Protein AF-A0A960ER79-F1 (afdb_monomer_lite)

Radius of gyration: 27.95 Å; chains: 1; bounding box: 62×100×63 Å

pLDDT: mean 81.64, std 19.64, range [23.44, 98.81]

Structure (mmCIF, N/CA/C/O backbone):
data_AF-A0A960ER79-F1
#
_entry.id   AF-A0A960ER79-F1
#
loop_
_atom_site.group_PDB
_atom_site.id
_atom_site.type_symbol
_atom_site.label_atom_id
_atom_site.label_alt_id
_atom_site.label_comp_id
_atom_site.label_asym_id
_atom_site.label_entity_id
_atom_site.label_seq_id
_atom_site.pdbx_PDB_ins_code
_atom_site.Cartn_x
_atom_site.Cartn_y
_atom_site.Cartn_z
_atom_site.occupancy
_atom_site.B_iso_or_equiv
_atom_site.auth_seq_id
_atom_site.auth_comp_id
_atom_site.auth_asym_id
_atom_site.auth_atom_id
_atom_site.pdbx_PDB_model_num
ATOM 1 N N . MET A 1 1 ? -17.355 7.647 -9.438 1.00 70.06 1 MET A N 1
ATOM 2 C CA . MET A 1 1 ? -16.658 7.771 -8.126 1.00 70.06 1 MET A CA 1
ATOM 3 C C . MET A 1 1 ? -17.638 7.734 -6.945 1.00 70.06 1 MET A C 1
ATOM 5 O O . MET A 1 1 ? -18.718 8.310 -7.044 1.00 70.06 1 MET A O 1
ATOM 9 N N . LEU A 1 2 ? -17.275 7.050 -5.854 1.00 89.69 2 LEU A N 1
ATOM 10 C CA . LEU A 1 2 ? -18.027 6.963 -4.587 1.00 89.69 2 LEU A CA 1
ATOM 11 C C . LEU A 1 2 ? -17.225 7.582 -3.429 1.00 89.69 2 LEU A C 1
ATOM 13 O O . LEU A 1 2 ? -16.059 7.901 -3.611 1.00 89.69 2 LEU A O 1
ATOM 17 N N . ASN A 1 3 ? -17.851 7.728 -2.254 1.00 91.44 3 ASN A N 1
ATOM 18 C CA . ASN A 1 3 ? -17.205 8.210 -1.024 1.00 91.44 3 ASN A CA 1
ATOM 19 C C . ASN A 1 3 ? -17.752 7.460 0.215 1.00 91.44 3 ASN A C 1
ATOM 21 O O . ASN A 1 3 ? -18.410 8.062 1.063 1.00 91.44 3 ASN A O 1
ATOM 25 N N . ARG A 1 4 ? -17.599 6.128 0.288 1.00 92.44 4 ARG A N 1
ATOM 26 C CA . ARG A 1 4 ? -18.015 5.345 1.478 1.00 92.44 4 ARG A CA 1
ATOM 27 C C . ARG A 1 4 ? -16.891 5.303 2.511 1.00 92.44 4 ARG A C 1
ATOM 29 O O . ARG A 1 4 ? -17.117 5.543 3.698 1.00 92.44 4 ARG A O 1
ATOM 36 N N . VAL A 1 5 ? -15.679 5.017 2.052 1.00 94.94 5 VAL A N 1
ATOM 37 C CA . VAL A 1 5 ? -14.475 4.937 2.883 1.00 94.94 5 VAL A CA 1
ATOM 38 C C . VAL A 1 5 ? -13.682 6.231 2.769 1.00 94.94 5 VAL A C 1
ATOM 40 O O . VAL A 1 5 ? -13.325 6.814 3.793 1.00 94.94 5 VAL A O 1
ATOM 43 N N . LEU A 1 6 ? -13.456 6.704 1.541 1.00 95.88 6 LEU A N 1
ATOM 44 C CA . LEU A 1 6 ? -12.692 7.913 1.271 1.00 95.88 6 LEU A CA 1
ATOM 45 C C . LEU A 1 6 ? -13.623 9.127 1.249 1.00 95.88 6 LEU A C 1
ATOM 47 O O . LEU A 1 6 ? -14.356 9.333 0.287 1.00 95.88 6 LEU A O 1
ATOM 51 N N . ASP A 1 7 ? -13.580 9.943 2.299 1.00 91.12 7 ASP A N 1
ATOM 52 C CA . ASP A 1 7 ? -14.439 11.126 2.382 1.00 91.12 7 ASP A CA 1
ATOM 53 C C . ASP A 1 7 ? -14.105 12.148 1.277 1.00 91.12 7 ASP A C 1
ATOM 55 O O . ASP A 1 7 ? -12.936 12.276 0.888 1.00 91.12 7 ASP A O 1
ATOM 59 N N . PRO A 1 8 ? -15.102 12.881 0.745 1.00 84.88 8 PRO A N 1
ATOM 60 C CA . PRO A 1 8 ? -14.886 13.822 -0.356 1.00 84.88 8 PRO A CA 1
ATOM 61 C C . PRO A 1 8 ? -14.099 15.062 0.085 1.00 84.88 8 PRO A C 1
ATOM 63 O O . PRO A 1 8 ? -13.381 15.655 -0.717 1.00 84.88 8 PRO A O 1
ATOM 66 N N . SER A 1 9 ? -14.205 15.425 1.362 1.00 84.00 9 SER A N 1
ATOM 67 C CA . SER A 1 9 ? -13.478 16.510 2.014 1.00 84.00 9 SER A CA 1
ATOM 68 C C . SER A 1 9 ? -12.820 15.998 3.299 1.00 84.00 9 SER A C 1
ATOM 70 O O . SER A 1 9 ? -13.259 14.983 3.849 1.00 84.00 9 SER A O 1
ATOM 72 N N . PRO A 1 10 ? -11.766 16.666 3.796 1.00 87.06 10 PRO A N 1
ATOM 73 C CA . PRO A 1 10 ? -11.213 16.357 5.108 1.00 87.06 10 PRO A CA 1
ATOM 74 C C . PRO A 1 10 ? -12.273 16.457 6.217 1.00 87.06 10 PRO A C 1
ATOM 76 O O . PRO A 1 10 ? -13.131 17.332 6.195 1.00 87.06 10 PRO A O 1
ATOM 79 N N . CYS A 1 11 ? -12.213 15.541 7.181 1.00 89.75 11 CYS A N 1
ATOM 80 C CA . CYS A 1 11 ? -12.984 15.596 8.417 1.00 89.75 11 CYS A CA 1
ATOM 81 C C . CYS A 1 11 ? -12.219 16.457 9.424 1.00 89.75 11 CYS A C 1
ATOM 83 O O . CYS A 1 11 ? -11.121 16.085 9.841 1.00 89.75 11 CYS A O 1
ATOM 85 N N . ASP A 1 12 ? -12.759 17.612 9.794 1.00 83.94 12 ASP A N 1
ATOM 86 C CA . ASP A 1 12 ? -11.973 18.634 10.492 1.00 83.94 12 ASP A CA 1
ATOM 87 C C . ASP A 1 12 ? -11.764 18.371 11.986 1.00 83.94 12 ASP A C 1
ATOM 89 O O . ASP A 1 12 ? -10.760 18.825 12.527 1.00 83.94 12 ASP A O 1
ATOM 93 N N . SER A 1 13 ? -12.660 17.632 12.645 1.00 92.56 13 SER A N 1
ATOM 94 C CA . SER A 1 13 ? -12.592 17.353 14.087 1.00 92.56 13 SER A CA 1
ATOM 95 C C . SER A 1 13 ? -13.315 16.062 14.483 1.00 92.56 13 SER A C 1
ATOM 97 O O . SER A 1 13 ? -14.107 15.507 13.713 1.00 92.56 13 SER A O 1
ATOM 99 N N . LEU A 1 14 ? -13.086 15.611 15.718 1.00 96.44 14 LEU A N 1
ATOM 100 C CA . LEU A 1 14 ? -13.795 14.505 16.356 1.00 96.44 14 LEU A CA 1
ATOM 101 C C . LEU A 1 14 ? -15.300 14.784 16.460 1.00 96.44 14 LEU A C 1
ATOM 103 O O . LEU A 1 14 ? -16.102 13.887 16.207 1.00 96.44 14 LEU A O 1
ATOM 107 N N . ASP A 1 15 ? -15.697 16.022 16.761 1.00 97.00 15 ASP A N 1
ATOM 108 C CA . ASP A 1 15 ? -17.109 16.425 16.816 1.00 97.00 15 ASP A CA 1
ATOM 109 C C . ASP A 1 15 ? -17.797 16.287 15.456 1.00 97.00 15 ASP A C 1
ATOM 111 O O . ASP A 1 15 ? -18.918 15.772 15.371 1.00 97.00 15 ASP A O 1
ATOM 115 N N . ALA A 1 16 ? -17.121 16.698 14.376 1.00 95.81 16 ALA A N 1
ATOM 116 C CA . ALA A 1 16 ? -17.620 16.503 13.018 1.00 95.81 16 ALA A CA 1
ATOM 117 C C . ALA A 1 16 ? -17.759 15.006 12.705 1.00 95.81 16 ALA A C 1
ATOM 119 O O . ALA A 1 16 ? -18.791 14.572 12.185 1.00 95.81 16 ALA A O 1
ATOM 120 N N . TYR A 1 17 ? -16.768 14.202 13.102 1.00 97.75 17 TYR A N 1
ATOM 121 C CA . TYR A 1 17 ? -16.811 12.758 12.911 1.00 97.75 17 TYR A CA 1
ATOM 122 C C . TYR A 1 17 ? -17.988 12.111 13.657 1.00 97.75 17 TYR A C 1
ATOM 124 O O . TYR A 1 17 ? -18.793 11.398 13.054 1.00 97.75 17 TYR A O 1
ATOM 132 N N . ARG A 1 18 ? -18.170 12.423 14.943 1.00 97.12 18 ARG A N 1
ATOM 133 C CA . ARG A 1 18 ? -19.282 11.930 15.774 1.00 97.12 18 ARG A CA 1
ATOM 134 C C . ARG A 1 18 ? -20.646 12.368 15.261 1.00 97.12 18 ARG A C 1
ATOM 136 O O . ARG A 1 18 ? -21.575 11.564 15.234 1.00 97.12 18 ARG A O 1
ATOM 143 N N . SER A 1 19 ? -20.756 13.606 14.781 1.00 95.88 19 SER A N 1
ATOM 144 C CA . SER A 1 19 ? -21.985 14.124 14.164 1.00 95.88 19 SER A CA 1
ATOM 145 C C . SER A 1 19 ? -22.390 13.338 12.912 1.00 95.88 19 SER A C 1
ATOM 147 O O . SER A 1 19 ? -23.574 13.269 12.590 1.00 95.88 19 SER A O 1
ATOM 149 N N . SER A 1 20 ? -21.426 12.704 12.236 1.00 92.50 20 SER A N 1
ATOM 150 C CA . SER A 1 20 ? -21.660 11.800 11.101 1.00 92.50 20 SER A CA 1
ATOM 151 C C . SER A 1 20 ? -21.804 10.318 11.486 1.00 92.50 20 SER A C 1
ATOM 153 O O . SER A 1 20 ? -21.915 9.469 10.607 1.00 92.50 20 SER A O 1
ATOM 155 N N . GLY A 1 21 ? -21.837 10.000 12.784 1.00 95.44 21 GLY A N 1
ATOM 156 C CA . GLY A 1 21 ? -21.997 8.639 13.305 1.00 95.44 21 GLY A CA 1
ATOM 157 C C . GLY A 1 21 ? -20.717 7.985 13.832 1.00 95.44 21 GLY A C 1
ATOM 158 O O . GLY A 1 21 ? -20.752 6.821 14.224 1.00 95.44 21 GLY A O 1
ATOM 159 N N . GLY A 1 22 ? -19.599 8.712 13.888 1.00 96.88 22 GLY A N 1
ATOM 160 C CA . GLY A 1 22 ? -18.349 8.220 14.465 1.00 96.88 22 GLY A CA 1
ATOM 161 C C . GLY A 1 22 ? -18.489 7.743 15.915 1.00 96.88 22 GLY A C 1
ATOM 162 O O . GLY A 1 22 ? -19.168 8.374 16.726 1.00 96.88 22 GLY A O 1
ATOM 163 N N . GLY A 1 23 ? -17.845 6.624 16.244 1.00 97.19 23 GLY A N 1
ATOM 164 C CA . GLY A 1 23 ? -17.908 5.955 17.551 1.00 97.19 23 GLY A CA 1
ATOM 165 C C . GLY A 1 23 ? -19.046 4.933 17.688 1.00 97.19 23 GLY A C 1
ATOM 166 O O . GLY A 1 23 ? -19.040 4.118 18.616 1.00 97.19 23 GLY A O 1
ATOM 167 N N . GLN A 1 24 ? -20.018 4.921 16.769 1.00 98.31 24 GLN A N 1
ATOM 168 C CA . GLN A 1 24 ? -21.127 3.962 16.809 1.00 98.31 24 GLN A CA 1
ATOM 169 C C . GLN A 1 24 ? -20.672 2.521 16.570 1.00 98.31 24 GLN A C 1
ATOM 171 O O . GLN A 1 24 ? -21.284 1.601 17.115 1.00 98.31 24 GLN A O 1
ATOM 176 N N . ALA A 1 25 ? -19.599 2.295 15.806 1.00 98.44 25 ALA A N 1
ATOM 177 C CA . ALA A 1 25 ? -19.109 0.945 15.562 1.00 98.44 25 ALA A CA 1
ATOM 178 C C . ALA A 1 25 ? -18.492 0.330 16.820 1.00 98.44 25 ALA A C 1
ATOM 180 O O . ALA A 1 25 ? -18.655 -0.866 17.049 1.00 98.44 25 ALA A O 1
ATOM 181 N N . VAL A 1 26 ? -17.854 1.143 17.667 1.00 98.44 26 VAL A N 1
ATOM 182 C CA . VAL A 1 26 ? -17.336 0.709 18.976 1.00 98.44 26 VAL A CA 1
ATOM 183 C C . VAL A 1 26 ? -18.475 0.361 19.936 1.00 98.44 26 VAL A C 1
ATOM 185 O O . VAL A 1 26 ? -18.431 -0.666 20.621 1.00 98.44 26 VAL A O 1
ATOM 188 N N . ALA A 1 27 ? -19.535 1.174 19.958 1.00 98.06 27 ALA A N 1
ATOM 189 C CA . ALA A 1 27 ? -20.731 0.866 20.739 1.00 98.06 27 ALA A CA 1
ATOM 190 C C . ALA A 1 27 ? -21.391 -0.440 20.261 1.00 98.06 27 ALA A C 1
ATOM 192 O O . ALA A 1 27 ? -21.767 -1.288 21.074 1.00 98.06 27 ALA A O 1
ATOM 193 N N . GLU A 1 28 ? -21.488 -0.633 18.945 1.00 98.44 28 GLU A N 1
ATOM 194 C CA . GLU A 1 28 ? -22.069 -1.832 18.347 1.00 98.44 28 GLU A CA 1
ATOM 195 C C . GLU A 1 28 ? -21.213 -3.080 18.589 1.00 98.44 28 GLU A C 1
ATOM 197 O O . GLU A 1 28 ? -21.763 -4.101 19.006 1.00 98.44 28 GLU A O 1
ATOM 202 N N . SER A 1 29 ? -19.887 -3.013 18.404 1.00 98.31 29 SER A N 1
ATOM 203 C CA . SER A 1 29 ? -18.979 -4.144 18.652 1.00 98.31 29 SER A CA 1
ATOM 204 C C . SER A 1 29 ? -19.040 -4.597 20.108 1.00 98.31 29 SER A C 1
ATOM 206 O O . SER A 1 29 ? -19.097 -5.792 20.392 1.00 98.31 29 SER A O 1
ATOM 208 N N . THR A 1 30 ? -19.113 -3.644 21.039 1.00 97.38 30 THR A N 1
ATOM 209 C CA . THR A 1 30 ? -19.274 -3.923 22.472 1.00 97.38 30 THR A CA 1
ATOM 210 C C . THR A 1 30 ? -20.620 -4.592 22.760 1.00 97.38 30 THR A C 1
ATOM 212 O O . THR A 1 30 ? -20.691 -5.544 23.535 1.00 97.38 30 THR A O 1
ATOM 215 N N . ARG A 1 31 ? -21.698 -4.132 22.111 1.00 98.06 31 ARG A N 1
ATOM 216 C CA . ARG A 1 31 ? -23.054 -4.661 22.302 1.00 98.06 31 ARG A CA 1
ATOM 217 C C . ARG A 1 31 ? -23.215 -6.092 21.783 1.00 98.06 31 ARG A C 1
ATOM 219 O O . ARG A 1 31 ? -23.906 -6.884 22.422 1.00 98.06 31 ARG A O 1
ATOM 226 N N . ILE A 1 32 ? -22.650 -6.409 20.616 1.00 98.00 32 ILE A N 1
ATOM 227 C CA . ILE A 1 32 ? -22.762 -7.748 20.005 1.00 98.00 32 ILE A CA 1
ATOM 228 C C . ILE A 1 32 ? -21.679 -8.714 20.498 1.00 98.00 32 ILE A C 1
ATOM 230 O O . ILE A 1 32 ? -21.873 -9.926 20.438 1.00 98.00 32 ILE A O 1
ATOM 234 N N . GLY A 1 33 ? -20.576 -8.183 21.023 1.00 98.00 33 GLY A N 1
ATOM 235 C CA . GLY A 1 33 ? -19.449 -8.940 21.546 1.00 98.00 33 GLY A CA 1
ATOM 236 C C . GLY A 1 33 ? -18.449 -9.395 20.470 1.00 98.00 33 GLY A C 1
ATOM 237 O O . GLY A 1 33 ? -18.714 -9.278 19.267 1.00 98.00 33 GLY A O 1
ATOM 238 N N . PRO A 1 34 ? -17.289 -9.933 20.895 1.00 96.75 34 PRO A N 1
ATOM 239 C CA . PRO A 1 34 ? -16.187 -10.313 20.007 1.00 96.75 34 PRO A CA 1
ATOM 240 C C . PRO A 1 34 ? -16.563 -11.284 18.885 1.00 96.75 34 PRO A C 1
ATOM 242 O O . PRO A 1 34 ? -16.328 -11.002 17.710 1.00 96.75 34 PRO A O 1
ATOM 245 N N . ASP A 1 35 ? -17.199 -12.408 19.228 1.00 97.81 35 ASP A N 1
ATOM 246 C CA . ASP A 1 35 ? -17.505 -13.459 18.253 1.00 97.81 35 ASP A CA 1
ATOM 247 C C . ASP A 1 35 ? -18.460 -12.971 17.167 1.00 97.81 35 ASP A C 1
ATOM 249 O O . ASP A 1 35 ? -18.195 -13.168 15.983 1.00 97.81 35 ASP A O 1
ATOM 253 N N . ALA A 1 36 ? -19.524 -12.266 17.557 1.00 98.50 36 ALA A N 1
ATOM 254 C CA . ALA A 1 36 ? -20.480 -11.708 16.610 1.00 98.50 36 ALA A CA 1
ATOM 255 C C . ALA A 1 36 ? -19.872 -10.575 15.765 1.00 98.50 36 ALA A C 1
ATOM 257 O O . ALA A 1 36 ? -20.278 -10.384 14.618 1.00 98.50 36 ALA A O 1
ATOM 258 N N . THR A 1 37 ? -18.892 -9.841 16.304 1.00 98.69 37 THR A N 1
ATOM 259 C CA . THR A 1 37 ? -18.133 -8.837 15.544 1.00 98.69 37 THR A CA 1
ATOM 260 C C . THR A 1 37 ? -17.310 -9.499 14.440 1.00 98.69 37 THR A C 1
ATOM 262 O O . THR A 1 37 ? -17.423 -9.109 13.275 1.00 98.69 37 THR A O 1
ATOM 265 N N . ILE A 1 38 ? -16.551 -10.552 14.769 1.00 98.62 38 ILE A N 1
ATOM 266 C CA . ILE A 1 38 ? -15.792 -11.337 13.782 1.00 98.62 38 ILE A CA 1
ATOM 267 C C . ILE A 1 38 ? -16.737 -11.950 12.748 1.00 98.62 38 ILE A C 1
ATOM 269 O O . ILE A 1 38 ? -16.469 -11.856 11.550 1.00 98.62 38 ILE A O 1
ATOM 273 N N . ASP A 1 39 ? -17.858 -12.526 13.182 1.00 98.62 39 ASP A N 1
ATOM 274 C CA . ASP A 1 39 ? -18.830 -13.149 12.283 1.00 98.62 39 ASP A CA 1
ATOM 275 C C . ASP A 1 39 ? -19.467 -12.127 11.334 1.00 98.62 39 ASP A C 1
ATOM 277 O O . ASP A 1 39 ? -19.668 -12.432 10.159 1.00 98.62 39 ASP A O 1
ATOM 281 N N . ARG A 1 40 ? -19.720 -10.890 11.785 1.00 98.69 40 ARG A N 1
ATOM 282 C CA . ARG A 1 40 ? -20.219 -9.812 10.917 1.00 98.69 40 ARG A CA 1
ATOM 283 C C . ARG A 1 40 ? -19.184 -9.387 9.872 1.00 98.69 40 ARG A C 1
ATOM 285 O O . ARG A 1 40 ? -19.547 -9.189 8.712 1.00 98.69 40 ARG A O 1
ATOM 292 N N . ILE A 1 41 ? -17.905 -9.291 10.242 1.00 98.62 41 ILE A N 1
ATOM 293 C CA . ILE A 1 41 ? -16.809 -8.992 9.300 1.00 98.62 41 ILE A CA 1
ATOM 294 C C . ILE A 1 41 ? -16.594 -10.157 8.324 1.00 98.62 41 ILE A C 1
ATOM 296 O O . ILE A 1 41 ? -16.348 -9.948 7.138 1.00 98.62 41 ILE A O 1
ATOM 300 N N . LEU A 1 42 ? -16.715 -11.398 8.792 1.00 98.44 42 LEU A N 1
ATOM 301 C CA . LEU A 1 42 ? -16.631 -12.584 7.945 1.00 98.44 42 LEU A CA 1
ATOM 302 C C . LEU A 1 42 ? -17.802 -12.638 6.956 1.00 98.44 42 LEU A C 1
ATOM 304 O O . LEU A 1 42 ? -17.586 -12.863 5.766 1.00 98.44 42 LEU A O 1
ATOM 308 N N . ALA A 1 43 ? -19.021 -12.357 7.421 1.00 98.56 43 ALA A N 1
ATOM 309 C CA . ALA A 1 43 ? -20.220 -12.308 6.594 1.00 98.56 43 ALA A CA 1
ATOM 310 C C . ALA A 1 43 ? -20.189 -11.169 5.568 1.00 98.56 43 ALA A C 1
ATOM 312 O O . ALA A 1 43 ? -20.733 -11.332 4.480 1.00 98.56 43 ALA A O 1
ATOM 313 N N . SER A 1 44 ? -19.540 -10.034 5.862 1.00 98.56 44 SER A N 1
ATOM 314 C CA . SER A 1 44 ? -19.370 -8.955 4.877 1.00 98.56 44 SER A CA 1
ATOM 315 C C . SER A 1 44 ? -18.493 -9.396 3.700 1.00 98.56 44 SER A C 1
ATOM 317 O O . SER A 1 44 ? -18.680 -8.937 2.576 1.00 98.56 44 SER A O 1
ATOM 319 N N . GLY A 1 45 ? -17.573 -10.339 3.922 1.00 98.31 45 GLY A N 1
ATOM 320 C CA . GLY A 1 45 ? -16.598 -10.763 2.923 1.00 98.31 45 GLY A CA 1
ATOM 321 C C . GLY A 1 45 ? -15.510 -9.719 2.667 1.00 98.31 45 GLY A C 1
ATOM 322 O O . GLY A 1 45 ? -14.900 -9.738 1.599 1.00 98.31 45 GLY A O 1
ATOM 323 N N . LEU A 1 46 ? -15.262 -8.804 3.615 1.00 98.56 46 LEU A N 1
ATOM 324 C CA . LEU A 1 46 ? -14.135 -7.874 3.544 1.00 98.56 46 LEU A CA 1
ATOM 325 C C . LEU A 1 46 ? -12.821 -8.647 3.354 1.00 98.56 46 LEU A C 1
ATOM 327 O O . LEU A 1 46 ? -12.539 -9.641 4.030 1.00 98.56 46 LEU A O 1
ATOM 331 N N . ARG A 1 47 ? -12.001 -8.155 2.428 1.00 98.12 47 ARG A N 1
ATOM 332 C CA . ARG A 1 47 ? -10.666 -8.677 2.133 1.00 98.12 47 ARG A CA 1
ATOM 333 C C . ARG A 1 47 ? -9.642 -7.575 2.341 1.00 98.12 47 ARG A C 1
ATOM 335 O O . ARG A 1 47 ? -9.912 -6.419 2.022 1.00 98.12 47 ARG A O 1
ATOM 342 N N . GLY A 1 48 ? -8.463 -7.945 2.827 1.00 97.19 48 GLY A N 1
ATOM 343 C CA . GLY A 1 48 ? -7.395 -7.009 3.147 1.00 97.19 48 GLY A CA 1
ATOM 344 C C . GLY A 1 48 ? -7.003 -6.131 1.956 1.00 97.19 48 GLY A C 1
ATOM 345 O O . GLY A 1 48 ? -6.603 -6.631 0.903 1.00 97.19 48 GLY A O 1
ATOM 346 N N . ARG A 1 49 ? -7.065 -4.812 2.149 1.00 96.69 49 ARG A N 1
ATOM 347 C CA . ARG A 1 49 ? -6.801 -3.781 1.132 1.00 96.69 49 ARG A CA 1
ATOM 348 C C . ARG A 1 49 ? -5.323 -3.397 0.987 1.00 96.69 49 ARG A C 1
ATOM 350 O O . ARG A 1 49 ? -4.983 -2.487 0.244 1.00 96.69 49 ARG A O 1
ATOM 357 N N . GLY A 1 50 ? -4.430 -4.121 1.664 1.00 89.62 50 GLY A N 1
ATOM 358 C CA . GLY A 1 50 ? -2.980 -3.902 1.606 1.00 89.62 50 GLY A CA 1
ATOM 359 C C . GLY A 1 50 ? -2.245 -4.642 0.483 1.00 89.62 50 GLY A C 1
ATOM 360 O O . GLY A 1 50 ? -1.026 -4.559 0.426 1.00 89.62 50 GLY A O 1
ATOM 361 N N . GLY A 1 51 ? -2.930 -5.414 -0.371 1.00 85.50 51 GLY A N 1
ATOM 362 C CA . GLY A 1 51 ? -2.267 -6.151 -1.455 1.00 85.50 51 GLY A CA 1
ATOM 363 C C . GLY A 1 51 ? -2.843 -7.536 -1.722 1.00 85.50 51 GLY A C 1
ATOM 364 O O . GLY A 1 51 ? -3.510 -7.774 -2.723 1.00 85.50 51 GLY A O 1
ATOM 365 N N . ALA A 1 52 ? -2.571 -8.470 -0.809 1.00 84.88 52 ALA A N 1
ATOM 366 C CA . ALA A 1 52 ? -2.842 -9.896 -1.009 1.00 84.88 52 ALA A CA 1
ATOM 367 C C . ALA A 1 52 ? -4.335 -10.274 -1.011 1.00 84.88 52 ALA A C 1
ATOM 369 O O . ALA A 1 52 ? -4.684 -11.385 -1.407 1.00 84.88 52 ALA A O 1
ATOM 370 N N . GLY A 1 53 ? -5.222 -9.391 -0.535 1.00 93.25 53 GLY A N 1
ATOM 371 C CA . GLY A 1 53 ? -6.654 -9.675 -0.482 1.00 93.25 53 GLY A CA 1
ATOM 372 C C . GLY A 1 53 ? -7.002 -10.848 0.434 1.00 93.25 53 GLY A C 1
ATOM 373 O O . GLY A 1 53 ? -7.896 -11.624 0.108 1.00 93.25 53 GLY A O 1
ATOM 374 N N . PHE A 1 54 ? -6.301 -11.040 1.553 1.00 95.44 54 PHE A N 1
ATOM 375 C CA . PHE A 1 54 ? -6.650 -12.105 2.498 1.00 95.44 54 PHE A CA 1
ATOM 376 C C . PHE A 1 54 ? -7.998 -11.795 3.186 1.00 95.44 54 PHE A C 1
ATOM 378 O O . PHE A 1 54 ? -8.205 -10.639 3.557 1.00 95.44 54 PHE A O 1
ATOM 385 N N . PRO A 1 55 ? -8.925 -12.757 3.368 1.00 97.69 55 PRO A N 1
ATOM 386 C CA . PRO A 1 55 ? -10.214 -12.492 4.019 1.00 97.69 55 PRO A CA 1
ATOM 387 C C . PRO A 1 55 ? -10.050 -11.992 5.464 1.00 97.69 55 PRO A C 1
ATOM 389 O O . PRO A 1 55 ? -9.530 -12.707 6.323 1.00 97.69 55 PRO A O 1
ATOM 392 N N . THR A 1 56 ? -10.511 -10.772 5.748 1.00 98.19 56 THR A N 1
ATOM 393 C CA . THR A 1 56 ? -10.248 -10.079 7.020 1.00 98.19 56 THR A CA 1
ATOM 394 C C . THR A 1 56 ? -10.888 -10.800 8.205 1.00 98.19 56 THR A C 1
ATOM 396 O O . THR A 1 56 ? -10.215 -11.048 9.200 1.00 98.19 56 THR A O 1
ATOM 399 N N . GLY A 1 57 ? -12.143 -11.247 8.081 1.00 97.50 57 GLY A N 1
ATOM 400 C CA . GLY A 1 57 ? -12.819 -11.988 9.156 1.00 97.50 57 GLY A CA 1
ATOM 401 C C . GLY A 1 57 ? -12.129 -13.314 9.503 1.00 97.50 57 GLY A C 1
ATOM 402 O O . GLY A 1 57 ? -12.021 -13.670 10.673 1.00 97.50 57 GLY A O 1
ATOM 403 N N . VAL A 1 58 ? -11.575 -14.013 8.503 1.00 97.38 58 VAL A N 1
ATOM 404 C CA . VAL A 1 58 ? -10.781 -15.237 8.728 1.00 97.38 58 VAL A CA 1
ATOM 405 C C . VAL A 1 58 ? -9.480 -14.908 9.459 1.00 97.38 58 VAL A C 1
ATOM 407 O O . VAL A 1 58 ? -9.084 -15.645 10.363 1.00 97.38 58 VAL A O 1
ATOM 410 N N . LYS A 1 59 ? -8.823 -13.795 9.104 1.00 94.88 59 LYS A N 1
ATOM 411 C CA . LYS A 1 59 ? -7.606 -13.332 9.785 1.00 94.88 59 LYS A CA 1
ATOM 412 C C . LYS A 1 59 ? -7.885 -13.041 11.255 1.00 94.88 59 LYS A C 1
ATOM 414 O O . LYS A 1 59 ? -7.172 -13.546 12.115 1.00 94.88 59 LYS A O 1
ATOM 419 N N . TRP A 1 60 ? -8.951 -12.293 11.532 1.00 96.69 60 TRP A N 1
ATOM 420 C CA . TRP A 1 60 ? -9.355 -11.938 12.891 1.00 96.69 60 TRP A CA 1
ATOM 421 C C . TRP A 1 60 ? -9.703 -13.176 13.715 1.00 96.69 60 TRP A C 1
ATOM 423 O O . TRP A 1 60 ? -9.201 -13.311 14.824 1.00 96.69 60 TRP A O 1
ATOM 433 N N . ARG A 1 61 ? -10.468 -14.123 13.150 1.00 95.56 61 ARG A N 1
ATOM 434 C CA . ARG A 1 61 ? -10.760 -15.410 13.801 1.00 95.56 61 ARG A CA 1
ATOM 435 C C . ARG A 1 61 ? -9.483 -16.183 14.127 1.00 95.56 61 ARG A C 1
ATOM 437 O O . ARG A 1 61 ? -9.315 -16.627 15.250 1.00 95.56 61 ARG A O 1
ATOM 444 N N . THR A 1 62 ? -8.559 -16.280 13.169 1.00 91.06 62 THR A N 1
ATOM 445 C CA . THR A 1 62 ? -7.282 -16.992 13.353 1.00 91.06 62 THR A CA 1
ATOM 446 C C . THR A 1 62 ? -6.455 -16.387 14.487 1.00 91.06 62 THR A C 1
ATOM 448 O O . THR A 1 62 ? -5.877 -17.123 15.280 1.00 91.06 62 THR A O 1
ATOM 451 N N . VAL A 1 63 ? -6.389 -15.056 14.570 1.00 90.56 63 VAL A N 1
ATOM 452 C CA . VAL A 1 63 ? -5.665 -14.363 15.643 1.00 90.56 63 VAL A CA 1
ATOM 453 C C . VAL A 1 63 ? -6.379 -14.530 16.987 1.00 90.56 63 VAL A C 1
ATOM 455 O O . VAL A 1 63 ? -5.715 -14.810 17.978 1.00 90.56 63 VAL A O 1
ATOM 458 N N . ALA A 1 64 ? -7.711 -14.421 17.021 1.00 90.44 64 ALA A N 1
ATOM 459 C CA . ALA A 1 64 ? -8.503 -14.634 18.233 1.00 90.44 64 ALA A CA 1
ATOM 460 C C . ALA A 1 64 ? -8.316 -16.054 18.794 1.00 90.44 64 ALA A C 1
ATOM 462 O O . ALA A 1 64 ? -8.043 -16.216 19.981 1.00 90.44 64 ALA A O 1
ATOM 463 N N . ASP A 1 65 ? -8.381 -17.070 17.929 1.00 88.44 65 ASP A N 1
ATOM 464 C CA . ASP A 1 65 ? -8.212 -18.480 18.297 1.00 88.44 65 ASP A CA 1
ATOM 465 C C . ASP A 1 65 ? -6.773 -18.800 18.748 1.00 88.44 65 ASP A C 1
ATOM 467 O O . ASP A 1 65 ? -6.555 -19.722 19.534 1.00 88.44 65 ASP A O 1
ATOM 471 N N . ALA A 1 66 ? -5.786 -18.047 18.249 1.00 83.75 66 ALA A N 1
ATOM 472 C CA . ALA A 1 66 ? -4.381 -18.157 18.641 1.00 83.75 66 ALA A CA 1
ATOM 473 C C . ALA A 1 66 ? -4.027 -17.343 19.901 1.00 83.75 66 ALA A C 1
ATOM 475 O O . ALA A 1 66 ? -2.922 -17.491 20.429 1.00 83.75 66 ALA A O 1
ATOM 476 N N . GLY A 1 67 ? -4.926 -16.472 20.367 1.00 75.38 67 GLY A N 1
ATOM 477 C CA . GLY A 1 67 ? -4.721 -15.638 21.547 1.00 75.38 67 GLY A CA 1
ATOM 478 C C . GLY A 1 67 ? -4.562 -16.463 22.827 1.00 75.38 67 GLY A C 1
ATOM 479 O O . GLY A 1 67 ? -5.011 -17.606 22.929 1.00 75.38 67 GLY A O 1
ATOM 480 N N . THR A 1 68 ? -3.925 -15.878 23.843 1.00 69.19 68 THR A N 1
ATOM 481 C CA . THR A 1 68 ? -3.769 -16.519 25.157 1.00 69.19 68 THR A CA 1
ATOM 482 C C . THR A 1 68 ? -4.183 -15.566 26.272 1.00 69.19 68 THR A C 1
ATOM 484 O O . THR A 1 68 ? -4.105 -14.353 26.125 1.00 69.19 68 THR A O 1
ATOM 487 N N . ALA A 1 69 ? -4.582 -16.102 27.428 1.00 68.31 69 ALA A N 1
ATOM 488 C CA . ALA A 1 69 ? -4.884 -15.283 28.606 1.00 68.31 69 ALA A CA 1
ATOM 489 C C . ALA A 1 69 ? -3.628 -14.668 29.264 1.00 68.31 69 ALA A C 1
ATOM 491 O O . ALA A 1 69 ? -3.756 -13.907 30.219 1.00 68.31 69 ALA A O 1
ATOM 492 N N . ALA A 1 70 ? -2.425 -15.041 28.809 1.00 64.81 70 ALA A N 1
ATOM 493 C CA . ALA A 1 70 ? -1.163 -14.644 29.426 1.00 64.81 70 ALA A CA 1
ATOM 494 C C . ALA A 1 70 ? -0.661 -13.269 28.952 1.00 64.81 70 ALA A C 1
ATOM 496 O O . ALA A 1 70 ? 0.028 -12.595 29.713 1.00 64.81 70 ALA A O 1
ATOM 497 N N . ALA A 1 71 ? -1.008 -12.849 27.730 1.00 68.81 71 ALA A N 1
ATOM 498 C CA . ALA A 1 71 ? -0.620 -11.556 27.173 1.00 68.81 71 ALA A CA 1
ATOM 499 C C . ALA A 1 71 ? -1.681 -11.041 26.182 1.00 68.81 71 ALA A C 1
ATOM 501 O O . ALA A 1 71 ? -2.219 -11.841 25.412 1.00 68.81 71 ALA A O 1
ATOM 502 N N . PRO A 1 72 ? -1.984 -9.728 26.177 1.00 76.25 72 PRO A N 1
ATOM 503 C CA . PRO A 1 72 ? -2.933 -9.147 25.235 1.00 76.25 72 PRO A CA 1
ATOM 504 C C . PRO A 1 72 ? -2.408 -9.238 23.797 1.00 76.25 72 PRO A C 1
ATOM 506 O O . PRO A 1 72 ? -1.223 -9.039 23.539 1.00 76.25 72 PRO A O 1
ATOM 509 N N . THR A 1 73 ? -3.310 -9.512 22.856 1.00 84.31 73 THR A N 1
ATOM 510 C CA . THR A 1 73 ? -3.020 -9.585 21.417 1.00 84.31 73 THR A CA 1
ATOM 511 C C . THR A 1 73 ? -2.762 -8.181 20.866 1.00 84.31 73 THR A C 1
ATOM 513 O O . THR A 1 73 ? -3.703 -7.390 20.828 1.00 84.31 73 THR A O 1
ATOM 516 N N . PRO A 1 74 ? -1.559 -7.809 20.408 1.00 85.56 74 PRO A N 1
ATOM 517 C CA . PRO A 1 74 ? -1.344 -6.500 19.799 1.00 85.56 74 PRO A CA 1
ATOM 518 C C . PRO A 1 74 ? -2.151 -6.316 18.506 1.00 85.56 74 PRO A C 1
ATOM 520 O O . PRO A 1 74 ? -2.170 -7.189 17.630 1.00 85.56 74 PRO A O 1
ATOM 523 N N . VAL A 1 75 ? -2.773 -5.142 18.370 1.00 95.12 75 VAL A N 1
ATOM 524 C CA . VAL A 1 75 ? -3.393 -4.684 17.121 1.00 95.12 75 VAL A CA 1
ATOM 525 C C . VAL A 1 75 ? -2.511 -3.625 16.485 1.00 95.12 75 VAL A C 1
ATOM 527 O O . VAL A 1 75 ? -2.146 -2.632 17.108 1.00 95.12 75 VAL A O 1
ATOM 530 N N . VAL A 1 76 ? -2.172 -3.834 15.220 1.00 97.44 76 VAL A N 1
ATOM 531 C CA . VAL A 1 76 ? -1.219 -3.016 14.486 1.00 97.44 76 VAL A CA 1
ATOM 532 C C . VAL A 1 76 ? -1.856 -2.504 13.200 1.00 97.44 76 VAL A C 1
ATOM 534 O O . VAL A 1 76 ? -2.293 -3.272 12.342 1.00 97.44 76 VAL A O 1
ATOM 537 N N . VAL A 1 77 ? -1.872 -1.185 13.045 1.00 98.50 77 VAL A N 1
ATOM 538 C CA . VAL A 1 77 ? -2.268 -0.510 11.810 1.00 98.50 77 VAL A CA 1
ATOM 539 C C . VAL A 1 77 ? -1.029 -0.335 10.941 1.00 98.50 77 VAL A C 1
ATOM 541 O O . VAL A 1 77 ? -0.114 0.415 11.290 1.00 98.50 77 VAL A O 1
ATOM 544 N N . ASN A 1 78 ? -1.004 -1.010 9.792 1.00 98.12 78 ASN A N 1
ATOM 545 C CA . ASN A 1 78 ? 0.025 -0.813 8.779 1.00 98.12 78 ASN A CA 1
ATOM 546 C C . ASN A 1 78 ? -0.300 0.438 7.951 1.00 98.12 78 ASN A C 1
ATOM 548 O O . ASN A 1 78 ? -1.095 0.381 7.009 1.00 98.12 78 ASN A O 1
ATOM 552 N N . ALA A 1 79 ? 0.329 1.554 8.325 1.00 97.69 79 ALA A N 1
ATOM 553 C CA . ALA A 1 79 ? 0.267 2.853 7.659 1.00 97.69 79 ALA A CA 1
ATOM 554 C C . ALA A 1 79 ? 1.617 3.230 7.009 1.00 97.69 79 ALA A C 1
ATOM 556 O O . ALA A 1 79 ? 1.933 4.414 6.849 1.00 97.69 79 ALA A O 1
ATOM 557 N N . ALA A 1 80 ? 2.439 2.234 6.666 1.00 95.06 80 ALA A N 1
ATOM 558 C CA . ALA A 1 80 ? 3.788 2.398 6.120 1.00 95.06 80 ALA A CA 1
ATOM 559 C C . ALA A 1 80 ? 3.840 2.373 4.577 1.00 95.06 80 ALA A C 1
ATOM 561 O O . ALA A 1 80 ? 4.904 2.099 4.021 1.00 95.06 80 ALA A O 1
ATOM 562 N N . GLU A 1 81 ? 2.706 2.648 3.909 1.00 93.56 81 GLU A N 1
ATOM 563 C CA . GLU A 1 81 ? 2.483 2.638 2.448 1.00 93.56 81 GLU A CA 1
ATOM 564 C C . GLU A 1 81 ? 3.770 2.914 1.646 1.00 93.56 81 GLU A C 1
ATOM 566 O O . GLU A 1 81 ? 4.281 4.031 1.599 1.00 93.56 81 GLU A O 1
ATOM 571 N N . GLY A 1 82 ? 4.356 1.855 1.082 1.00 87.75 82 GLY A N 1
ATOM 572 C CA . GLY A 1 82 ? 5.649 1.917 0.393 1.00 87.75 82 GLY A CA 1
ATOM 573 C C . GLY A 1 82 ? 5.597 1.517 -1.075 1.00 87.75 82 GLY A C 1
ATOM 574 O O . GLY A 1 82 ? 6.588 1.698 -1.774 1.00 87.75 82 GLY A O 1
ATOM 575 N N . GLU A 1 83 ? 4.470 0.974 -1.532 1.00 94.50 83 GLU A N 1
ATOM 576 C CA . GLU A 1 83 ? 4.302 0.440 -2.879 1.00 94.50 83 GLU A CA 1
ATOM 577 C C . GLU A 1 83 ? 4.302 1.577 -3.920 1.00 94.50 83 GLU A C 1
ATOM 579 O O . GLU A 1 83 ? 3.453 2.473 -3.847 1.00 94.50 83 GLU A O 1
ATOM 584 N N . PRO A 1 84 ? 5.233 1.582 -4.894 1.00 95.19 84 PRO A N 1
ATOM 585 C CA . PRO A 1 84 ? 5.208 2.530 -6.002 1.00 95.19 84 PRO A CA 1
ATOM 586 C C . PRO A 1 84 ? 3.831 2.599 -6.671 1.00 95.19 84 PRO A C 1
ATOM 588 O O . PRO A 1 84 ? 3.186 1.582 -6.911 1.00 95.19 84 PRO A O 1
ATOM 591 N N . GLY A 1 85 ? 3.374 3.816 -6.963 1.00 94.19 85 GLY A N 1
ATOM 592 C CA . GLY A 1 85 ? 2.050 4.061 -7.546 1.00 94.19 85 GLY A CA 1
ATOM 593 C C . GLY A 1 85 ? 0.876 4.050 -6.560 1.00 94.19 85 GLY A C 1
ATOM 594 O O . GLY A 1 85 ? -0.249 4.286 -6.991 1.00 94.19 85 GLY A O 1
ATOM 595 N N . THR A 1 86 ? 1.100 3.820 -5.261 1.00 95.62 86 THR A N 1
ATOM 596 C CA . THR A 1 86 ? 0.053 3.925 -4.225 1.00 95.62 86 THR A CA 1
ATOM 597 C C . THR A 1 86 ? 0.150 5.232 -3.437 1.00 95.62 86 THR A C 1
ATOM 599 O O . THR A 1 86 ? 1.244 5.722 -3.156 1.00 95.62 86 THR A O 1
ATOM 602 N N . PHE A 1 87 ? -1.009 5.815 -3.116 1.00 95.62 87 PHE A N 1
ATOM 603 C CA . PHE A 1 87 ? -1.134 7.003 -2.262 1.00 95.62 87 PHE A CA 1
ATOM 604 C C . PHE A 1 87 ? -2.454 7.018 -1.463 1.00 95.62 87 PHE A C 1
ATOM 606 O O . PHE A 1 87 ? -2.944 8.062 -1.013 1.00 95.62 87 PHE A O 1
ATOM 613 N N . LYS A 1 88 ? -3.102 5.859 -1.339 1.00 95.75 88 LYS A N 1
ATOM 614 C CA . LYS A 1 88 ? -4.470 5.743 -0.829 1.00 95.75 88 LYS A CA 1
ATOM 615 C C . LYS A 1 88 ? -4.518 5.858 0.687 1.00 95.75 88 LYS A C 1
ATOM 617 O O . LYS A 1 88 ? -5.373 6.569 1.211 1.00 95.75 88 LYS A O 1
ATOM 622 N N . ASP A 1 89 ? -3.582 5.218 1.386 1.00 97.69 89 ASP A N 1
ATOM 623 C CA . ASP A 1 89 ? -3.597 5.153 2.847 1.00 97.69 89 ASP A CA 1
ATOM 624 C C . ASP A 1 89 ? -3.263 6.524 3.423 1.00 97.69 89 ASP A C 1
ATOM 626 O O . ASP A 1 89 ? -3.902 7.001 4.363 1.00 97.69 89 ASP A O 1
ATOM 630 N N . ARG A 1 90 ? -2.300 7.209 2.798 1.00 94.69 90 ARG A N 1
ATOM 631 C CA . ARG A 1 90 ? -1.954 8.586 3.146 1.00 94.69 90 ARG A CA 1
ATOM 632 C C . ARG A 1 90 ? -3.113 9.535 2.886 1.00 94.69 90 ARG A C 1
ATOM 634 O O . ARG A 1 90 ? -3.408 10.350 3.756 1.00 94.69 90 ARG A O 1
ATOM 641 N N . THR A 1 91 ? -3.795 9.413 1.747 1.00 95.38 91 THR A N 1
ATOM 642 C CA . THR A 1 91 ? -4.978 10.238 1.456 1.00 95.38 91 THR A CA 1
ATOM 643 C C . THR A 1 91 ? -6.081 9.984 2.481 1.00 95.38 91 THR A C 1
ATOM 645 O O . THR A 1 91 ? -6.649 10.940 3.007 1.00 95.38 91 THR A O 1
ATOM 648 N N . LEU A 1 92 ? -6.339 8.722 2.833 1.00 97.44 92 LEU A N 1
ATOM 649 C CA . LEU A 1 92 ? -7.354 8.357 3.817 1.00 97.44 92 LEU A CA 1
ATOM 650 C C . LEU A 1 92 ? -7.041 8.939 5.200 1.00 97.44 92 LEU A C 1
ATOM 652 O O . LEU A 1 92 ? -7.899 9.585 5.791 1.00 97.44 92 LEU A O 1
ATOM 656 N N . LEU A 1 93 ? -5.800 8.805 5.677 1.00 97.44 93 LEU A N 1
ATOM 657 C CA . LEU A 1 93 ? -5.360 9.374 6.957 1.00 97.44 93 LEU A CA 1
ATOM 658 C C . LEU A 1 93 ? -5.364 10.905 6.966 1.00 97.44 93 LEU A C 1
ATOM 660 O O . LEU A 1 93 ? -5.652 11.516 7.994 1.00 97.44 93 LEU A O 1
ATOM 664 N N . ARG A 1 94 ? -5.039 11.541 5.835 1.00 92.81 94 ARG A N 1
ATOM 665 C CA . ARG A 1 94 ? -5.089 13.002 5.711 1.00 92.81 94 ARG A CA 1
ATOM 666 C C . ARG A 1 94 ? -6.526 13.509 5.753 1.00 92.81 94 ARG A C 1
ATOM 668 O O . ARG A 1 94 ? -6.789 14.506 6.423 1.00 92.81 94 ARG A O 1
ATOM 675 N N . ARG A 1 95 ? -7.453 12.817 5.086 1.00 93.19 95 ARG A N 1
ATOM 676 C CA . ARG A 1 95 ? -8.867 13.203 5.056 1.00 93.19 95 ARG A CA 1
ATOM 677 C C . ARG A 1 95 ? -9.571 12.857 6.361 1.00 93.19 95 ARG A C 1
ATOM 679 O O . ARG A 1 95 ? -10.054 13.766 7.026 1.00 93.19 95 ARG A O 1
ATOM 686 N N . ASN A 1 96 ? -9.579 11.593 6.766 1.00 97.50 96 ASN A N 1
ATOM 687 C CA . ASN A 1 96 ? -10.286 11.142 7.959 1.00 97.50 96 ASN A CA 1
ATOM 688 C C . ASN A 1 96 ? -9.499 10.063 8.730 1.00 97.50 96 ASN A C 1
ATOM 690 O O . ASN A 1 96 ? -9.705 8.863 8.519 1.00 97.50 96 ASN A O 1
ATOM 694 N N . PRO A 1 97 ? -8.619 10.470 9.663 1.00 97.75 97 PRO A N 1
ATOM 695 C CA . PRO A 1 97 ? -7.903 9.524 10.515 1.00 97.75 97 PRO A CA 1
ATOM 696 C C . PRO A 1 97 ? -8.828 8.813 11.520 1.00 97.75 97 PRO A C 1
ATOM 698 O O . PRO A 1 97 ? -8.524 7.689 11.921 1.00 97.75 97 PRO A O 1
ATOM 701 N N . TYR A 1 98 ? -9.963 9.412 11.903 1.00 98.69 98 TYR A N 1
ATOM 702 C CA . TYR A 1 98 ? -10.865 8.853 12.914 1.00 98.69 98 TYR A CA 1
ATOM 703 C C . TYR A 1 98 ? -11.506 7.534 12.472 1.00 98.69 98 TYR A C 1
ATOM 705 O O . TYR A 1 98 ? -11.609 6.633 13.296 1.00 98.69 98 TYR A O 1
ATOM 713 N N . LYS A 1 99 ? -11.850 7.362 11.184 1.00 98.00 99 LYS A N 1
ATOM 714 C CA . LYS A 1 99 ? -12.367 6.075 10.659 1.00 98.00 99 LYS A CA 1
ATOM 715 C C . LYS A 1 99 ? -11.389 4.923 10.864 1.00 98.00 99 LYS A C 1
ATOM 717 O O . LYS A 1 99 ? -11.781 3.821 11.241 1.00 98.00 99 LYS A O 1
ATOM 722 N N . VAL A 1 100 ? -10.109 5.183 10.609 1.00 98.69 100 VAL A N 1
ATOM 723 C CA . VAL A 1 100 ? -9.037 4.193 10.771 1.00 98.69 100 VAL A CA 1
ATOM 724 C C . VAL A 1 100 ? -8.857 3.866 12.251 1.00 98.69 100 VAL A C 1
ATOM 726 O O . VAL A 1 100 ? -8.774 2.695 12.615 1.00 98.69 100 VAL A O 1
ATOM 729 N N . ILE A 1 101 ? -8.840 4.900 13.098 1.00 98.81 101 ILE A N 1
ATOM 730 C CA . ILE A 1 101 ? -8.712 4.760 14.550 1.00 98.81 101 ILE A CA 1
ATOM 731 C C . ILE A 1 101 ? -9.896 3.977 15.133 1.00 98.81 101 ILE A C 1
ATOM 733 O O . ILE A 1 101 ? -9.678 3.024 15.873 1.00 98.81 101 ILE A O 1
ATOM 737 N N . GLU A 1 102 ? -11.134 4.312 14.770 1.00 98.81 102 GLU A N 1
ATOM 738 C CA . GLU A 1 102 ? -12.329 3.606 15.240 1.00 98.81 102 GLU A CA 1
ATOM 739 C C . GLU A 1 102 ? -12.301 2.129 14.832 1.00 98.81 102 GLU A C 1
ATOM 741 O O . GLU A 1 102 ? -12.517 1.255 15.671 1.00 98.81 102 GLU A O 1
ATOM 746 N N . GLY A 1 103 ? -11.962 1.829 13.573 1.00 98.75 103 GLY A N 1
ATOM 747 C CA . GLY A 1 103 ? -11.807 0.450 13.107 1.00 98.75 103 GLY A CA 1
ATOM 748 C C . GLY A 1 103 ? -10.725 -0.322 13.870 1.00 98.75 103 GLY A C 1
ATOM 749 O O . GLY A 1 103 ? -10.912 -1.497 14.190 1.00 98.75 103 GLY A O 1
ATOM 750 N N . ALA A 1 104 ? -9.616 0.338 14.215 1.00 98.75 104 ALA A N 1
ATOM 751 C CA . ALA A 1 104 ? -8.550 -0.254 15.018 1.00 98.75 104 ALA A CA 1
ATOM 752 C C . ALA A 1 104 ? -8.974 -0.495 16.478 1.00 98.75 104 ALA A C 1
ATOM 754 O O . ALA A 1 104 ? -8.653 -1.542 17.037 1.00 98.75 104 ALA A O 1
ATOM 755 N N . VAL A 1 105 ? -9.739 0.419 17.084 1.00 98.69 105 VAL A N 1
ATOM 756 C CA . VAL A 1 105 ? -10.308 0.240 18.432 1.00 98.69 105 VAL A CA 1
ATOM 757 C C . VAL A 1 105 ? -11.316 -0.910 18.446 1.00 98.69 105 VAL A C 1
ATOM 759 O O . VAL A 1 105 ? -11.277 -1.742 19.350 1.00 98.69 105 VAL A O 1
ATOM 762 N N . VAL A 1 106 ? -12.166 -1.034 17.421 1.00 98.69 106 VAL A N 1
ATOM 763 C CA . VAL A 1 106 ? -13.057 -2.197 17.256 1.00 98.69 106 VAL A CA 1
ATOM 764 C C . VAL A 1 106 ? -12.253 -3.497 17.196 1.00 98.69 106 VAL A C 1
ATOM 766 O O . VAL A 1 106 ? -12.602 -4.462 17.880 1.00 98.69 106 VAL A O 1
ATOM 769 N N . ALA A 1 107 ? -11.169 -3.532 16.416 1.00 98.38 107 ALA A N 1
ATOM 770 C CA . ALA A 1 107 ? -10.289 -4.696 16.335 1.00 98.38 107 ALA A CA 1
ATOM 771 C C . ALA A 1 107 ? -9.661 -5.033 17.696 1.00 98.38 107 ALA A C 1
ATOM 773 O O . ALA A 1 107 ? -9.660 -6.195 18.100 1.00 98.38 107 ALA A O 1
ATOM 774 N N . ALA A 1 108 ? -9.193 -4.020 18.431 1.00 97.00 108 ALA A N 1
ATOM 775 C CA . ALA A 1 108 ? -8.617 -4.181 19.762 1.00 97.00 108 ALA A CA 1
ATOM 776 C C . ALA A 1 108 ? -9.622 -4.781 20.749 1.00 97.00 108 ALA A C 1
ATOM 778 O O . ALA A 1 108 ? -9.347 -5.828 21.332 1.00 97.00 108 ALA A O 1
ATOM 779 N N . LEU A 1 109 ? -10.821 -4.203 20.857 1.00 96.25 109 LEU A N 1
ATOM 780 C CA . LEU A 1 109 ? -11.882 -4.714 21.731 1.00 96.25 109 LEU A CA 1
ATOM 781 C C . LEU A 1 109 ? -12.298 -6.142 21.361 1.00 96.25 109 LEU A C 1
ATOM 783 O O . LEU A 1 109 ? -12.524 -6.977 22.235 1.00 96.25 109 LEU A O 1
ATOM 787 N N . THR A 1 110 ? -12.358 -6.441 20.063 1.00 96.00 110 THR A N 1
ATOM 788 C CA . THR A 1 110 ? -12.698 -7.775 19.552 1.00 96.00 110 THR A CA 1
ATOM 789 C C . THR A 1 110 ? -11.642 -8.819 19.918 1.00 96.00 110 THR A C 1
ATOM 791 O O . THR A 1 110 ? -11.978 -9.970 20.175 1.00 96.00 110 THR A O 1
ATOM 794 N N . LEU A 1 111 ? -10.366 -8.440 19.969 1.00 92.94 111 LEU A N 1
ATOM 795 C CA . LEU A 1 111 ? -9.256 -9.348 20.275 1.00 92.94 111 LEU A CA 1
ATOM 796 C C . LEU A 1 111 ? -8.819 -9.316 21.747 1.00 92.94 111 LEU A C 1
ATOM 798 O O . LEU A 1 111 ? -7.837 -9.969 22.102 1.00 92.94 111 LEU A O 1
ATOM 802 N N . GLY A 1 112 ? -9.522 -8.561 22.599 1.00 90.94 112 GLY A N 1
ATOM 803 C CA . GLY A 1 112 ? -9.143 -8.361 24.000 1.00 90.94 112 GLY A CA 1
ATOM 804 C C . GLY A 1 112 ? -7.817 -7.611 24.168 1.00 90.94 112 GLY A C 1
ATOM 805 O O . GLY A 1 112 ? -7.105 -7.822 25.147 1.00 90.94 112 GLY A O 1
ATOM 806 N N . SER A 1 113 ? -7.458 -6.777 23.194 1.00 91.06 113 SER A N 1
ATOM 807 C CA . SER A 1 113 ? -6.264 -5.942 23.229 1.00 91.06 113 SER A CA 1
ATOM 808 C C . SER A 1 113 ? -6.506 -4.649 23.994 1.00 91.06 113 SER A C 1
ATOM 810 O O . SER A 1 113 ? -7.560 -4.030 23.859 1.00 91.06 113 SER A O 1
ATOM 812 N N . THR A 1 114 ? -5.492 -4.204 24.729 1.00 89.12 114 THR A N 1
ATOM 813 C CA . THR A 1 114 ? -5.462 -2.895 25.397 1.00 89.12 114 THR A CA 1
ATOM 814 C C . THR A 1 114 ? -4.591 -1.883 24.653 1.00 89.12 114 THR A C 1
ATOM 816 O O . THR A 1 114 ? -4.460 -0.747 25.102 1.00 89.12 114 THR A O 1
ATOM 819 N N . GLU A 1 115 ? -3.953 -2.277 23.543 1.00 88.75 115 GLU A N 1
ATOM 820 C CA . GLU A 1 115 ? -3.064 -1.407 22.771 1.00 88.75 115 GLU A CA 1
ATOM 821 C C . GLU A 1 115 ? -3.300 -1.529 21.260 1.00 88.75 115 GLU A C 1
ATOM 823 O O . GLU A 1 115 ? -3.293 -2.618 20.682 1.00 88.75 115 GLU A O 1
ATOM 828 N N . VAL A 1 116 ? -3.415 -0.370 20.612 1.00 95.94 116 VAL A N 1
ATOM 829 C CA . VAL A 1 116 ? -3.309 -0.206 19.163 1.00 95.94 116 VAL A CA 1
ATOM 830 C C . VAL A 1 116 ? -2.005 0.513 18.831 1.00 95.94 116 VAL A C 1
ATOM 832 O O . VAL A 1 116 ? -1.717 1.599 19.338 1.00 95.94 116 VAL A O 1
ATOM 835 N N . VAL A 1 117 ? -1.240 -0.058 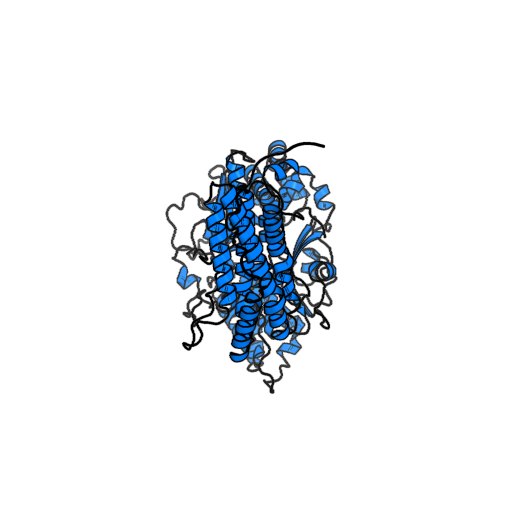17.906 1.00 96.00 117 VAL A N 1
ATOM 836 C CA . VAL A 1 117 ? -0.017 0.542 17.372 1.00 96.00 117 VAL A CA 1
ATOM 837 C C . VAL A 1 117 ? -0.264 0.997 15.944 1.00 96.00 117 VAL A C 1
ATOM 839 O O . VAL A 1 117 ? -0.509 0.177 15.064 1.00 96.00 117 VAL A O 1
ATOM 842 N N . ILE A 1 118 ? -0.155 2.294 15.678 1.00 97.88 118 ILE A N 1
ATOM 843 C CA . ILE A 1 118 ? -0.184 2.819 14.309 1.00 97.88 118 ILE A CA 1
ATOM 844 C C . ILE A 1 118 ? 1.256 3.023 13.846 1.00 97.88 118 ILE A C 1
ATOM 846 O O . ILE A 1 118 ? 1.933 3.954 14.284 1.00 97.88 118 ILE A O 1
ATOM 850 N N . ALA A 1 119 ? 1.729 2.141 12.965 1.00 96.00 119 ALA A N 1
ATOM 851 C CA . ALA A 1 119 ? 3.083 2.178 12.425 1.00 96.00 119 ALA A CA 1
ATOM 852 C C . ALA A 1 119 ? 3.094 2.880 11.060 1.00 96.00 119 ALA A C 1
ATOM 854 O O . ALA A 1 119 ? 2.474 2.413 10.104 1.00 96.00 119 ALA A O 1
ATOM 855 N N . THR A 1 120 ? 3.796 4.010 10.962 1.00 94.75 120 THR A N 1
ATOM 856 C CA . THR A 1 120 ? 3.881 4.828 9.741 1.00 94.75 120 THR A CA 1
ATOM 857 C C . THR A 1 120 ? 5.295 5.346 9.501 1.00 94.75 120 THR A C 1
ATOM 859 O O . THR A 1 120 ? 6.129 5.354 10.406 1.00 94.75 120 THR A O 1
ATOM 862 N N . LYS A 1 121 ? 5.611 5.757 8.271 1.00 90.81 121 LYS A N 1
ATOM 863 C CA . LYS A 1 121 ? 6.931 6.307 7.933 1.00 90.81 121 LYS A CA 1
ATOM 864 C C . LYS A 1 121 ? 7.114 7.677 8.578 1.00 90.81 121 LYS A C 1
ATOM 866 O O . LYS A 1 121 ? 6.213 8.511 8.528 1.00 90.81 121 LYS A O 1
ATOM 871 N N . ALA A 1 122 ? 8.292 7.936 9.145 1.00 83.69 122 ALA A N 1
ATOM 872 C CA . ALA A 1 122 ? 8.602 9.220 9.780 1.00 83.69 122 ALA A CA 1
ATOM 873 C C . ALA A 1 122 ? 8.491 10.415 8.810 1.00 83.69 122 ALA A C 1
ATOM 875 O O . ALA A 1 122 ? 8.212 11.533 9.239 1.00 83.69 122 ALA A O 1
ATOM 876 N N . SER A 1 123 ? 8.678 10.175 7.509 1.00 79.25 123 SER A N 1
ATOM 877 C CA . SER A 1 123 ? 8.546 11.167 6.436 1.00 79.25 123 SER A CA 1
ATOM 878 C C . SER A 1 123 ? 7.099 11.573 6.127 1.00 79.25 123 SER A C 1
ATOM 880 O O . SER A 1 123 ? 6.876 12.581 5.457 1.00 79.25 123 SER A O 1
ATOM 882 N N . PHE A 1 124 ? 6.086 10.840 6.609 1.00 84.19 124 PHE A N 1
ATOM 883 C CA . PHE A 1 124 ? 4.671 11.108 6.313 1.00 84.19 124 PHE A CA 1
ATOM 884 C C . PHE A 1 124 ? 4.099 12.210 7.215 1.00 84.19 124 PHE A C 1
ATOM 886 O O . PHE A 1 124 ? 3.056 12.053 7.850 1.00 84.19 124 PHE A O 1
ATOM 893 N N . THR A 1 125 ? 4.786 13.350 7.263 1.00 81.06 125 THR A N 1
ATOM 894 C CA . THR A 1 125 ? 4.558 14.453 8.208 1.00 81.06 125 THR A CA 1
ATOM 895 C C . THR A 1 125 ? 3.115 14.957 8.219 1.00 81.06 125 THR A C 1
ATOM 897 O O . THR A 1 125 ? 2.550 15.133 9.296 1.00 81.06 125 THR A O 1
ATOM 900 N N . GLN A 1 126 ? 2.473 15.112 7.056 1.00 79.75 126 GLN A N 1
ATOM 901 C CA . GLN A 1 126 ? 1.065 15.526 6.979 1.00 79.75 126 GLN A CA 1
ATOM 902 C C . GLN A 1 126 ? 0.107 14.492 7.593 1.00 79.75 126 GLN A C 1
ATOM 904 O O . GLN A 1 126 ? -0.782 14.858 8.361 1.00 79.75 126 GLN A O 1
ATOM 909 N N . SER A 1 127 ? 0.296 13.201 7.304 1.00 86.31 127 SER A N 1
ATOM 910 C CA . SER A 1 127 ? -0.526 12.133 7.889 1.00 86.31 127 SER A CA 1
ATOM 911 C C . SER A 1 127 ? -0.296 12.033 9.398 1.00 86.31 127 SER A C 1
ATOM 913 O O . SER A 1 127 ? -1.250 11.897 10.158 1.00 86.31 127 SER A O 1
ATOM 915 N N . ILE A 1 128 ? 0.955 12.187 9.847 1.00 85.31 128 ILE A N 1
ATOM 916 C CA . ILE A 1 128 ? 1.322 12.233 11.269 1.00 85.31 128 ILE A CA 1
ATOM 917 C C . ILE A 1 128 ? 0.667 13.432 11.966 1.00 85.31 128 ILE A C 1
ATOM 919 O O . ILE A 1 128 ? 0.153 13.273 13.069 1.00 85.31 128 ILE A O 1
ATOM 923 N N . ARG A 1 129 ? 0.648 14.618 11.341 1.00 82.31 129 ARG A N 1
ATOM 924 C CA . ARG A 1 129 ? -0.022 15.819 11.874 1.00 82.31 129 ARG A CA 1
ATOM 925 C C . ARG A 1 129 ? -1.508 15.555 12.112 1.00 82.31 129 ARG A C 1
ATOM 927 O O . ARG A 1 129 ? -2.016 15.847 13.191 1.00 82.31 129 ARG A O 1
ATOM 934 N N . ARG A 1 130 ? -2.185 14.958 11.128 1.00 90.44 130 ARG A N 1
ATOM 935 C CA . ARG A 1 130 ? -3.617 14.626 11.202 1.00 90.44 130 ARG A CA 1
ATOM 936 C C . ARG A 1 130 ? -3.901 13.551 12.254 1.00 90.44 130 ARG A C 1
ATOM 938 O O . ARG A 1 130 ? -4.811 13.727 13.054 1.00 90.44 130 ARG A O 1
ATOM 945 N N . LEU A 1 131 ? -3.075 12.505 12.320 1.00 92.44 131 LEU A N 1
ATOM 946 C CA . LEU A 1 131 ? -3.153 11.478 13.364 1.00 92.44 131 LEU A CA 1
ATOM 947 C C . LEU A 1 131 ? -2.943 12.058 14.766 1.00 92.44 131 LEU A C 1
ATOM 949 O O . LEU A 1 131 ? -3.746 11.793 15.648 1.00 92.44 131 LEU A O 1
ATOM 953 N N . ARG A 1 132 ? -1.900 12.869 14.983 1.00 91.62 132 ARG A N 1
ATOM 954 C CA . ARG A 1 132 ? -1.621 13.482 16.293 1.00 91.62 132 ARG A CA 1
ATOM 955 C C . ARG A 1 132 ? -2.762 14.374 16.765 1.00 91.62 132 ARG A C 1
ATOM 957 O O . ARG A 1 132 ? -3.132 14.284 17.926 1.00 91.62 132 ARG A O 1
ATOM 964 N N . ARG A 1 133 ? -3.329 15.191 15.872 1.00 91.31 133 ARG A N 1
ATOM 965 C CA . ARG A 1 133 ? -4.508 16.006 16.192 1.00 91.31 133 ARG A CA 1
ATOM 966 C C . ARG A 1 133 ? -5.688 15.130 16.615 1.00 91.31 133 ARG A C 1
ATOM 968 O O . ARG A 1 133 ? -6.260 15.365 17.669 1.00 91.31 133 ARG A O 1
ATOM 975 N N . ALA A 1 134 ? -6.013 14.109 15.822 1.00 96.00 134 ALA A N 1
ATOM 976 C CA . ALA A 1 134 ? -7.120 13.209 16.126 1.00 96.00 134 ALA A CA 1
ATOM 977 C C . ALA A 1 134 ? -6.922 12.461 17.453 1.00 96.00 134 ALA A C 1
ATOM 979 O O . ALA A 1 134 ? -7.869 12.319 18.218 1.00 96.00 134 ALA A O 1
ATOM 980 N N . LEU A 1 135 ? -5.696 12.012 17.738 1.00 94.00 135 LEU A N 1
ATOM 981 C CA . LEU A 1 135 ? -5.364 11.357 19.002 1.00 94.00 135 LEU A CA 1
ATOM 982 C C . LEU A 1 135 ? -5.462 12.313 20.193 1.00 94.00 135 LEU A C 1
ATOM 984 O O . LEU A 1 135 ? -6.005 11.906 21.207 1.00 94.00 135 LEU A O 1
ATOM 988 N N . ALA A 1 136 ? -5.027 13.570 20.059 1.00 93.81 136 ALA A N 1
ATOM 989 C CA . ALA A 1 136 ? -5.173 14.568 21.120 1.00 93.81 136 ALA A CA 1
ATOM 990 C C . ALA A 1 136 ? -6.650 14.839 21.457 1.00 93.81 136 ALA A C 1
ATOM 992 O O . ALA A 1 136 ? -7.015 14.895 22.623 1.00 93.81 136 ALA A O 1
ATOM 993 N N . GLU A 1 137 ? -7.523 14.941 20.452 1.00 95.00 137 GLU A N 1
ATOM 994 C CA . GLU A 1 137 ? -8.968 15.090 20.686 1.00 95.00 137 GLU A CA 1
ATOM 995 C C . GLU A 1 137 ? -9.584 13.836 21.344 1.00 95.00 137 GLU A C 1
ATOM 997 O O . GLU A 1 137 ? -10.522 13.937 22.132 1.00 95.00 137 GLU A O 1
ATOM 1002 N N . LEU A 1 138 ? -9.042 12.649 21.053 1.00 95.62 138 LEU A N 1
ATOM 1003 C CA . LEU A 1 138 ? -9.464 11.381 21.656 1.00 95.62 138 LEU A CA 1
ATOM 1004 C C . LEU A 1 138 ? -8.881 11.133 23.057 1.00 95.62 138 LEU A C 1
ATOM 1006 O O . LEU A 1 138 ? -9.365 10.230 23.733 1.00 95.62 138 LEU A O 1
ATOM 1010 N N . GLU A 1 139 ? -7.872 11.884 23.510 1.00 91.38 139 GLU A N 1
ATOM 1011 C CA . GLU A 1 139 ? -7.380 11.792 24.896 1.00 91.38 139 GLU A CA 1
ATOM 1012 C C . GLU A 1 139 ? -8.448 12.275 25.888 1.00 91.38 139 GLU A C 1
ATOM 1014 O O . GLU A 1 139 ? -8.671 11.630 26.914 1.00 91.38 139 GLU A O 1
ATOM 1019 N N . ASP A 1 140 ? -9.144 13.366 25.555 1.00 90.81 140 ASP A N 1
ATOM 1020 C CA . ASP A 1 140 ? -10.220 13.927 26.379 1.00 90.81 140 ASP A CA 1
ATOM 1021 C C . ASP A 1 140 ? -11.547 13.173 26.207 1.00 90.81 140 ASP A C 1
ATOM 1023 O O . ASP A 1 140 ? -12.348 13.090 27.143 1.00 90.81 140 ASP A O 1
ATOM 1027 N N . ASP A 1 141 ? -11.790 12.620 25.015 1.00 92.75 141 ASP A N 1
ATOM 1028 C CA . ASP A 1 141 ? -13.055 11.975 24.666 1.00 92.75 141 ASP A CA 1
ATOM 1029 C C . ASP A 1 141 ? -12.851 10.664 23.874 1.00 92.75 141 ASP A C 1
ATOM 1031 O O . ASP A 1 141 ? -13.152 10.576 22.672 1.00 92.75 141 ASP A O 1
ATOM 1035 N N . PRO A 1 142 ? -12.309 9.621 24.531 1.00 95.31 142 PRO A N 1
ATOM 1036 C CA . PRO A 1 142 ? -11.874 8.402 23.864 1.00 95.31 142 PRO A CA 1
ATOM 1037 C C . PRO A 1 142 ? -13.047 7.577 23.339 1.00 95.31 142 PRO A C 1
ATOM 1039 O O . PRO A 1 142 ? -14.100 7.472 23.967 1.00 95.31 142 PRO A O 1
ATOM 1042 N N . PHE A 1 143 ? -12.834 6.879 22.218 1.00 97.25 143 PHE A N 1
ATOM 1043 C CA . PHE A 1 143 ? -13.790 5.867 21.753 1.00 97.25 143 PHE A CA 1
ATOM 1044 C C . PHE A 1 143 ? -13.927 4.700 22.740 1.00 97.25 143 PHE A C 1
ATOM 1046 O O . PHE A 1 143 ? -15.009 4.136 22.885 1.00 97.25 143 PHE A O 1
ATOM 1053 N N . SER A 1 144 ? -12.835 4.332 23.411 1.00 95.62 144 SER A N 1
ATOM 1054 C CA . SER A 1 144 ? -12.824 3.359 24.499 1.00 95.62 144 SER A CA 1
ATOM 1055 C C . SER A 1 144 ? -11.748 3.746 25.517 1.00 95.62 144 SER A C 1
ATOM 1057 O O . SER A 1 144 ? -10.610 3.976 25.111 1.00 95.62 144 SER A O 1
ATOM 1059 N N . PRO A 1 145 ? -12.065 3.792 26.823 1.00 92.88 145 PRO A N 1
ATOM 1060 C CA . PRO A 1 145 ? -11.080 4.090 27.862 1.00 92.88 145 PRO A CA 1
ATOM 1061 C C . PRO A 1 145 ? -10.083 2.941 28.102 1.00 92.88 145 PRO A C 1
ATOM 1063 O O . PRO A 1 145 ? -9.062 3.154 28.749 1.00 92.88 145 PRO A O 1
ATOM 1066 N N . ASP A 1 146 ? -10.369 1.736 27.596 1.00 90.31 146 ASP A N 1
ATOM 1067 C CA . ASP A 1 146 ? -9.567 0.527 27.833 1.00 90.31 146 ASP A CA 1
ATOM 1068 C C . ASP A 1 146 ? -8.483 0.300 26.764 1.00 90.31 146 ASP A C 1
ATOM 1070 O O . ASP A 1 146 ? -7.632 -0.580 26.913 1.00 90.31 146 ASP A O 1
ATOM 1074 N N . VAL A 1 147 ? -8.515 1.073 25.672 1.00 94.31 147 VAL A N 1
ATOM 1075 C CA . VAL A 1 147 ? -7.614 0.914 24.525 1.00 94.31 147 VAL A CA 1
ATOM 1076 C C . VAL A 1 147 ? -6.711 2.133 24.402 1.00 94.31 147 VAL A C 1
ATOM 1078 O O . VAL A 1 147 ? -7.150 3.220 24.034 1.00 94.31 147 VAL A O 1
ATOM 1081 N N . HIS A 1 148 ? -5.421 1.933 24.651 1.00 92.62 148 HIS A N 1
ATOM 1082 C CA . HIS A 1 148 ? -4.393 2.936 24.406 1.00 92.62 148 HIS A CA 1
ATOM 1083 C C . HIS A 1 148 ? -3.933 2.896 22.945 1.00 92.62 148 HIS A C 1
ATOM 1085 O O . HIS A 1 148 ? -3.776 1.823 22.363 1.00 92.62 148 HIS A O 1
ATOM 1091 N N . ILE A 1 149 ? -3.666 4.060 22.353 1.00 94.62 149 ILE A N 1
ATOM 1092 C CA . ILE A 1 149 ? -3.184 4.162 20.974 1.00 94.62 149 ILE A CA 1
ATOM 1093 C C . ILE A 1 149 ? -1.821 4.839 20.971 1.00 94.62 149 ILE A C 1
ATOM 1095 O O . ILE A 1 149 ? -1.678 5.956 21.459 1.00 94.62 149 ILE A O 1
ATOM 1099 N N . ARG A 1 150 ? -0.823 4.198 20.356 1.00 92.69 150 ARG A N 1
ATOM 1100 C CA . ARG A 1 150 ? 0.503 4.796 20.161 1.00 92.69 150 ARG A CA 1
ATOM 1101 C C . ARG A 1 150 ? 0.914 4.848 18.701 1.00 92.69 150 ARG A C 1
ATOM 1103 O O . ARG A 1 150 ? 0.600 3.962 17.907 1.00 92.69 150 ARG A O 1
ATOM 1110 N N . LEU A 1 151 ? 1.684 5.879 18.367 1.00 89.38 151 LEU A N 1
ATOM 1111 C CA . LEU A 1 151 ? 2.307 6.034 17.057 1.00 89.38 151 LEU A CA 1
ATOM 1112 C C . LEU A 1 151 ? 3.733 5.474 17.079 1.00 89.38 151 LEU A C 1
ATOM 1114 O O . LEU A 1 151 ? 4.515 5.794 17.974 1.00 89.38 151 LEU A O 1
ATOM 1118 N N . VAL A 1 152 ? 4.083 4.690 16.063 1.00 86.75 152 VAL A N 1
ATOM 1119 C CA . VAL A 1 152 ? 5.459 4.262 15.782 1.00 86.75 152 VAL A CA 1
ATOM 1120 C C . VAL A 1 152 ? 5.889 4.850 14.451 1.00 86.75 152 VAL A C 1
ATOM 1122 O O . VAL A 1 152 ? 5.204 4.696 13.440 1.00 86.75 152 VAL A O 1
ATOM 1125 N N . PHE A 1 153 ? 7.046 5.505 14.452 1.00 85.88 153 PHE A N 1
ATOM 1126 C CA . PHE A 1 153 ? 7.635 6.078 13.250 1.00 85.88 153 PHE A CA 1
ATOM 1127 C C . PHE A 1 153 ? 8.760 5.177 12.754 1.00 85.88 153 PHE A C 1
ATOM 1129 O O . PHE A 1 153 ? 9.678 4.883 13.508 1.00 85.88 153 PHE A O 1
ATOM 1136 N N . GLY A 1 154 ? 8.688 4.731 11.504 1.00 85.19 154 GLY A N 1
ATOM 1137 C CA . GLY A 1 154 ? 9.700 3.878 10.882 1.00 85.19 154 GLY A CA 1
ATOM 1138 C C . GLY A 1 154 ? 10.473 4.560 9.747 1.00 85.19 154 GLY A C 1
ATOM 1139 O O . GLY A 1 154 ? 10.218 5.728 9.432 1.00 85.19 154 GLY A O 1
ATOM 1140 N N . PRO A 1 155 ? 11.430 3.842 9.133 1.00 87.25 155 PRO A N 1
ATOM 1141 C CA . PRO A 1 155 ? 12.263 4.343 8.042 1.00 87.25 155 PRO A CA 1
ATOM 1142 C C . PRO A 1 155 ? 11.510 4.350 6.703 1.00 87.25 155 PRO A C 1
ATOM 1144 O O . PRO A 1 155 ? 10.526 3.637 6.526 1.00 87.25 155 PRO A O 1
ATOM 1147 N N . ASP A 1 156 ? 12.043 5.057 5.705 1.00 86.06 156 ASP A N 1
ATOM 1148 C CA . ASP A 1 156 ? 11.468 5.118 4.349 1.00 86.06 156 ASP A CA 1
ATOM 1149 C C . ASP A 1 156 ? 11.708 3.877 3.473 1.00 86.06 156 ASP A C 1
ATOM 1151 O O . ASP A 1 156 ? 11.383 3.870 2.286 1.00 86.06 156 ASP A O 1
ATOM 1155 N N . ALA A 1 157 ? 12.222 2.791 4.052 1.00 89.94 157 ALA A N 1
ATOM 1156 C CA . ALA A 1 157 ? 12.446 1.533 3.347 1.00 89.94 157 ALA A CA 1
ATOM 1157 C C . ALA A 1 157 ? 11.136 0.937 2.800 1.00 89.94 157 ALA A C 1
ATOM 1159 O O . ALA A 1 157 ? 10.114 0.937 3.489 1.00 89.94 157 ALA A O 1
ATOM 1160 N N . TYR A 1 158 ? 11.175 0.365 1.590 1.00 93.81 158 TYR A N 1
ATOM 1161 C CA . TYR A 1 158 ? 10.021 -0.324 0.998 1.00 93.81 158 TYR A CA 1
ATOM 1162 C C . TYR A 1 158 ? 9.521 -1.467 1.893 1.00 93.81 158 TYR A C 1
ATOM 1164 O O . TYR A 1 158 ? 8.327 -1.579 2.164 1.00 93.81 158 TYR A O 1
ATOM 1172 N N . LEU A 1 159 ? 10.453 -2.256 2.439 1.00 93.44 159 LEU A N 1
ATOM 1173 C CA . LEU A 1 159 ? 10.139 -3.408 3.285 1.00 93.44 159 LEU A CA 1
ATOM 1174 C C . LEU A 1 159 ? 9.468 -3.055 4.613 1.00 93.44 159 LEU A C 1
ATOM 1176 O O . LEU A 1 159 ? 8.895 -3.945 5.223 1.00 93.44 159 LEU A O 1
ATOM 1180 N N . PHE A 1 160 ? 9.478 -1.797 5.062 1.00 93.38 160 PHE A N 1
ATOM 1181 C CA . PHE A 1 160 ? 8.731 -1.432 6.269 1.00 93.38 160 PHE A CA 1
ATOM 1182 C C . PHE A 1 160 ? 7.210 -1.618 6.093 1.00 93.38 160 PHE A C 1
ATOM 1184 O O . PHE A 1 160 ? 6.507 -1.850 7.068 1.00 93.38 160 PHE A O 1
ATOM 1191 N N . GLY A 1 161 ? 6.702 -1.592 4.855 1.00 92.25 161 GLY A N 1
ATOM 1192 C CA . GLY A 1 161 ? 5.308 -1.929 4.561 1.00 92.25 161 GLY A CA 1
ATOM 1193 C C . GLY A 1 161 ? 4.992 -3.431 4.586 1.00 92.25 161 GLY A C 1
ATOM 1194 O O . GLY A 1 161 ? 3.817 -3.792 4.540 1.00 92.25 161 GLY A O 1
ATOM 1195 N N . GLU A 1 162 ? 5.997 -4.311 4.651 1.00 92.69 162 GLU A N 1
ATOM 1196 C CA . GLU A 1 162 ? 5.801 -5.762 4.739 1.00 92.69 162 GLU A CA 1
ATOM 1197 C C . GLU A 1 162 ? 5.389 -6.157 6.164 1.00 92.69 162 GLU A C 1
ATOM 1199 O O . GLU A 1 162 ? 5.942 -5.662 7.142 1.00 92.69 162 GLU A O 1
ATOM 1204 N N . GLU A 1 163 ? 4.405 -7.050 6.284 1.00 89.69 163 GLU A N 1
ATOM 1205 C CA . GLU A 1 163 ? 3.702 -7.330 7.541 1.00 89.69 163 GLU A CA 1
ATOM 1206 C C . GLU A 1 163 ? 4.637 -7.736 8.688 1.00 89.69 163 GLU A C 1
ATOM 1208 O O . GLU A 1 163 ? 4.495 -7.243 9.804 1.00 89.69 163 GLU A O 1
ATOM 1213 N N . THR A 1 164 ? 5.610 -8.611 8.426 1.00 89.19 164 THR A N 1
ATOM 1214 C CA . THR A 1 164 ? 6.527 -9.100 9.465 1.00 89.19 164 THR A CA 1
ATOM 1215 C C . THR A 1 164 ? 7.704 -8.162 9.726 1.00 89.19 164 THR A C 1
ATOM 1217 O O . THR A 1 164 ? 8.142 -8.034 10.867 1.00 89.19 164 THR A O 1
ATOM 1220 N N . ALA A 1 165 ? 8.208 -7.476 8.700 1.00 91.06 165 ALA A N 1
ATOM 1221 C CA . ALA A 1 165 ? 9.228 -6.440 8.839 1.00 91.06 165 ALA A CA 1
ATOM 1222 C C . ALA A 1 165 ? 8.703 -5.212 9.593 1.00 91.06 165 ALA A C 1
ATOM 1224 O O . ALA A 1 165 ? 9.461 -4.548 10.296 1.00 91.06 165 ALA A O 1
ATOM 1225 N N . LEU A 1 166 ? 7.407 -4.923 9.482 1.00 93.06 166 LEU A N 1
ATOM 1226 C CA . LEU A 1 166 ? 6.751 -3.880 10.256 1.00 93.06 166 LEU A CA 1
ATOM 1227 C C . LEU A 1 166 ? 6.809 -4.174 11.762 1.00 93.06 166 LEU A C 1
ATOM 1229 O O . LEU A 1 166 ? 7.104 -3.268 12.541 1.00 93.06 166 LEU A O 1
ATOM 1233 N N . LEU A 1 167 ? 6.604 -5.432 12.170 1.00 89.62 167 LEU A N 1
ATOM 1234 C CA . LEU A 1 167 ? 6.740 -5.851 13.572 1.00 89.62 167 LEU A CA 1
ATOM 1235 C C . LEU A 1 167 ? 8.178 -5.681 14.082 1.00 89.62 167 LEU A C 1
ATOM 1237 O O . LEU A 1 167 ? 8.380 -5.160 15.174 1.00 89.62 167 LEU A O 1
ATOM 1241 N N . GLU A 1 168 ? 9.180 -6.032 13.268 1.00 87.38 168 GLU A N 1
ATOM 1242 C CA . GLU A 1 168 ? 10.594 -5.796 13.602 1.00 87.38 168 GLU A CA 1
ATOM 1243 C C . GLU A 1 168 ? 10.882 -4.315 13.883 1.00 87.38 168 GLU A C 1
ATOM 1245 O O . GLU A 1 168 ? 11.572 -3.993 14.848 1.00 87.38 168 GLU A O 1
ATOM 1250 N N . VAL A 1 169 ? 10.326 -3.403 13.078 1.00 88.94 169 VAL A N 1
ATOM 1251 C CA . VAL A 1 169 ? 10.505 -1.955 13.278 1.00 88.94 169 VAL A CA 1
ATOM 1252 C C . VAL A 1 169 ? 9.796 -1.460 14.535 1.00 88.94 169 VAL A C 1
ATOM 1254 O O . VAL A 1 169 ? 10.350 -0.613 15.236 1.00 88.94 169 VAL A O 1
ATOM 1257 N N . ILE A 1 170 ? 8.612 -1.992 14.860 1.00 87.06 170 ILE A N 1
ATOM 1258 C CA . ILE A 1 170 ? 7.922 -1.680 16.124 1.00 87.06 170 ILE A CA 1
ATOM 1259 C C . ILE A 1 170 ? 8.782 -2.072 17.332 1.00 87.06 170 ILE A C 1
ATOM 1261 O O . ILE A 1 170 ? 8.791 -1.346 18.325 1.00 87.06 170 ILE A O 1
ATOM 1265 N N . GLU A 1 171 ? 9.547 -3.156 17.220 1.00 83.19 171 GLU A N 1
ATOM 1266 C CA . GLU A 1 171 ? 10.500 -3.634 18.233 1.00 83.19 171 GLU A CA 1
ATOM 1267 C C . GLU A 1 171 ? 11.887 -2.954 18.130 1.00 83.19 171 GLU A C 1
ATOM 1269 O O . GLU A 1 171 ? 12.845 -3.330 18.804 1.00 83.19 171 GLU A O 1
ATOM 1274 N N . GLY A 1 172 ? 12.023 -1.920 17.291 1.00 80.94 172 GLY A N 1
ATOM 1275 C CA . GLY A 1 172 ? 13.244 -1.117 17.165 1.00 80.94 172 GLY A CA 1
ATOM 1276 C C . GLY A 1 172 ? 14.351 -1.748 16.313 1.00 80.94 172 GLY A C 1
ATOM 1277 O O . GLY A 1 172 ? 15.488 -1.258 16.311 1.00 80.94 172 GLY A O 1
ATOM 1278 N N . ARG A 1 173 ? 14.051 -2.814 15.565 1.00 84.69 173 ARG A N 1
ATOM 1279 C CA . ARG A 1 173 ? 14.982 -3.515 14.668 1.00 84.69 173 ARG A CA 1
ATOM 1280 C C . ARG A 1 173 ? 14.769 -3.116 13.208 1.00 84.69 173 ARG A C 1
ATOM 1282 O O . ARG A 1 173 ? 13.792 -2.474 12.841 1.00 84.69 173 ARG A O 1
ATOM 1289 N N . GLN A 1 174 ? 15.742 -3.448 12.362 1.00 88.06 174 GLN A N 1
ATOM 1290 C CA . GLN A 1 174 ? 15.676 -3.165 10.924 1.00 88.06 174 GLN A CA 1
ATOM 1291 C C . GLN A 1 174 ? 14.474 -3.871 10.269 1.00 88.06 174 GLN A C 1
ATOM 1293 O O . GLN A 1 174 ? 14.118 -4.960 10.714 1.00 88.06 174 GLN A O 1
ATOM 1298 N N . PRO A 1 175 ? 13.893 -3.319 9.182 1.00 91.12 175 PRO A N 1
ATOM 1299 C CA . PRO A 1 175 ? 12.754 -3.905 8.469 1.00 91.12 175 PRO A CA 1
ATOM 1300 C C . PRO A 1 175 ? 13.177 -5.138 7.650 1.00 91.12 175 PRO A C 1
ATOM 1302 O O . PRO A 1 175 ? 13.183 -5.139 6.418 1.00 91.12 175 PRO A O 1
ATOM 1305 N N . PHE A 1 176 ? 13.593 -6.191 8.347 1.00 90.88 176 PHE A N 1
ATOM 1306 C CA . PHE A 1 176 ? 14.072 -7.448 7.794 1.00 90.88 176 PHE A CA 1
ATOM 1307 C C . PHE A 1 176 ? 13.048 -8.551 8.091 1.00 90.88 176 PHE A C 1
ATOM 1309 O O . PHE A 1 176 ? 12.992 -9.018 9.226 1.00 90.88 176 PHE A O 1
ATOM 1316 N N . PRO A 1 177 ? 12.252 -8.979 7.093 1.00 88.56 177 PRO A N 1
ATOM 1317 C CA . PRO A 1 177 ? 11.123 -9.882 7.301 1.00 88.56 177 PRO A CA 1
ATOM 1318 C C . PRO A 1 177 ? 11.425 -11.150 8.118 1.00 88.56 177 PRO A C 1
ATOM 1320 O O . PRO A 1 177 ? 12.482 -11.788 8.002 1.00 88.56 177 PRO A O 1
ATOM 1323 N N . ARG A 1 178 ? 10.437 -11.568 8.910 1.00 81.81 178 ARG A N 1
ATOM 1324 C CA . ARG A 1 178 ? 10.445 -12.837 9.648 1.00 81.81 178 ARG A CA 1
ATOM 1325 C C . ARG A 1 178 ? 9.979 -13.962 8.723 1.00 81.81 178 ARG A C 1
ATOM 1327 O O . ARG A 1 178 ? 9.252 -13.747 7.766 1.00 81.81 178 ARG A O 1
ATOM 1334 N N . ILE A 1 179 ? 10.396 -15.196 9.015 1.00 75.88 179 ILE A N 1
ATOM 1335 C CA . ILE A 1 179 ? 9.883 -16.381 8.293 1.00 75.88 179 ILE A CA 1
ATOM 1336 C C . ILE A 1 179 ? 8.510 -16.787 8.841 1.00 75.88 179 ILE A C 1
ATOM 1338 O O . ILE A 1 179 ? 7.651 -17.260 8.100 1.00 75.88 179 ILE A O 1
ATOM 1342 N N . ALA A 1 180 ? 8.321 -16.656 10.156 1.00 69.44 180 ALA A N 1
ATOM 1343 C CA . ALA A 1 180 ? 7.069 -17.004 10.807 1.00 69.44 180 ALA A CA 1
ATOM 1344 C C . ALA A 1 180 ? 6.030 -15.890 10.593 1.00 69.44 180 ALA A C 1
ATOM 1346 O O . ALA A 1 180 ? 6.379 -14.716 10.720 1.00 69.44 180 ALA A O 1
ATOM 1347 N N . PRO A 1 181 ? 4.765 -16.239 10.301 1.00 67.56 181 PRO A N 1
ATOM 1348 C CA . PRO A 1 181 ? 3.712 -15.251 10.129 1.00 67.56 181 PRO A CA 1
ATOM 1349 C C . PRO A 1 181 ? 3.307 -14.605 11.474 1.00 67.56 181 PRO A C 1
ATOM 1351 O O . PRO A 1 181 ? 3.454 -15.249 12.518 1.00 67.56 181 PRO A O 1
ATOM 1354 N N . PRO A 1 182 ? 2.710 -13.397 11.465 1.00 65.38 182 PRO A N 1
ATOM 1355 C CA . PRO A 1 182 ? 2.373 -12.628 12.676 1.00 65.38 182 PRO A CA 1
ATOM 1356 C C . PRO A 1 182 ? 1.440 -13.319 13.673 1.00 65.38 182 PRO A C 1
ATOM 1358 O O . PRO A 1 182 ? 1.578 -13.148 14.879 1.00 65.38 182 PRO A O 1
ATOM 1361 N N . PHE A 1 183 ? 0.517 -14.155 13.190 1.00 64.00 183 PHE A N 1
ATOM 1362 C CA . PHE A 1 183 ? -0.376 -14.939 14.052 1.00 64.00 183 PHE A CA 1
ATOM 1363 C C . PHE A 1 183 ? 0.333 -16.114 14.753 1.00 64.00 183 PHE A C 1
ATOM 1365 O O . PHE A 1 183 ? -0.264 -16.771 15.598 1.00 64.00 183 PHE A O 1
ATOM 1372 N N . ARG A 1 184 ? 1.585 -16.423 14.379 1.00 63.09 184 ARG A N 1
ATOM 1373 C CA . ARG A 1 184 ? 2.448 -17.385 15.087 1.00 63.09 184 ARG A CA 1
ATOM 1374 C C . ARG A 1 184 ? 3.524 -16.707 15.932 1.00 63.09 184 ARG A C 1
ATOM 1376 O O . ARG A 1 184 ? 3.972 -17.323 16.887 1.00 63.09 184 ARG A O 1
ATOM 1383 N N . ARG A 1 185 ? 3.975 -15.513 15.533 1.00 67.81 185 ARG A N 1
ATOM 1384 C CA . ARG A 1 185 ? 4.981 -14.687 16.220 1.00 67.81 185 ARG A CA 1
ATOM 1385 C C . ARG A 1 185 ? 4.640 -13.208 16.044 1.00 67.81 185 ARG A C 1
ATOM 1387 O O . ARG A 1 185 ? 4.945 -12.640 14.990 1.00 67.81 185 ARG A O 1
ATOM 1394 N N . GLY A 1 186 ? 3.947 -12.635 17.029 1.00 69.75 186 GLY A N 1
ATOM 1395 C CA . GLY A 1 186 ? 3.533 -11.230 17.037 1.00 69.75 186 GLY A CA 1
ATOM 1396 C C . GLY A 1 186 ? 4.577 -10.328 17.685 1.00 69.75 186 GLY A C 1
ATOM 1397 O O . GLY A 1 186 ? 5.726 -10.368 17.271 1.00 69.75 186 GLY A O 1
ATOM 1398 N N . LEU A 1 187 ? 4.196 -9.475 18.637 1.00 71.00 187 LEU A N 1
ATOM 1399 C CA . LEU A 1 187 ? 5.156 -8.585 19.309 1.00 71.00 187 LEU A CA 1
ATOM 1400 C C . LEU A 1 187 ? 5.658 -9.209 20.611 1.00 71.00 187 LEU A C 1
ATOM 1402 O O . LEU A 1 187 ? 4.845 -9.750 21.355 1.00 71.00 187 LEU A O 1
ATOM 1406 N N . ASP A 1 188 ? 6.953 -9.097 20.917 1.00 67.69 188 ASP A N 1
ATOM 1407 C CA . ASP A 1 188 ? 7.489 -9.499 22.227 1.00 67.69 188 ASP A CA 1
ATOM 1408 C C . ASP A 1 188 ? 7.228 -8.404 23.288 1.00 67.69 188 ASP A C 1
ATOM 1410 O O . ASP A 1 188 ? 7.780 -7.304 23.185 1.00 67.69 188 ASP A O 1
ATOM 1414 N N . PRO A 1 189 ? 6.404 -8.660 24.326 1.00 53.25 189 PRO A N 1
ATOM 1415 C CA . PRO A 1 189 ? 6.114 -7.681 25.372 1.00 53.25 189 PRO A CA 1
ATOM 1416 C C . PRO A 1 189 ? 7.262 -7.496 26.381 1.00 53.25 189 PRO A C 1
ATOM 1418 O O . PRO A 1 189 ? 7.227 -6.542 27.155 1.00 53.25 189 PRO A O 1
ATOM 1421 N N . ASN A 1 190 ? 8.256 -8.394 26.411 1.00 50.34 190 ASN A N 1
ATOM 1422 C CA . ASN A 1 190 ? 9.332 -8.421 27.411 1.00 50.34 190 ASN A CA 1
ATOM 1423 C C . ASN A 1 190 ? 10.701 -8.007 26.851 1.00 50.34 190 ASN A C 1
ATOM 1425 O O . ASN A 1 190 ? 11.717 -8.120 27.546 1.00 50.34 190 ASN A O 1
ATOM 1429 N N . GLU A 1 191 ? 10.762 -7.518 25.614 1.00 54.09 191 GLU A N 1
ATOM 1430 C CA . GLU A 1 191 ? 12.017 -7.134 24.973 1.00 54.09 191 GLU A CA 1
ATOM 1431 C C . GLU A 1 191 ? 12.516 -5.747 25.445 1.00 54.09 191 GLU A C 1
ATOM 1433 O O . GLU A 1 191 ? 12.718 -4.817 24.672 1.00 54.09 191 GLU A O 1
ATOM 1438 N N . GLU A 1 192 ? 12.784 -5.593 26.749 1.00 43.75 192 GLU A N 1
ATOM 1439 C CA . GLU A 1 192 ? 13.545 -4.442 27.281 1.00 43.75 192 GLU A CA 1
ATOM 1440 C C . GLU A 1 192 ? 14.998 -4.423 26.762 1.00 43.75 192 GLU A C 1
ATOM 1442 O O . GLU A 1 192 ? 15.688 -3.402 26.808 1.00 43.75 192 GLU A O 1
ATOM 1447 N N . GLN A 1 193 ? 15.487 -5.556 26.249 1.00 42.06 193 GLN A N 1
ATOM 1448 C CA . GLN A 1 193 ? 16.780 -5.662 25.589 1.00 42.06 193 GLN A CA 1
ATOM 1449 C C . GLN A 1 193 ? 16.577 -5.810 24.091 1.00 42.06 193 GLN A C 1
ATOM 1451 O O . GLN A 1 193 ? 16.336 -6.921 23.645 1.00 42.06 193 GLN A O 1
ATOM 1456 N N . VAL A 1 194 ? 16.780 -4.725 23.332 1.00 44.00 194 VAL A N 1
ATOM 1457 C CA . VAL A 1 194 ? 16.933 -4.734 21.865 1.00 44.00 194 VAL A CA 1
ATOM 1458 C C . VAL A 1 194 ? 17.844 -5.903 21.471 1.00 44.00 194 VAL A C 1
ATOM 1460 O O . VAL A 1 194 ? 19.077 -5.774 21.528 1.00 44.00 194 VAL A O 1
ATOM 1463 N N . GLN A 1 195 ? 17.287 -7.072 21.126 1.00 44.38 195 GLN A N 1
ATOM 1464 C CA . GLN A 1 195 ? 18.124 -8.178 20.702 1.00 44.38 195 GLN A CA 1
ATOM 1465 C C . GLN A 1 195 ? 18.663 -7.796 19.336 1.00 44.38 195 GLN A C 1
ATOM 1467 O O . GLN A 1 195 ? 17.948 -7.593 18.358 1.00 44.38 195 GLN A O 1
ATOM 1472 N N . ARG A 1 196 ? 19.984 -7.642 19.292 1.00 46.22 196 ARG A N 1
ATOM 1473 C CA . ARG A 1 196 ? 20.737 -7.079 18.171 1.00 46.22 196 ARG A CA 1
ATOM 1474 C C . ARG A 1 196 ? 20.826 -8.045 16.993 1.00 46.22 196 ARG A C 1
ATOM 1476 O O . ARG A 1 196 ? 21.923 -8.196 16.474 1.00 46.22 196 ARG A O 1
ATOM 1483 N N . ASN A 1 197 ? 19.769 -8.783 16.638 1.00 42.62 197 ASN A N 1
ATOM 1484 C CA . ASN A 1 197 ? 19.815 -9.670 15.482 1.00 42.62 197 ASN A CA 1
ATOM 1485 C C . ASN A 1 197 ? 18.446 -10.198 14.975 1.00 42.62 197 ASN A C 1
ATOM 1487 O O . ASN A 1 197 ? 17.986 -11.241 15.434 1.00 42.62 197 ASN A O 1
ATOM 1491 N N . ALA A 1 198 ? 17.888 -9.602 13.911 1.00 44.84 198 ALA A N 1
ATOM 1492 C CA . ALA A 1 198 ? 16.753 -10.161 13.143 1.00 44.84 198 ALA A CA 1
ATOM 1493 C C . ALA A 1 198 ? 17.131 -11.393 12.270 1.00 44.84 198 ALA A C 1
ATOM 1495 O O . ALA A 1 198 ? 16.295 -12.065 11.664 1.00 44.84 198 ALA A O 1
ATOM 1496 N N . SER A 1 199 ? 18.430 -11.689 12.144 1.00 42.38 199 SER A N 1
ATOM 1497 C CA . SER A 1 199 ? 19.001 -12.741 11.286 1.00 42.38 199 SER A CA 1
ATOM 1498 C C . SER A 1 199 ? 19.222 -14.092 11.973 1.00 42.38 199 SER A C 1
ATOM 1500 O O . SER A 1 199 ? 19.568 -15.058 11.287 1.00 42.38 199 SER A O 1
ATOM 1502 N N . ARG A 1 200 ? 18.971 -14.237 13.284 1.00 40.53 200 ARG A N 1
ATOM 1503 C CA . ARG A 1 200 ? 18.940 -15.584 13.870 1.00 40.53 200 ARG A CA 1
ATOM 1504 C C . ARG A 1 200 ? 17.670 -16.292 13.429 1.00 40.53 200 ARG A C 1
ATOM 1506 O O . ARG A 1 200 ? 16.570 -15.906 13.804 1.00 40.53 200 ARG A O 1
ATOM 1513 N N . LEU A 1 201 ? 17.879 -17.351 12.651 1.00 37.94 201 LEU A N 1
ATOM 1514 C CA . LEU A 1 201 ? 16.942 -18.413 12.317 1.00 37.94 201 LEU A CA 1
ATOM 1515 C C . LEU A 1 201 ? 16.333 -18.988 13.611 1.00 37.94 201 LEU A C 1
ATOM 1517 O O . LEU A 1 201 ? 16.726 -20.057 14.069 1.00 37.94 201 LEU A O 1
ATOM 1521 N N . HIS A 1 202 ? 15.388 -18.284 14.229 1.00 39.31 202 HIS A N 1
ATOM 1522 C CA . HIS A 1 202 ? 14.458 -18.908 15.154 1.00 39.31 202 HIS A CA 1
ATOM 1523 C C . HIS A 1 202 ? 13.533 -19.725 14.261 1.00 39.31 202 HIS A C 1
ATOM 1525 O O . HIS A 1 202 ? 12.462 -19.276 13.855 1.00 39.31 202 HIS A O 1
ATOM 1531 N N . LEU A 1 203 ? 14.018 -20.907 13.854 1.00 35.75 203 LEU A N 1
ATOM 1532 C CA . LEU A 1 203 ? 13.155 -21.978 13.381 1.00 35.75 203 LEU A CA 1
ATOM 1533 C C . LEU A 1 203 ? 12.015 -22.027 14.387 1.00 35.75 203 LEU A C 1
ATOM 1535 O O . LEU A 1 203 ? 12.282 -22.112 15.586 1.00 35.75 203 LEU A O 1
ATOM 1539 N N . ALA A 1 204 ? 10.784 -21.858 13.906 1.00 34.97 204 ALA A N 1
ATOM 1540 C CA . ALA A 1 204 ? 9.602 -22.073 14.717 1.00 34.97 204 ALA A CA 1
ATOM 1541 C C . ALA A 1 204 ? 9.791 -23.434 15.388 1.00 34.97 204 ALA A C 1
ATOM 1543 O O . ALA A 1 204 ? 9.786 -24.466 14.719 1.00 34.97 204 ALA A O 1
ATOM 1544 N N . VAL A 1 205 ? 10.119 -23.409 16.675 1.00 32.94 205 VAL A N 1
ATOM 1545 C CA . VAL A 1 205 ? 10.207 -24.621 17.466 1.00 32.94 205 VAL A CA 1
ATOM 1546 C C . VAL A 1 205 ? 8.760 -25.075 17.585 1.00 32.94 205 VAL A C 1
ATOM 1548 O O . VAL A 1 205 ? 7.876 -24.249 17.822 1.00 32.94 205 VAL A O 1
ATOM 1551 N N . ASP A 1 206 ? 8.490 -26.355 17.350 1.00 34.47 206 ASP A N 1
ATOM 1552 C CA . ASP A 1 206 ? 7.202 -26.923 17.728 1.00 34.47 206 ASP A CA 1
ATOM 1553 C C . ASP A 1 206 ? 7.073 -26.759 19.253 1.00 34.47 206 ASP A C 1
ATOM 1555 O O . ASP A 1 206 ? 7.745 -27.443 20.025 1.00 34.47 206 ASP A O 1
ATOM 1559 N N . GLY A 1 207 ? 6.285 -25.767 19.672 1.00 37.88 207 GLY A N 1
ATOM 1560 C CA . GLY A 1 207 ? 6.230 -25.254 21.043 1.00 37.88 207 GLY A CA 1
ATOM 1561 C C . GLY A 1 207 ? 6.316 -23.729 21.026 1.00 37.88 207 GLY A C 1
ATOM 1562 O O . GLY A 1 207 ? 7.361 -23.183 20.690 1.00 37.88 207 GLY A O 1
ATOM 1563 N N . GLY A 1 208 ? 5.188 -23.072 21.314 1.00 45.66 208 GLY A N 1
ATOM 1564 C CA . GLY A 1 208 ? 4.931 -21.651 21.058 1.00 45.66 208 GLY A CA 1
ATOM 1565 C C . GLY A 1 208 ? 6.012 -20.676 21.532 1.00 45.66 208 GLY A C 1
ATOM 1566 O O . GLY A 1 208 ? 6.755 -20.944 22.472 1.00 45.66 208 GLY A O 1
ATOM 1567 N N . SER A 1 209 ? 6.092 -19.531 20.852 1.00 52.81 209 SER A N 1
ATOM 1568 C CA . SER A 1 209 ? 6.784 -18.353 21.372 1.00 52.81 209 SER A CA 1
ATOM 1569 C C . SER A 1 209 ? 6.024 -17.792 22.575 1.00 52.81 209 SER A C 1
ATOM 1571 O O . SER A 1 209 ? 4.798 -17.862 22.606 1.00 52.81 209 SER A O 1
ATOM 1573 N N . ASP A 1 210 ? 6.742 -17.173 23.513 1.00 57.69 210 ASP A N 1
ATOM 1574 C CA . ASP A 1 210 ? 6.135 -16.338 24.563 1.00 57.69 210 ASP A CA 1
ATOM 1575 C C . ASP A 1 210 ? 5.532 -15.030 23.984 1.00 57.69 210 ASP A C 1
ATOM 1577 O O . ASP A 1 210 ? 4.822 -14.305 24.676 1.00 57.69 210 ASP A O 1
ATOM 1581 N N . GLU A 1 211 ? 5.788 -14.743 22.699 1.00 67.31 211 GLU A N 1
ATOM 1582 C CA . GLU A 1 211 ? 5.213 -13.636 21.925 1.00 67.31 211 GLU A CA 1
ATOM 1583 C C . GLU A 1 211 ? 3.718 -13.897 21.618 1.00 67.31 211 GLU A C 1
ATOM 1585 O O . GLU A 1 211 ? 3.418 -14.880 20.923 1.00 67.31 211 GLU A O 1
ATOM 1590 N N . PRO A 1 212 ? 2.769 -13.042 22.060 1.00 72.88 212 PRO A N 1
ATOM 1591 C CA . PRO A 1 212 ? 1.374 -13.111 21.626 1.00 72.88 212 PRO A CA 1
ATOM 1592 C C . PRO A 1 212 ? 1.252 -12.920 20.104 1.00 72.88 212 PRO A C 1
ATOM 1594 O O . PRO A 1 212 ? 2.073 -12.218 19.509 1.00 72.88 212 PRO A O 1
ATOM 1597 N N . PRO A 1 213 ? 0.229 -13.500 19.445 1.00 83.88 213 PRO A N 1
ATOM 1598 C CA . PRO A 1 213 ? -0.025 -13.245 18.028 1.00 83.88 213 PRO A CA 1
ATOM 1599 C C . PRO A 1 213 ? -0.331 -11.762 17.791 1.00 83.88 213 PRO A C 1
ATOM 1601 O O . PRO A 1 213 ? -0.927 -11.112 18.641 1.00 83.88 213 PRO A O 1
ATOM 1604 N N . ALA A 1 214 ? 0.024 -11.228 16.622 1.00 87.25 214 ALA A N 1
ATOM 1605 C CA . ALA A 1 214 ? -0.325 -9.858 16.241 1.00 87.25 214 ALA A CA 1
ATOM 1606 C C . ALA A 1 214 ? -1.354 -9.835 15.109 1.00 87.25 214 ALA A C 1
ATOM 1608 O O . ALA A 1 214 ? -1.205 -10.544 14.107 1.00 87.25 214 ALA A O 1
ATOM 1609 N N . LEU A 1 215 ? -2.364 -8.971 15.236 1.00 94.19 215 LEU A N 1
ATOM 1610 C CA . LEU A 1 215 ? -3.201 -8.584 14.105 1.00 94.19 215 LEU A CA 1
ATOM 1611 C C . LEU A 1 215 ? -2.569 -7.370 13.426 1.00 94.19 215 LEU A C 1
ATOM 1613 O O . LEU A 1 215 ? -2.548 -6.291 14.005 1.00 94.19 215 LEU A O 1
ATOM 1617 N N . VAL A 1 216 ? -2.113 -7.526 12.184 1.00 95.75 216 VAL A N 1
ATOM 1618 C CA . VAL A 1 216 ? -1.651 -6.402 11.359 1.00 95.75 216 VAL A CA 1
ATOM 1619 C C . VAL A 1 216 ? -2.650 -6.159 10.235 1.00 95.75 216 VAL A C 1
ATOM 1621 O O . VAL A 1 216 ? -2.793 -7.008 9.359 1.00 95.75 216 VAL A O 1
ATOM 1624 N N . ASP A 1 217 ? -3.320 -5.014 10.200 1.00 98.00 217 ASP A N 1
ATOM 1625 C CA . ASP A 1 217 ? -4.227 -4.670 9.100 1.00 98.00 217 ASP A CA 1
ATOM 1626 C C . ASP A 1 217 ? -3.873 -3.331 8.453 1.00 98.00 217 ASP A C 1
ATOM 1628 O O . ASP A 1 217 ? -3.381 -2.399 9.085 1.00 98.00 217 ASP A O 1
ATOM 1632 N N . ASN A 1 218 ? -4.109 -3.256 7.144 1.00 98.06 218 ASN A N 1
ATOM 1633 C CA . ASN A 1 218 ? -3.917 -2.041 6.359 1.00 98.06 218 ASN A CA 1
ATOM 1634 C C . ASN A 1 218 ? -4.932 -0.954 6.754 1.00 98.06 218 ASN A C 1
ATOM 1636 O O . ASN A 1 218 ? -6.077 -1.258 7.093 1.00 98.06 218 ASN A O 1
ATOM 1640 N N . VAL A 1 219 ? -4.517 0.308 6.629 1.00 98.75 219 VAL A N 1
ATOM 1641 C CA . VAL A 1 219 ? -5.326 1.514 6.874 1.00 98.75 219 VAL A CA 1
ATOM 1642 C C . VAL A 1 219 ? -6.719 1.437 6.239 1.00 98.75 219 VAL A C 1
ATOM 1644 O O . VAL A 1 219 ? -7.718 1.601 6.938 1.00 98.75 219 VAL A O 1
ATOM 1647 N N . GLU A 1 220 ? -6.815 1.130 4.943 1.00 98.56 220 GLU A N 1
ATOM 1648 C CA . GLU A 1 220 ? -8.113 1.045 4.262 1.00 98.56 220 GLU A CA 1
ATOM 1649 C C . GLU A 1 220 ? -8.951 -0.146 4.748 1.00 98.56 220 GLU A C 1
ATOM 1651 O O . GLU A 1 220 ? -10.170 -0.028 4.859 1.00 98.56 220 GLU A O 1
ATOM 1656 N N . THR A 1 221 ? -8.328 -1.282 5.090 1.00 98.69 221 THR A N 1
ATOM 1657 C CA . THR A 1 221 ? -9.051 -2.428 5.673 1.00 98.69 221 THR A CA 1
ATOM 1658 C C . THR A 1 221 ? -9.774 -2.006 6.949 1.00 98.69 221 THR A C 1
ATOM 1660 O O . THR A 1 221 ? -10.968 -2.261 7.087 1.00 98.69 221 THR A O 1
ATOM 1663 N N . LEU A 1 222 ? -9.070 -1.333 7.865 1.00 98.81 222 LEU A N 1
ATOM 1664 C CA . LEU A 1 222 ? -9.640 -0.903 9.142 1.00 98.81 222 LEU A CA 1
ATOM 1665 C C . LEU A 1 222 ? -10.669 0.213 8.962 1.00 98.81 222 LEU A C 1
ATOM 1667 O O . LEU A 1 222 ? -11.699 0.184 9.623 1.00 98.81 222 LEU A O 1
ATOM 1671 N N . ALA A 1 223 ? -10.473 1.128 8.013 1.00 98.62 223 ALA A N 1
ATOM 1672 C CA . ALA A 1 223 ? -11.455 2.172 7.716 1.00 98.62 223 ALA A CA 1
ATOM 1673 C C . ALA A 1 223 ? -12.794 1.643 7.166 1.00 98.62 223 ALA A C 1
ATOM 1675 O O . ALA A 1 223 ? -13.800 2.347 7.232 1.00 98.62 223 ALA A O 1
ATOM 1676 N N . ASN A 1 224 ? -12.832 0.416 6.634 1.00 98.69 224 ASN A N 1
ATOM 1677 C CA . ASN A 1 224 ? -14.081 -0.238 6.230 1.00 98.69 224 ASN A CA 1
ATOM 1678 C C . ASN A 1 224 ? -14.862 -0.821 7.421 1.00 98.69 224 ASN A C 1
ATOM 1680 O O . ASN A 1 224 ? -16.080 -0.985 7.330 1.00 98.69 224 ASN A O 1
ATOM 1684 N N . VAL A 1 225 ? -14.184 -1.148 8.528 1.00 98.75 225 VAL A N 1
ATOM 1685 C CA . VAL A 1 225 ? -14.788 -1.843 9.676 1.00 98.75 225 VAL A CA 1
ATOM 1686 C C . VAL A 1 225 ? -15.950 -1.057 10.296 1.00 98.75 225 VAL A C 1
ATOM 1688 O O . VAL A 1 225 ? -16.993 -1.682 10.503 1.00 98.75 225 VAL A O 1
ATOM 1691 N N . PRO A 1 226 ? -15.851 0.270 10.546 1.00 98.56 226 PRO A N 1
ATOM 1692 C CA . PRO A 1 226 ? -16.934 0.999 11.195 1.00 98.56 226 PRO A CA 1
ATOM 1693 C C . PRO A 1 226 ? -18.269 0.880 10.460 1.00 98.56 226 PRO A C 1
ATOM 1695 O O . PRO A 1 226 ? -19.256 0.429 11.038 1.00 98.56 226 PRO A O 1
ATOM 1698 N N . ALA A 1 227 ? -18.271 1.168 9.156 1.00 97.69 227 ALA A N 1
ATOM 1699 C CA . ALA A 1 227 ? -19.480 1.114 8.340 1.00 97.69 227 ALA A CA 1
ATOM 1700 C C . ALA A 1 227 ? -20.039 -0.313 8.203 1.00 97.69 227 ALA A C 1
ATOM 1702 O O . ALA A 1 227 ? -21.251 -0.503 8.191 1.00 97.69 227 ALA A O 1
ATOM 1703 N N . ILE A 1 228 ? -19.180 -1.342 8.147 1.00 98.62 228 ILE A N 1
ATOM 1704 C CA . ILE A 1 228 ? -19.633 -2.745 8.141 1.00 98.62 228 ILE A CA 1
ATOM 1705 C C . ILE A 1 228 ? -20.387 -3.086 9.430 1.00 98.62 228 ILE A C 1
ATOM 1707 O O . ILE A 1 228 ? -21.375 -3.823 9.383 1.00 98.62 228 ILE A O 1
ATOM 1711 N N . LEU A 1 229 ? -19.931 -2.589 10.583 1.00 98.38 229 LEU A N 1
ATOM 1712 C CA . LEU A 1 229 ? -20.606 -2.875 11.844 1.00 98.38 229 LEU A CA 1
ATOM 1713 C C . LEU A 1 229 ? -21.922 -2.122 11.985 1.00 98.38 229 LEU A C 1
ATOM 1715 O O . LEU A 1 229 ? -22.888 -2.740 12.435 1.00 98.38 229 LEU A O 1
ATOM 1719 N N . THR A 1 230 ? -21.973 -0.850 11.592 1.00 97.88 230 THR A N 1
ATOM 1720 C CA . THR A 1 230 ? -23.168 -0.012 11.758 1.00 97.88 230 THR A CA 1
ATOM 1721 C C . THR A 1 230 ? -24.244 -0.305 10.713 1.00 97.88 230 THR A C 1
ATOM 1723 O O . THR A 1 230 ? -25.414 -0.421 11.068 1.00 97.88 230 THR A O 1
ATOM 1726 N N . GLU A 1 231 ? -23.866 -0.493 9.446 1.00 97.62 231 GLU A N 1
ATOM 1727 C CA . GLU A 1 231 ? -24.807 -0.712 8.334 1.00 97.62 231 GLU A CA 1
ATOM 1728 C C . GLU A 1 231 ? -25.079 -2.202 8.058 1.00 97.62 231 GLU A C 1
ATOM 1730 O O . GLU A 1 231 ? -26.093 -2.567 7.459 1.00 97.62 231 GLU A O 1
ATOM 1735 N N . GLY A 1 232 ? -24.180 -3.086 8.500 1.00 97.56 232 GLY A N 1
ATOM 1736 C CA . GLY A 1 232 ? -24.296 -4.535 8.351 1.00 97.56 232 GLY A CA 1
ATOM 1737 C C . GLY A 1 232 ? -23.591 -5.123 7.122 1.00 97.56 232 GLY A C 1
ATOM 1738 O O . GLY A 1 232 ? -23.211 -4.440 6.167 1.00 97.56 232 GLY A O 1
ATOM 1739 N N . SER A 1 233 ? -23.430 -6.452 7.135 1.00 97.75 233 SER A N 1
ATOM 1740 C CA . SER A 1 233 ? -22.736 -7.208 6.081 1.00 97.75 233 SER A CA 1
ATOM 1741 C C . SER A 1 233 ? -23.393 -7.062 4.709 1.00 97.75 233 SER A C 1
ATOM 1743 O O . SER A 1 233 ? -22.694 -6.943 3.704 1.00 97.75 233 SER A O 1
ATOM 1745 N N . ASP A 1 234 ? -24.726 -7.036 4.663 1.00 98.06 234 ASP A N 1
ATOM 1746 C CA . ASP A 1 234 ? -25.487 -6.968 3.412 1.00 98.06 234 ASP A CA 1
ATOM 1747 C C . ASP A 1 234 ? -25.319 -5.611 2.720 1.00 98.06 234 ASP A C 1
ATOM 1749 O O . ASP A 1 234 ? -25.201 -5.555 1.496 1.00 98.06 234 ASP A O 1
ATOM 1753 N N . TRP A 1 235 ? -25.222 -4.521 3.489 1.00 97.88 235 TRP A N 1
ATOM 1754 C CA . TRP A 1 235 ? -24.917 -3.191 2.957 1.00 97.88 235 TRP A CA 1
ATOM 1755 C C . TRP A 1 235 ? -23.526 -3.135 2.316 1.00 97.88 235 TRP A C 1
ATOM 1757 O O . TRP A 1 235 ? -23.340 -2.525 1.258 1.00 97.88 235 TRP A O 1
ATOM 1767 N N . PHE A 1 236 ? -22.539 -3.794 2.925 1.00 98.19 236 PHE A N 1
ATOM 1768 C CA . PHE A 1 236 ? -21.190 -3.850 2.367 1.00 98.19 236 PHE A CA 1
ATOM 1769 C C . PHE A 1 236 ? -21.161 -4.664 1.068 1.00 98.19 236 PHE A C 1
ATOM 1771 O O . PHE A 1 236 ? -20.597 -4.224 0.066 1.00 98.19 236 PHE A O 1
ATOM 1778 N N . ARG A 1 237 ? -21.850 -5.813 1.059 1.00 98.06 237 ARG A N 1
ATOM 1779 C CA . ARG A 1 237 ? -22.004 -6.692 -0.112 1.00 98.06 237 ARG A CA 1
ATOM 1780 C C . ARG A 1 237 ? -22.936 -6.138 -1.189 1.00 98.06 237 ARG A C 1
ATOM 1782 O O . ARG A 1 237 ? -22.986 -6.698 -2.279 1.00 98.06 237 ARG A O 1
ATOM 1789 N N . SER A 1 238 ? -23.656 -5.048 -0.913 1.00 97.50 238 SER A N 1
ATOM 1790 C CA . SER A 1 238 ? -24.501 -4.371 -1.902 1.00 97.50 238 SER A CA 1
ATOM 1791 C C . SER A 1 238 ? -23.685 -3.746 -3.037 1.00 97.50 238 SER A C 1
ATOM 1793 O O . SER A 1 238 ? -24.252 -3.371 -4.060 1.00 97.50 238 SER A O 1
ATOM 1795 N N . LEU A 1 239 ? -22.381 -3.557 -2.823 1.00 96.62 239 LEU A N 1
ATOM 1796 C CA . LEU A 1 239 ? -21.416 -3.132 -3.824 1.00 96.62 239 LEU A CA 1
ATOM 1797 C C . LEU A 1 239 ? -20.369 -4.220 -4.021 1.00 96.62 239 LEU A C 1
ATOM 1799 O O . LEU A 1 239 ? -20.143 -5.064 -3.151 1.00 96.62 239 LEU A O 1
ATOM 1803 N N . GLY A 1 240 ? -19.682 -4.142 -5.151 1.00 97.00 240 GLY A N 1
ATOM 1804 C CA . GLY A 1 240 ? -18.653 -5.099 -5.491 1.00 97.00 240 GLY A CA 1
ATOM 1805 C C . GLY A 1 240 ? -19.178 -6.269 -6.311 1.00 97.00 240 GLY A C 1
ATOM 1806 O O . GLY A 1 240 ? -20.310 -6.284 -6.795 1.00 97.00 240 GLY A O 1
ATOM 1807 N N . THR A 1 241 ? -18.332 -7.280 -6.441 1.00 96.88 241 THR A N 1
ATOM 1808 C CA . THR A 1 241 ? -18.716 -8.577 -7.006 1.00 96.88 241 THR A CA 1
ATOM 1809 C C . THR A 1 241 ? -19.088 -9.548 -5.882 1.00 96.88 241 THR A C 1
ATOM 1811 O O . THR A 1 241 ? -18.876 -9.261 -4.703 1.00 96.88 241 THR A O 1
ATOM 1814 N N . ALA A 1 242 ? -19.609 -10.728 -6.230 1.00 95.38 242 ALA A N 1
ATOM 1815 C CA . ALA A 1 242 ? -19.968 -11.746 -5.241 1.00 95.38 242 ALA A CA 1
ATOM 1816 C C . ALA A 1 242 ? -18.773 -12.196 -4.370 1.00 95.38 242 ALA A C 1
ATOM 1818 O O . ALA A 1 242 ? -18.929 -12.354 -3.155 1.00 95.38 242 ALA A O 1
ATOM 1819 N N . ASP A 1 243 ? -17.595 -12.354 -4.983 1.00 94.69 243 ASP A N 1
ATOM 1820 C CA . ASP A 1 243 ? -16.373 -12.865 -4.337 1.00 94.69 243 ASP A CA 1
ATOM 1821 C C . ASP A 1 243 ? -15.416 -11.748 -3.880 1.00 94.69 243 ASP A C 1
ATOM 1823 O O . ASP A 1 243 ? -14.557 -11.941 -3.016 1.00 94.69 243 ASP A O 1
ATOM 1827 N N . SER A 1 244 ? -15.610 -10.543 -4.416 1.00 96.81 244 SER A N 1
ATOM 1828 C CA . SER A 1 244 ? -14.901 -9.326 -4.032 1.00 96.81 244 SER A CA 1
ATOM 1829 C C . SER A 1 244 ? -15.905 -8.205 -3.719 1.00 96.81 244 SER A C 1
ATOM 1831 O O . SER A 1 244 ? -16.108 -7.330 -4.566 1.00 96.81 244 SER A O 1
ATOM 1833 N N . PRO A 1 245 ? -16.558 -8.230 -2.541 1.00 97.88 245 PRO A N 1
ATOM 1834 C CA . PRO A 1 245 ? -17.544 -7.227 -2.150 1.00 97.88 245 PRO A CA 1
ATOM 1835 C C . PRO A 1 245 ? -16.906 -5.905 -1.694 1.00 97.88 245 PRO A C 1
ATOM 1837 O O . PRO A 1 245 ? -15.715 -5.827 -1.354 1.00 97.88 245 PRO A O 1
ATOM 1840 N N . GLY A 1 246 ? -17.744 -4.871 -1.651 1.00 97.81 246 GLY A N 1
ATOM 1841 C CA . GLY A 1 246 ? -17.409 -3.528 -1.201 1.00 97.81 246 GLY A CA 1
ATOM 1842 C C . GLY A 1 246 ? -16.730 -2.674 -2.268 1.00 97.81 246 GLY A C 1
ATOM 1843 O O . GLY A 1 246 ? -16.930 -2.842 -3.473 1.00 97.81 246 GLY A O 1
ATOM 1844 N N . THR A 1 247 ? -15.930 -1.724 -1.800 1.00 98.06 247 THR A N 1
ATOM 1845 C CA . THR A 1 247 ? -15.198 -0.752 -2.617 1.00 98.06 247 THR A CA 1
ATOM 1846 C C . THR A 1 247 ? -13.689 -0.926 -2.454 1.00 98.06 247 THR A C 1
ATOM 1848 O O . THR A 1 247 ? -13.223 -1.660 -1.570 1.00 98.06 247 THR A O 1
ATOM 1851 N N . ILE A 1 248 ? -12.931 -0.275 -3.333 1.00 97.75 248 ILE A N 1
ATOM 1852 C CA . ILE A 1 248 ? -11.482 -0.118 -3.230 1.00 97.75 248 ILE A CA 1
ATOM 1853 C C . ILE A 1 248 ? -11.084 1.317 -3.564 1.00 97.75 248 ILE A C 1
ATOM 1855 O O . ILE A 1 248 ? -11.656 1.941 -4.465 1.00 97.75 248 ILE A O 1
ATOM 1859 N N . ILE A 1 249 ? -10.106 1.845 -2.833 1.00 98.25 249 ILE A N 1
ATOM 1860 C CA . ILE A 1 249 ? -9.492 3.130 -3.151 1.00 98.25 249 ILE A CA 1
ATOM 1861 C C . ILE A 1 249 ? -8.391 2.909 -4.188 1.00 98.25 249 ILE A C 1
ATOM 1863 O O . ILE A 1 249 ? -7.386 2.250 -3.926 1.00 98.25 249 ILE A O 1
ATOM 1867 N N . CYS A 1 250 ? -8.576 3.494 -5.367 1.00 98.31 250 CYS A N 1
ATOM 1868 C CA . CYS A 1 250 ? -7.622 3.424 -6.460 1.00 98.31 250 CYS A CA 1
ATOM 1869 C C . CYS A 1 250 ? -6.719 4.658 -6.481 1.00 98.31 250 CYS A C 1
ATOM 1871 O O . CYS A 1 250 ? -7.190 5.780 -6.293 1.00 98.31 250 CYS A O 1
ATOM 1873 N N . THR A 1 251 ? -5.438 4.456 -6.784 1.00 98.31 251 THR A N 1
ATOM 1874 C CA . THR A 1 251 ? -4.496 5.521 -7.157 1.00 98.31 251 THR A CA 1
ATOM 1875 C C . THR A 1 251 ? -4.121 5.337 -8.625 1.00 98.31 251 THR A C 1
ATOM 1877 O O . THR A 1 251 ? -3.832 4.217 -9.033 1.00 98.31 251 THR A O 1
ATOM 1880 N N . VAL A 1 252 ? -4.117 6.401 -9.427 1.00 98.31 252 VAL A N 1
ATOM 1881 C CA . VAL A 1 252 ? -3.632 6.357 -10.820 1.00 98.31 252 VAL A CA 1
ATOM 1882 C C . VAL A 1 252 ? -2.492 7.358 -10.981 1.00 98.31 252 VAL A C 1
ATOM 1884 O O . VAL A 1 252 ? -2.655 8.533 -10.650 1.00 98.31 252 VAL A O 1
ATOM 1887 N N . THR A 1 253 ? -1.345 6.896 -11.483 1.00 96.62 253 THR A N 1
ATOM 1888 C CA . THR A 1 253 ? -0.146 7.703 -11.772 1.00 96.62 253 THR A CA 1
ATOM 1889 C C . THR A 1 253 ? 0.496 7.294 -13.107 1.00 96.62 253 THR A C 1
ATOM 1891 O O . THR A 1 253 ? -0.019 6.434 -13.823 1.00 96.62 253 THR A O 1
ATOM 1894 N N . GLY A 1 254 ? 1.630 7.905 -13.464 1.00 93.88 254 GLY A N 1
ATOM 1895 C CA . GLY A 1 254 ? 2.416 7.547 -14.647 1.00 93.88 254 GLY A CA 1
ATOM 1896 C C . GLY A 1 254 ? 2.024 8.344 -15.891 1.00 93.88 254 GLY A C 1
ATOM 1897 O O . GLY A 1 254 ? 1.811 9.551 -15.850 1.00 93.88 254 GLY A O 1
ATOM 1898 N N . HIS A 1 255 ? 1.966 7.687 -17.041 1.00 93.25 255 HIS A N 1
ATOM 1899 C CA . HIS A 1 255 ? 1.770 8.305 -18.351 1.00 93.25 255 HIS A CA 1
ATOM 1900 C C . HIS A 1 255 ? 0.288 8.503 -18.682 1.00 93.25 255 HIS A C 1
ATOM 1902 O O . HIS A 1 255 ? -0.242 8.014 -19.680 1.00 93.25 255 HIS A O 1
ATOM 1908 N N . THR A 1 256 ? -0.389 9.273 -17.837 1.00 90.31 256 THR A N 1
ATOM 1909 C CA . THR A 1 256 ? -1.790 9.663 -18.006 1.00 90.31 256 THR A CA 1
ATOM 1910 C C . THR A 1 256 ? -1.941 11.189 -17.906 1.00 90.31 256 THR A C 1
ATOM 1912 O O . THR A 1 256 ? -0.968 11.914 -17.664 1.00 90.31 256 THR A O 1
ATOM 1915 N N . ARG A 1 257 ? -3.137 11.729 -18.168 1.00 86.00 257 ARG A N 1
ATOM 1916 C CA . ARG A 1 257 ? -3.352 13.189 -18.190 1.00 86.00 257 ARG A CA 1
ATOM 1917 C C . ARG A 1 257 ? -3.335 13.800 -16.795 1.00 86.00 257 ARG A C 1
ATOM 1919 O O . ARG A 1 257 ? -2.903 14.937 -16.648 1.00 86.00 257 ARG A O 1
ATOM 1926 N N . ARG A 1 258 ? -3.844 13.066 -15.809 1.00 89.25 258 ARG A N 1
ATOM 1927 C CA . ARG A 1 258 ? -4.010 13.486 -14.418 1.00 89.25 258 ARG A CA 1
ATOM 1928 C C . ARG A 1 258 ? -3.729 12.313 -13.497 1.00 89.25 258 ARG A C 1
ATOM 1930 O O . ARG A 1 258 ? -4.015 11.177 -13.838 1.00 89.25 258 ARG A O 1
ATOM 1937 N N . HIS A 1 259 ? -3.183 12.585 -12.328 1.00 91.81 259 HIS A N 1
ATOM 1938 C CA . HIS A 1 259 ? -2.981 11.612 -11.264 1.00 91.81 259 HIS A CA 1
ATOM 1939 C C . HIS A 1 259 ? -3.945 11.914 -10.132 1.00 91.81 259 HIS A C 1
ATOM 1941 O O . HIS A 1 259 ? -4.326 13.065 -9.920 1.00 91.81 259 HIS A O 1
ATOM 1947 N N . GLY A 1 260 ? -4.320 10.894 -9.376 1.00 92.19 260 GLY A N 1
ATOM 1948 C CA . GLY A 1 260 ? -5.239 11.103 -8.273 1.00 92.19 260 GLY A CA 1
ATOM 1949 C C . GLY A 1 260 ? -5.542 9.842 -7.497 1.00 92.19 260 GLY A C 1
ATOM 1950 O O . GLY A 1 260 ? -5.042 8.760 -7.808 1.00 92.19 260 GLY A O 1
ATOM 1951 N N . VAL A 1 261 ? -6.393 10.024 -6.492 1.00 96.88 261 VAL A N 1
ATOM 1952 C CA . VAL A 1 261 ? -6.897 8.974 -5.613 1.00 96.88 261 VAL A CA 1
ATOM 1953 C C . VAL A 1 261 ? -8.414 9.092 -5.545 1.00 96.88 261 VAL A C 1
ATOM 1955 O O . VAL A 1 261 ? -8.931 10.170 -5.244 1.00 96.88 261 VAL A O 1
ATOM 1958 N N . ALA A 1 262 ? -9.129 8.005 -5.822 1.00 96.88 262 ALA A N 1
ATOM 1959 C CA . ALA A 1 262 ? -10.586 7.968 -5.729 1.00 96.88 262 ALA A CA 1
ATOM 1960 C C . ALA A 1 262 ? -11.097 6.563 -5.398 1.00 96.88 262 ALA A C 1
ATOM 1962 O O . ALA A 1 262 ? -10.438 5.564 -5.676 1.00 96.88 262 ALA A O 1
ATOM 1963 N N . GLU A 1 263 ? -12.289 6.490 -4.813 1.00 98.25 263 GLU A N 1
ATOM 1964 C CA . GLU A 1 263 ? -12.927 5.235 -4.424 1.00 98.25 263 GLU A CA 1
ATOM 1965 C C . GLU A 1 263 ? -13.904 4.735 -5.499 1.00 98.25 263 GLU A C 1
ATOM 1967 O O . GLU A 1 263 ? -14.743 5.487 -6.017 1.00 98.25 263 GLU A O 1
ATOM 1972 N N . TYR A 1 264 ? -13.815 3.437 -5.797 1.00 98.25 264 TYR A N 1
ATOM 1973 C CA . TYR A 1 264 ? -14.637 2.746 -6.788 1.00 98.25 264 TYR A CA 1
ATOM 1974 C C . TYR A 1 264 ? -15.273 1.477 -6.205 1.00 98.25 264 TYR A C 1
ATOM 1976 O O . TYR A 1 264 ? -14.671 0.821 -5.349 1.00 98.25 264 TYR A O 1
ATOM 1984 N N . PRO A 1 265 ? -16.479 1.086 -6.659 1.00 97.81 265 PRO A N 1
ATOM 1985 C CA . PRO A 1 265 ? -16.982 -0.267 -6.444 1.00 97.81 265 PRO A CA 1
ATOM 1986 C C . PRO A 1 265 ? -15.981 -1.313 -6.941 1.00 97.81 265 PRO A C 1
ATOM 1988 O O . PRO A 1 265 ? -15.422 -1.182 -8.030 1.00 97.81 265 PRO A O 1
ATOM 1991 N N . MET A 1 266 ? -15.796 -2.394 -6.183 1.00 97.88 266 MET A N 1
ATOM 1992 C CA . MET A 1 266 ? -15.089 -3.554 -6.724 1.00 97.88 266 MET A CA 1
ATOM 1993 C C . MET A 1 266 ? -15.834 -4.059 -7.974 1.00 97.88 266 MET A C 1
ATOM 1995 O O . MET A 1 266 ? -17.062 -4.060 -8.043 1.00 97.88 266 MET A O 1
ATOM 1999 N N . GLY A 1 267 ? -15.092 -4.480 -8.988 1.00 97.81 267 GLY A N 1
ATOM 2000 C CA . GLY A 1 267 ? -15.643 -4.897 -10.275 1.00 97.81 267 GLY A CA 1
ATOM 2001 C C . GLY A 1 267 ? -15.832 -3.777 -11.305 1.00 97.81 267 GLY A C 1
ATOM 2002 O O . GLY A 1 267 ? -16.118 -4.098 -12.456 1.00 97.81 267 GLY A O 1
ATOM 2003 N N . THR A 1 268 ? -15.619 -2.500 -10.960 1.00 98.44 268 THR A N 1
ATOM 2004 C CA . THR A 1 268 ? -15.471 -1.439 -11.974 1.00 98.44 268 THR A CA 1
ATOM 2005 C C . THR A 1 268 ? -14.329 -1.802 -12.939 1.00 98.44 268 THR A C 1
ATOM 2007 O O . THR A 1 268 ? -13.289 -2.255 -12.459 1.00 98.44 268 THR A O 1
ATOM 2010 N N . PRO A 1 269 ? -14.476 -1.659 -14.269 1.00 98.44 269 PRO A N 1
ATOM 2011 C CA . PRO A 1 269 ? -13.386 -1.911 -15.214 1.00 98.44 269 PRO A CA 1
ATOM 2012 C C . PRO A 1 269 ? -12.183 -0.986 -14.986 1.00 98.44 269 PRO A C 1
ATOM 2014 O O . PRO A 1 269 ? -12.353 0.203 -14.709 1.00 98.44 269 PRO A O 1
ATOM 2017 N N . LEU A 1 270 ? -10.955 -1.490 -15.149 1.00 98.44 270 LEU A N 1
ATOM 2018 C CA . LEU A 1 270 ? -9.754 -0.651 -15.021 1.00 98.44 270 LEU A CA 1
ATOM 2019 C C . LEU A 1 270 ? -9.741 0.500 -16.050 1.00 98.44 270 LEU A C 1
ATOM 2021 O O . LEU A 1 270 ? -9.304 1.603 -15.729 1.00 98.44 270 LEU A O 1
ATOM 2025 N N . SER A 1 271 ? -10.258 0.277 -17.259 1.00 98.06 271 SER A N 1
ATOM 2026 C CA . SER A 1 271 ? -10.389 1.293 -18.310 1.00 98.06 271 SER A CA 1
ATOM 2027 C C . SER A 1 271 ? -11.241 2.486 -17.868 1.00 98.06 271 SER A C 1
ATOM 2029 O O . SER A 1 271 ? -10.871 3.629 -18.140 1.00 98.06 271 SER A O 1
ATOM 2031 N N . GLU A 1 272 ? -12.323 2.240 -17.124 1.00 98.38 272 GLU A N 1
ATOM 2032 C CA . GLU A 1 272 ? -13.175 3.278 -16.535 1.00 98.38 272 GLU A CA 1
ATOM 2033 C C . GLU A 1 272 ? -12.409 4.078 -15.477 1.00 98.38 272 GLU A C 1
ATOM 2035 O O . GLU A 1 272 ? -12.394 5.306 -15.530 1.00 98.38 272 GLU A O 1
ATOM 2040 N N . VAL A 1 273 ? -11.677 3.406 -14.582 1.00 98.19 273 VAL A N 1
ATOM 2041 C CA . VAL A 1 273 ? -10.849 4.083 -13.568 1.00 98.19 273 VAL A CA 1
ATOM 2042 C C . VAL A 1 273 ? -9.769 4.954 -14.215 1.00 98.19 273 VAL A C 1
ATOM 2044 O O . VAL A 1 273 ? -9.577 6.101 -13.811 1.00 98.19 273 VAL A O 1
ATOM 2047 N N . ILE A 1 274 ? -9.085 4.457 -15.249 1.00 98.06 274 ILE A N 1
ATOM 2048 C CA . ILE A 1 274 ? -8.074 5.227 -15.988 1.00 98.06 274 ILE A CA 1
ATOM 2049 C C . ILE A 1 274 ? -8.715 6.420 -16.711 1.00 98.06 274 ILE A C 1
ATOM 2051 O O . ILE A 1 274 ? -8.131 7.504 -16.746 1.00 98.06 274 ILE A O 1
ATOM 2055 N N . ALA A 1 275 ? -9.908 6.254 -17.282 1.00 96.56 275 ALA A N 1
ATOM 2056 C CA . ALA A 1 275 ? -10.612 7.330 -17.972 1.00 96.56 275 ALA A CA 1
ATOM 2057 C C . ALA A 1 275 ? -11.104 8.419 -17.004 1.00 96.56 275 ALA A C 1
ATOM 2059 O O . ALA A 1 275 ? -10.857 9.602 -17.245 1.00 96.56 275 ALA A O 1
ATOM 2060 N N . GLU A 1 276 ? -11.758 8.040 -15.904 1.00 95.94 276 GLU A N 1
ATOM 2061 C CA . GLU A 1 276 ? -12.336 8.975 -14.934 1.00 95.94 276 GLU A CA 1
ATOM 2062 C C . GLU A 1 276 ? -11.260 9.656 -14.079 1.00 95.94 276 GLU A C 1
ATOM 2064 O O . GLU A 1 276 ? -11.176 10.888 -14.042 1.00 95.94 276 GLU A O 1
ATOM 2069 N N . LEU A 1 277 ? -10.406 8.865 -13.417 1.00 95.00 277 LEU A N 1
ATOM 2070 C CA . LEU A 1 277 ? -9.371 9.374 -12.513 1.00 95.00 277 LEU A CA 1
ATOM 2071 C C . LEU A 1 277 ? -8.160 9.898 -13.288 1.00 95.00 277 LEU A C 1
ATOM 2073 O O . LEU A 1 277 ? -7.718 11.024 -13.062 1.00 95.00 277 LEU A O 1
ATOM 2077 N N . GLY A 1 278 ? -7.659 9.093 -14.228 1.00 91.44 278 GLY A N 1
ATOM 2078 C CA . GLY A 1 278 ? -6.459 9.399 -15.011 1.00 91.44 278 GLY A CA 1
ATOM 2079 C C . GLY A 1 278 ? -6.681 10.410 -16.143 1.00 91.44 278 GLY A C 1
ATOM 2080 O O . GLY A 1 278 ? -5.771 11.119 -16.576 1.00 91.44 278 GLY A O 1
ATOM 2081 N N . GLY A 1 279 ? -7.911 10.510 -16.650 1.00 92.06 279 GLY A N 1
ATOM 2082 C CA . GLY A 1 279 ? -8.204 11.238 -17.885 1.00 92.06 279 GLY A CA 1
ATOM 2083 C C . GLY A 1 279 ? -7.777 10.492 -19.156 1.00 92.06 279 GLY A C 1
ATOM 2084 O O . GLY A 1 279 ? -7.765 11.091 -20.229 1.00 92.06 279 GLY A O 1
ATOM 2085 N N . GLY A 1 280 ? -7.428 9.205 -19.070 1.00 90.88 280 GLY A N 1
ATOM 2086 C CA . GLY A 1 280 ? -6.993 8.407 -20.218 1.00 90.88 280 GLY A CA 1
ATOM 2087 C C . GLY A 1 280 ? -5.542 8.661 -20.641 1.00 90.88 280 GLY A C 1
ATOM 2088 O O . GLY A 1 280 ? -4.704 9.110 -19.855 1.00 90.88 280 GLY A O 1
ATOM 2089 N N . ALA A 1 281 ? -5.231 8.347 -21.899 1.00 84.94 281 ALA A N 1
ATOM 2090 C CA . ALA A 1 281 ? -3.898 8.555 -22.457 1.00 84.94 281 ALA A CA 1
ATOM 2091 C C . ALA A 1 281 ? -3.551 10.047 -22.586 1.00 84.94 281 ALA A C 1
ATOM 2093 O O . ALA A 1 281 ? -4.423 10.911 -22.746 1.00 84.94 281 ALA A O 1
ATOM 2094 N N . ARG A 1 282 ? -2.250 10.351 -22.568 1.00 87.38 282 ARG A N 1
ATOM 2095 C CA . ARG A 1 282 ? -1.745 11.691 -22.896 1.00 87.38 282 ARG A CA 1
ATOM 2096 C C . ARG A 1 282 ? -2.127 12.072 -24.334 1.00 87.38 282 ARG A C 1
ATOM 2098 O O . ARG A 1 282 ? -2.409 11.217 -25.172 1.00 87.38 282 ARG A O 1
ATOM 2105 N N . VAL A 1 283 ? -2.180 13.373 -24.622 1.00 82.69 283 VAL A N 1
ATOM 2106 C CA . VAL A 1 283 ? -2.636 13.884 -25.928 1.00 82.69 283 VAL A CA 1
ATOM 2107 C C . VAL A 1 283 ? -1.801 13.282 -27.062 1.00 82.69 283 VAL A C 1
ATOM 2109 O O . VAL A 1 283 ? -0.580 13.412 -27.069 1.00 82.69 283 VAL A O 1
ATOM 2112 N N . GLY A 1 284 ? -2.472 12.638 -28.022 1.00 89.25 284 GLY A N 1
ATOM 2113 C CA . GLY A 1 284 ? -1.829 12.010 -29.181 1.00 89.25 284 GLY A CA 1
ATOM 2114 C C . GLY A 1 284 ? -1.075 10.712 -28.877 1.00 89.25 284 GLY A C 1
ATOM 2115 O O . GLY A 1 284 ? -0.285 10.288 -29.714 1.00 89.25 284 GLY A O 1
ATOM 2116 N N . ARG A 1 285 ? -1.290 10.109 -27.701 1.00 93.62 285 ARG A N 1
ATOM 2117 C CA . ARG A 1 285 ? -0.651 8.861 -27.259 1.00 93.62 285 ARG A CA 1
ATOM 2118 C C . ARG A 1 285 ? -1.671 7.749 -27.066 1.00 93.62 285 ARG A C 1
ATOM 2120 O O . ARG A 1 285 ? -2.860 8.009 -26.866 1.00 93.62 285 ARG A O 1
ATOM 2127 N N . HIS A 1 286 ? -1.187 6.515 -27.070 1.00 95.38 286 HIS A N 1
ATOM 2128 C CA . HIS A 1 286 ? -1.972 5.320 -26.783 1.00 95.38 286 HIS A CA 1
ATOM 2129 C C . HIS A 1 286 ? -1.467 4.620 -25.523 1.00 95.38 286 HIS A C 1
ATOM 2131 O O . HIS A 1 286 ? -0.266 4.562 -25.278 1.00 95.38 286 HIS A O 1
ATOM 2137 N N . LEU A 1 287 ? -2.388 4.078 -24.723 1.00 97.50 287 LEU A N 1
ATOM 2138 C CA . LEU A 1 287 ? -2.031 3.276 -23.552 1.00 97.50 287 LEU A CA 1
ATOM 2139 C C . LEU A 1 287 ? -1.314 1.997 -24.001 1.00 97.50 287 LEU A C 1
ATOM 2141 O O . LEU A 1 287 ? -1.752 1.347 -24.950 1.00 97.50 287 LEU A O 1
ATOM 2145 N N . LEU A 1 288 ? -0.242 1.640 -23.299 1.00 97.38 288 LEU A N 1
ATOM 2146 C CA . LEU A 1 288 ? 0.584 0.467 -23.579 1.00 97.38 288 LEU A CA 1
ATOM 2147 C C . LEU A 1 288 ? 0.326 -0.640 -22.554 1.00 97.38 288 LEU A C 1
ATOM 2149 O O . LEU A 1 288 ? -0.039 -1.762 -22.907 1.00 97.38 288 LEU A O 1
ATOM 2153 N N . ALA A 1 289 ? 0.510 -0.317 -21.277 1.00 97.69 289 ALA A N 1
ATOM 2154 C CA . ALA A 1 289 ? 0.377 -1.252 -20.170 1.00 97.69 289 ALA A CA 1
ATOM 2155 C C . ALA A 1 289 ? 0.150 -0.511 -18.853 1.00 97.69 289 ALA A C 1
ATOM 2157 O O . ALA A 1 289 ? 0.316 0.703 -18.762 1.00 97.69 289 ALA A O 1
ATOM 2158 N N . ALA A 1 290 ? -0.231 -1.251 -17.822 1.00 97.81 290 ALA A N 1
ATOM 2159 C CA . ALA A 1 290 ? -0.275 -0.774 -16.452 1.00 97.81 290 ALA A CA 1
ATOM 2160 C C . ALA A 1 290 ? 0.379 -1.801 -15.533 1.00 97.81 290 ALA A C 1
ATOM 2162 O O . ALA A 1 290 ? 0.361 -3.003 -15.808 1.00 97.81 290 ALA A O 1
ATOM 2163 N N . VAL A 1 291 ? 0.914 -1.331 -14.413 1.00 97.38 291 VAL A N 1
ATOM 2164 C CA . VAL A 1 291 ? 1.359 -2.195 -13.321 1.00 97.38 291 VAL A CA 1
ATOM 2165 C C . VAL A 1 291 ? 0.643 -1.781 -12.036 1.00 97.38 291 VAL A C 1
ATOM 2167 O O . VAL A 1 291 ? 0.563 -0.596 -11.706 1.00 97.38 291 VAL A O 1
ATOM 2170 N N . SER A 1 292 ? 0.055 -2.757 -11.343 1.00 95.25 292 SER A N 1
ATOM 2171 C CA . SER A 1 292 ? -0.708 -2.533 -10.112 1.00 95.25 292 SER A CA 1
ATOM 2172 C C . SER A 1 292 ? 0.227 -2.541 -8.899 1.00 95.25 292 SER A C 1
ATOM 2174 O O . SER A 1 292 ? 0.274 -3.522 -8.155 1.00 95.25 292 SER A O 1
ATOM 2176 N N . GLY A 1 293 ? 1.034 -1.494 -8.744 1.00 91.88 293 GLY A N 1
ATOM 2177 C CA . GLY A 1 293 ? 2.259 -1.536 -7.948 1.00 91.88 293 GLY A CA 1
ATOM 2178 C C . GLY A 1 293 ? 3.314 -2.436 -8.595 1.00 91.88 293 GLY A C 1
ATOM 2179 O O . GLY A 1 293 ? 3.010 -3.263 -9.450 1.00 91.88 293 GLY A O 1
ATOM 2180 N N . VAL A 1 294 ? 4.570 -2.324 -8.182 1.00 91.31 294 VAL A N 1
ATOM 2181 C CA . VAL A 1 294 ? 5.667 -3.179 -8.676 1.00 91.31 294 VAL A CA 1
ATOM 2182 C C . VAL A 1 294 ? 5.578 -4.617 -8.178 1.00 91.31 294 VAL A C 1
ATOM 2184 O O . VAL A 1 294 ? 6.354 -5.472 -8.598 1.00 91.31 294 VAL A O 1
ATOM 2187 N N . ALA A 1 295 ? 4.643 -4.897 -7.272 1.00 86.62 295 ALA A N 1
ATOM 2188 C CA . ALA A 1 295 ? 4.416 -6.225 -6.736 1.00 86.62 295 ALA A CA 1
ATOM 2189 C C . ALA A 1 295 ? 3.765 -7.212 -7.725 1.00 86.62 295 ALA A C 1
ATOM 2191 O O . ALA A 1 295 ? 3.750 -8.417 -7.454 1.00 86.62 295 ALA A O 1
ATOM 2192 N N . ASN A 1 296 ? 3.192 -6.726 -8.833 1.00 94.94 296 ASN A N 1
ATOM 2193 C CA . ASN A 1 296 ? 2.268 -7.500 -9.662 1.00 94.94 296 ASN A CA 1
ATOM 2194 C C . ASN A 1 296 ? 2.652 -7.485 -11.152 1.00 94.94 296 ASN A C 1
ATOM 2196 O O . ASN A 1 296 ? 3.151 -6.474 -11.638 1.00 94.94 296 ASN A O 1
ATOM 2200 N N . PRO A 1 297 ? 2.423 -8.590 -11.891 1.00 97.00 297 PRO A N 1
ATOM 2201 C CA . PRO A 1 297 ? 2.626 -8.654 -13.340 1.00 97.00 297 PRO A CA 1
ATOM 2202 C C . PRO A 1 297 ? 2.000 -7.491 -14.109 1.00 97.00 297 PRO A C 1
ATOM 2204 O O . PRO A 1 297 ? 0.918 -7.019 -13.746 1.00 97.00 297 PRO A O 1
ATOM 2207 N N . LEU A 1 298 ? 2.652 -7.079 -15.197 1.00 97.62 298 LEU A N 1
ATOM 2208 C CA . LEU A 1 298 ? 2.115 -6.058 -16.091 1.00 97.62 298 LEU A CA 1
ATOM 2209 C C . LEU A 1 298 ? 0.810 -6.530 -16.736 1.00 97.62 298 LEU A C 1
ATOM 2211 O O . LEU A 1 298 ? 0.651 -7.700 -17.090 1.00 97.62 298 LEU A O 1
ATOM 2215 N N . LEU A 1 299 ? -0.112 -5.591 -16.915 1.00 97.50 299 LEU A N 1
ATOM 2216 C CA . LEU A 1 299 ? -1.357 -5.788 -17.640 1.00 97.50 299 LEU A CA 1
ATOM 2217 C C . LEU A 1 299 ? -1.297 -4.973 -18.942 1.00 97.50 299 LEU A C 1
ATOM 2219 O O . LEU A 1 299 ? -1.150 -3.752 -18.865 1.00 97.50 299 LEU A O 1
ATOM 2223 N N . PRO A 1 300 ? -1.385 -5.599 -20.128 1.00 97.31 300 PRO A N 1
ATOM 2224 C CA . PRO A 1 300 ? -1.414 -4.870 -21.395 1.00 97.31 300 PRO A CA 1
ATOM 2225 C C . PRO A 1 300 ? -2.733 -4.102 -21.571 1.00 97.31 300 PRO A C 1
ATOM 2227 O O . PRO A 1 300 ? -3.773 -4.493 -21.035 1.00 97.31 300 PRO A O 1
ATOM 2230 N N . ALA A 1 301 ? -2.692 -3.006 -22.334 1.00 97.25 301 ALA A N 1
ATOM 2231 C CA . ALA A 1 301 ? -3.831 -2.100 -22.502 1.00 97.25 301 ALA A CA 1
ATOM 2232 C C . ALA A 1 301 ? -5.082 -2.758 -23.113 1.00 97.25 301 ALA A C 1
ATOM 2234 O O . ALA A 1 301 ? -6.202 -2.358 -22.798 1.00 97.25 301 ALA A O 1
ATOM 2235 N N . ASP A 1 302 ? -4.917 -3.798 -23.934 1.00 96.50 302 ASP A N 1
ATOM 2236 C CA . ASP A 1 302 ? -6.022 -4.575 -24.515 1.00 96.50 302 ASP A CA 1
ATOM 2237 C C . ASP A 1 302 ? -6.823 -5.385 -23.475 1.00 96.50 302 ASP A C 1
ATOM 2239 O O . ASP A 1 302 ? -7.903 -5.891 -23.780 1.00 96.50 302 ASP A O 1
ATOM 2243 N N . ARG A 1 303 ? -6.329 -5.480 -22.234 1.00 97.12 303 ARG A N 1
ATOM 2244 C CA . ARG A 1 303 ? -7.006 -6.126 -21.100 1.00 97.12 303 ARG A CA 1
ATOM 2245 C C . ARG A 1 303 ? -7.543 -5.144 -20.059 1.00 97.12 303 ARG A C 1
ATOM 2247 O O . ARG A 1 303 ? -8.006 -5.588 -19.012 1.00 97.12 303 ARG A O 1
ATOM 2254 N N . PHE A 1 304 ? -7.513 -3.833 -20.301 1.00 97.94 304 PHE A N 1
ATOM 2255 C CA . PHE A 1 304 ? -7.975 -2.844 -19.314 1.00 97.94 304 PHE A CA 1
ATOM 2256 C C . PHE A 1 304 ? -9.481 -2.876 -19.038 1.00 97.94 304 PHE A C 1
ATOM 2258 O O . PHE A 1 304 ? -9.907 -2.400 -17.993 1.00 97.94 304 PHE A O 1
ATOM 2265 N N . ASP A 1 305 ? -10.291 -3.509 -19.883 1.00 98.06 305 ASP A N 1
ATOM 2266 C CA . ASP A 1 305 ? -11.713 -3.728 -19.578 1.00 98.06 305 ASP A CA 1
ATOM 2267 C C . ASP A 1 305 ? -11.946 -4.793 -18.489 1.00 98.06 305 ASP A C 1
ATOM 2269 O O . ASP A 1 305 ? -13.087 -5.128 -18.165 1.00 98.06 305 ASP A O 1
ATOM 2273 N N . ILE A 1 306 ? -10.878 -5.336 -17.898 1.00 97.31 306 ILE A N 1
ATOM 2274 C CA . ILE A 1 306 ? -10.997 -6.283 -16.802 1.00 97.31 306 ILE A CA 1
ATOM 2275 C C . ILE A 1 306 ? -11.590 -5.632 -15.539 1.00 97.31 306 ILE A C 1
ATOM 2277 O O . ILE A 1 306 ? -11.152 -4.551 -15.133 1.00 97.31 306 ILE A O 1
ATOM 2281 N N . PRO A 1 307 ? -12.555 -6.293 -14.873 1.00 97.94 307 PRO A N 1
ATOM 2282 C CA . PRO A 1 307 ? -13.106 -5.819 -13.608 1.00 97.94 307 PRO A CA 1
ATOM 2283 C C . PRO A 1 307 ? -12.054 -5.769 -12.492 1.00 97.94 307 PRO A C 1
ATOM 2285 O O . PRO A 1 307 ? -11.349 -6.754 -12.257 1.00 97.94 307 PRO A O 1
ATOM 2288 N N . LEU A 1 308 ? -12.020 -4.678 -11.723 1.00 97.44 308 LEU A N 1
ATOM 2289 C CA . LEU A 1 308 ? -11.195 -4.537 -10.520 1.00 97.44 308 LEU A CA 1
ATOM 2290 C C . LEU A 1 308 ? -11.707 -5.434 -9.381 1.00 97.44 308 LEU A C 1
ATOM 2292 O O . LEU A 1 308 ? -12.400 -5.000 -8.464 1.00 97.44 308 LEU A O 1
ATOM 2296 N N . SER A 1 309 ? -11.380 -6.719 -9.454 1.00 97.12 309 SER A N 1
ATOM 2297 C CA . SER A 1 309 ? -11.644 -7.730 -8.427 1.00 97.12 309 SER A CA 1
ATOM 2298 C C . SER A 1 309 ? -10.439 -8.651 -8.290 1.00 97.12 309 SER A C 1
ATOM 2300 O O . SER A 1 309 ? -9.676 -8.816 -9.244 1.00 97.12 309 SER A O 1
ATOM 2302 N N . TYR A 1 310 ? -10.249 -9.266 -7.122 1.00 96.19 310 TYR A N 1
ATOM 2303 C CA . TYR A 1 310 ? -9.107 -10.162 -6.928 1.00 96.19 310 TYR A CA 1
ATOM 2304 C C . TYR A 1 310 ? -9.168 -11.357 -7.889 1.00 96.19 310 TYR A C 1
ATOM 2306 O O . TYR A 1 310 ? -8.147 -11.736 -8.457 1.00 96.19 310 TYR A O 1
ATOM 2314 N N . GLU A 1 311 ? -10.363 -11.906 -8.115 1.00 96.50 311 GLU A N 1
ATOM 2315 C CA . GLU A 1 311 ? -10.598 -13.059 -8.988 1.00 96.50 311 GLU A CA 1
ATOM 2316 C C . GLU A 1 311 ? -10.293 -12.727 -10.449 1.00 96.50 311 GLU A C 1
ATOM 2318 O O . GLU A 1 311 ? -9.524 -13.440 -11.098 1.00 96.50 311 GLU A O 1
ATOM 2323 N N . ALA A 1 312 ? -10.863 -11.635 -10.973 1.00 97.25 312 ALA A N 1
ATOM 2324 C CA . ALA A 1 312 ? -10.667 -11.268 -12.371 1.00 97.25 312 ALA A CA 1
ATOM 2325 C C . ALA A 1 312 ? -9.204 -10.894 -12.635 1.00 97.25 312 ALA A C 1
ATOM 2327 O O . ALA A 1 312 ? -8.594 -11.441 -13.554 1.00 97.25 312 ALA A O 1
ATOM 2328 N N . MET A 1 313 ? -8.596 -10.062 -11.786 1.00 96.62 313 MET A N 1
ATOM 2329 C CA . MET A 1 313 ? -7.192 -9.664 -11.941 1.00 96.62 313 MET A CA 1
ATOM 2330 C C . MET A 1 313 ? -6.247 -10.875 -11.890 1.00 96.62 313 MET A C 1
ATOM 2332 O O . MET A 1 313 ? -5.346 -10.983 -12.725 1.00 96.62 313 MET A O 1
ATOM 2336 N N . ALA A 1 314 ? -6.499 -11.831 -10.985 1.00 95.25 314 ALA A N 1
ATOM 2337 C CA . ALA A 1 314 ? -5.769 -13.098 -10.941 1.00 95.25 314 ALA A CA 1
ATOM 2338 C C . ALA A 1 314 ? -5.956 -13.924 -12.222 1.00 95.25 314 ALA A C 1
ATOM 2340 O O . ALA A 1 314 ? -4.983 -14.459 -12.755 1.00 95.25 314 ALA A O 1
ATOM 2341 N N . SER A 1 315 ? -7.179 -13.994 -12.757 1.00 95.56 315 SER A N 1
ATOM 2342 C CA . SER A 1 315 ? -7.471 -14.727 -13.997 1.00 95.56 315 SER A CA 1
ATOM 2343 C C . SER A 1 315 ? -6.765 -14.147 -15.230 1.00 95.56 315 SER A C 1
ATOM 2345 O O . SER A 1 315 ? -6.441 -14.891 -16.154 1.00 95.56 315 SER A O 1
ATOM 2347 N N . ALA A 1 316 ? -6.452 -12.847 -15.227 1.00 94.56 316 ALA A N 1
ATOM 2348 C CA . ALA A 1 316 ? -5.646 -12.209 -16.269 1.00 94.56 316 ALA A CA 1
ATOM 2349 C C . ALA A 1 316 ? -4.131 -12.353 -16.079 1.00 94.56 316 ALA A C 1
ATOM 2351 O O . ALA A 1 316 ? -3.372 -11.820 -16.889 1.00 94.56 316 ALA A O 1
ATOM 2352 N N . GLY A 1 317 ? -3.690 -13.078 -15.047 1.00 92.94 317 GLY A N 1
ATOM 2353 C CA . GLY A 1 317 ? -2.279 -13.317 -14.752 1.00 92.94 317 GLY A CA 1
ATOM 2354 C C . GLY A 1 317 ? -1.623 -12.240 -13.885 1.00 92.94 317 GLY A C 1
ATOM 2355 O O . GLY A 1 317 ? -0.428 -12.339 -13.621 1.00 92.94 317 GLY A O 1
ATOM 2356 N N . THR A 1 318 ? -2.379 -11.253 -13.395 1.00 95.12 318 THR A N 1
ATOM 2357 C CA . THR A 1 318 ? -1.888 -10.193 -12.500 1.00 95.12 318 THR A CA 1
ATOM 2358 C C . THR A 1 318 ? -2.545 -10.296 -11.113 1.00 95.12 318 THR A C 1
ATOM 2360 O O . THR A 1 318 ? -2.934 -11.379 -10.678 1.00 95.12 318 THR A O 1
ATOM 2363 N N . SER A 1 319 ? -2.598 -9.209 -10.353 1.00 94.50 319 SER A N 1
ATOM 2364 C CA . SER A 1 319 ? -3.343 -9.088 -9.101 1.00 94.50 319 SER A CA 1
ATOM 2365 C C . SER A 1 319 ? -3.736 -7.628 -8.896 1.00 94.50 319 SER A C 1
ATOM 2367 O O . SER A 1 319 ? -3.079 -6.724 -9.405 1.00 94.50 319 SER A O 1
ATOM 2369 N N . LEU A 1 320 ? -4.811 -7.408 -8.139 1.00 94.62 320 LEU A N 1
ATOM 2370 C CA . LEU A 1 320 ? -5.311 -6.073 -7.814 1.00 94.62 320 LEU A CA 1
ATOM 2371 C C . LEU A 1 320 ? -4.361 -5.292 -6.892 1.00 94.62 320 LEU A C 1
ATOM 2373 O O . LEU A 1 320 ? -4.399 -4.065 -6.847 1.00 94.62 320 LEU A O 1
ATOM 2377 N N . GLY A 1 321 ? -3.524 -6.000 -6.128 1.00 93.25 321 GLY A N 1
ATOM 2378 C CA . GLY A 1 321 ? -2.619 -5.379 -5.170 1.00 93.25 321 GLY A CA 1
ATOM 2379 C C . GLY A 1 321 ? -3.347 -4.420 -4.224 1.00 93.25 321 GLY A C 1
ATOM 2380 O O . GLY A 1 321 ? -4.435 -4.709 -3.725 1.00 93.25 321 GLY A O 1
ATOM 2381 N N . ALA A 1 322 ? -2.707 -3.286 -3.955 1.00 93.44 322 ALA A N 1
ATOM 2382 C CA . ALA A 1 322 ? -3.258 -2.215 -3.135 1.00 93.44 322 ALA A CA 1
ATOM 2383 C C . ALA A 1 322 ? -4.076 -1.197 -3.959 1.00 93.44 322 ALA A C 1
ATOM 2385 O O . ALA A 1 322 ? -4.348 -0.119 -3.460 1.00 93.44 322 ALA A O 1
ATOM 2386 N N . GLY A 1 323 ? -4.434 -1.485 -5.219 1.00 95.56 323 GLY A N 1
ATOM 238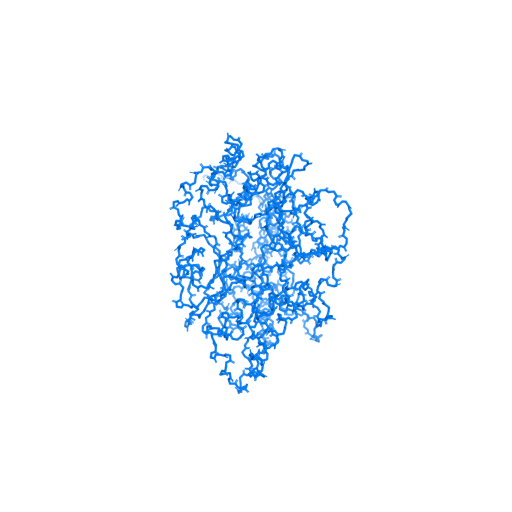7 C CA . GLY A 1 323 ? -5.216 -0.565 -6.059 1.00 95.56 323 GLY A CA 1
ATOM 2388 C C . GLY A 1 323 ? -4.455 0.668 -6.574 1.00 95.56 323 GLY A C 1
ATOM 2389 O O . GLY A 1 323 ? -5.076 1.615 -7.048 1.00 95.56 323 GLY A O 1
ATOM 2390 N N . GLY A 1 324 ? -3.123 0.695 -6.491 1.00 97.19 324 GLY A N 1
ATOM 2391 C CA . GLY A 1 324 ? -2.302 1.721 -7.142 1.00 97.19 324 GLY A CA 1
ATOM 2392 C C . GLY A 1 324 ? -1.853 1.275 -8.526 1.00 97.19 324 GLY A C 1
ATOM 2393 O O . GLY A 1 324 ? -1.236 0.223 -8.642 1.00 97.19 324 GLY A O 1
ATOM 2394 N N . PHE A 1 325 ? -2.139 2.061 -9.561 1.00 98.12 325 PHE A N 1
ATOM 2395 C CA . PHE A 1 325 ? -1.831 1.749 -10.955 1.00 98.12 325 PHE A CA 1
ATOM 2396 C C . PHE A 1 325 ? -0.863 2.779 -11.537 1.00 98.12 325 PHE A C 1
ATOM 2398 O O . PHE A 1 325 ? -1.202 3.958 -11.661 1.00 98.12 325 PHE A O 1
ATOM 2405 N N . ILE A 1 326 ? 0.321 2.318 -11.942 1.00 98.31 326 ILE A N 1
ATOM 2406 C CA . ILE A 1 326 ? 1.251 3.106 -12.757 1.00 98.31 326 ILE A CA 1
ATOM 2407 C C . ILE A 1 326 ? 0.936 2.794 -14.219 1.00 98.31 326 ILE A C 1
ATOM 2409 O O . ILE A 1 326 ? 1.023 1.637 -14.641 1.00 98.31 326 ILE A O 1
ATOM 2413 N N . ILE A 1 327 ? 0.525 3.812 -14.970 1.00 98.25 327 ILE A N 1
ATOM 2414 C CA . ILE A 1 327 ? 0.130 3.697 -16.375 1.00 98.25 327 ILE A CA 1
ATOM 2415 C C . ILE A 1 327 ? 1.330 3.991 -17.274 1.00 98.25 327 ILE A C 1
ATOM 2417 O O . ILE A 1 327 ? 2.055 4.952 -17.038 1.00 98.25 327 ILE A O 1
ATOM 2421 N N . PHE A 1 328 ? 1.506 3.209 -18.334 1.00 97.38 328 PHE A N 1
ATOM 2422 C CA . PHE A 1 328 ? 2.508 3.415 -19.377 1.00 97.38 328 PHE A CA 1
ATOM 2423 C C . PHE A 1 328 ? 1.807 3.641 -20.718 1.00 97.38 328 PHE A C 1
ATOM 2425 O O . PHE A 1 328 ? 0.800 2.992 -21.020 1.00 97.38 328 PHE A O 1
ATOM 2432 N N . ASP A 1 329 ? 2.337 4.548 -21.534 1.00 95.25 329 ASP A N 1
ATOM 2433 C CA . ASP A 1 329 ? 1.868 4.796 -22.900 1.00 95.25 329 ASP A CA 1
ATOM 2434 C C . ASP A 1 329 ? 2.926 4.382 -23.933 1.00 95.25 329 ASP A C 1
ATOM 2436 O O . ASP A 1 329 ? 4.006 3.905 -23.589 1.00 95.25 329 ASP A O 1
ATOM 2440 N N . ASP A 1 330 ? 2.606 4.553 -25.212 1.00 93.25 330 ASP A N 1
ATOM 2441 C CA . ASP A 1 330 ? 3.451 4.191 -26.357 1.00 93.25 330 ASP A CA 1
ATOM 2442 C C . ASP A 1 330 ? 4.795 4.942 -26.460 1.00 93.25 330 ASP A C 1
ATOM 2444 O O . ASP A 1 330 ? 5.570 4.689 -27.384 1.00 93.25 330 ASP A O 1
ATOM 2448 N N . THR A 1 331 ? 5.102 5.847 -25.524 1.00 89.94 331 THR A N 1
ATOM 2449 C CA . THR A 1 331 ? 6.418 6.497 -25.431 1.00 89.94 331 THR A CA 1
ATOM 2450 C C . THR A 1 331 ? 7.408 5.744 -24.549 1.00 89.94 331 THR A C 1
ATOM 2452 O O . THR A 1 331 ? 8.606 6.015 -24.627 1.00 89.94 331 THR A O 1
ATOM 2455 N N . CYS A 1 332 ? 6.931 4.820 -23.712 1.00 92.56 332 CYS A N 1
ATOM 2456 C CA . CYS A 1 332 ? 7.788 4.026 -22.841 1.00 92.56 332 CYS A CA 1
ATOM 2457 C C . CYS A 1 332 ? 8.465 2.894 -23.618 1.00 92.56 332 CYS A C 1
ATOM 2459 O O . CYS A 1 332 ? 7.805 2.137 -24.330 1.00 92.56 332 CYS A O 1
ATOM 2461 N N . ASP A 1 333 ? 9.769 2.710 -23.405 1.00 92.75 333 ASP A N 1
ATOM 2462 C CA . ASP A 1 333 ? 10.472 1.503 -23.846 1.00 92.75 333 ASP A CA 1
ATOM 2463 C C . ASP A 1 333 ? 10.136 0.335 -22.898 1.00 92.75 333 ASP A C 1
ATOM 2465 O O . ASP A 1 333 ? 10.411 0.433 -21.698 1.00 92.75 333 ASP A O 1
ATOM 2469 N N . PRO A 1 334 ? 9.591 -0.795 -23.391 1.00 94.50 334 PRO A N 1
ATOM 2470 C CA . PRO A 1 334 ? 9.278 -1.943 -22.543 1.00 94.50 334 PRO A CA 1
ATOM 2471 C C . PRO A 1 334 ? 10.473 -2.497 -21.759 1.00 94.50 334 PRO A C 1
ATOM 2473 O O . PRO A 1 334 ? 10.300 -3.003 -20.648 1.00 94.50 334 PRO A O 1
ATOM 2476 N N . VAL A 1 335 ? 11.691 -2.384 -22.306 1.00 95.00 335 VAL A N 1
ATOM 2477 C CA . VAL A 1 335 ? 12.909 -2.799 -21.594 1.00 95.00 335 VAL A CA 1
ATOM 2478 C C . VAL A 1 335 ? 13.240 -1.820 -20.466 1.00 95.00 335 VAL A C 1
ATOM 2480 O O . VAL A 1 335 ? 13.566 -2.284 -19.376 1.00 95.00 335 VAL A O 1
ATOM 2483 N N . SER A 1 336 ? 13.092 -0.503 -20.670 1.00 95.69 336 SER A N 1
ATOM 2484 C CA . SER A 1 336 ? 13.177 0.496 -19.590 1.00 95.69 336 SER A CA 1
ATOM 2485 C C . SER A 1 336 ? 12.152 0.239 -18.481 1.00 95.69 336 SER A C 1
ATOM 2487 O O . SER A 1 336 ? 12.523 0.265 -17.312 1.00 95.69 336 SER A O 1
ATOM 2489 N N . ILE A 1 337 ? 10.896 -0.097 -18.812 1.00 96.50 337 ILE A N 1
ATOM 2490 C CA . ILE A 1 337 ? 9.879 -0.450 -17.801 1.00 96.50 337 ILE A CA 1
ATOM 2491 C C . ILE A 1 337 ? 10.339 -1.661 -16.972 1.00 96.50 337 ILE A C 1
ATOM 2493 O O . ILE A 1 337 ? 10.333 -1.625 -15.739 1.00 96.50 337 ILE A O 1
ATOM 2497 N N . ALA A 1 338 ? 10.766 -2.741 -17.638 1.00 97.12 338 ALA A N 1
ATOM 2498 C CA . ALA A 1 338 ? 11.235 -3.950 -16.962 1.00 97.12 338 ALA A CA 1
ATOM 2499 C C . ALA A 1 338 ? 12.482 -3.686 -16.103 1.00 97.12 338 ALA A C 1
ATOM 2501 O O . ALA A 1 338 ? 12.583 -4.197 -14.985 1.00 97.12 338 ALA A O 1
ATOM 2502 N N . HIS A 1 339 ? 13.417 -2.883 -16.616 1.00 97.31 339 HIS A N 1
ATOM 2503 C CA . HIS A 1 339 ? 14.618 -2.470 -15.904 1.00 97.31 339 HIS A CA 1
ATOM 2504 C C . HIS A 1 339 ? 14.276 -1.653 -14.656 1.00 97.31 339 HIS A C 1
ATOM 2506 O O . HIS A 1 339 ? 14.720 -2.033 -13.577 1.00 97.31 339 HIS A O 1
ATOM 2512 N N . GLY A 1 340 ? 13.446 -0.613 -14.768 1.00 96.81 340 GLY A N 1
ATOM 2513 C CA . GLY A 1 340 ? 13.042 0.233 -13.644 1.00 96.81 340 GLY A CA 1
ATOM 2514 C C . GLY A 1 340 ? 12.390 -0.567 -12.513 1.00 96.81 340 GLY A C 1
ATOM 2515 O O . GLY A 1 340 ? 12.797 -0.456 -11.355 1.00 96.81 340 GLY A O 1
ATOM 2516 N N . ILE A 1 341 ? 11.448 -1.460 -12.850 1.00 97.75 341 ILE A N 1
ATOM 2517 C CA . ILE A 1 341 ? 10.791 -2.350 -11.875 1.00 97.75 341 ILE A CA 1
ATOM 2518 C C . ILE A 1 341 ? 11.816 -3.284 -11.219 1.00 97.75 341 ILE A C 1
ATOM 2520 O O . ILE A 1 341 ? 11.885 -3.381 -9.990 1.00 97.75 341 ILE A O 1
ATOM 2524 N N . SER A 1 342 ? 12.638 -3.958 -12.031 1.00 98.00 342 SER A N 1
ATOM 2525 C CA . SER A 1 342 ? 13.668 -4.878 -11.543 1.00 98.00 342 SER A CA 1
ATOM 2526 C C . SER A 1 342 ? 14.692 -4.172 -10.659 1.00 98.00 342 SER A C 1
ATOM 2528 O O . SER A 1 342 ? 15.152 -4.744 -9.671 1.00 98.00 342 SER A O 1
ATOM 2530 N N . ARG A 1 343 ? 15.094 -2.954 -11.024 1.00 97.44 343 ARG A N 1
ATOM 2531 C CA . ARG A 1 343 ? 16.066 -2.157 -10.284 1.00 97.44 343 ARG A CA 1
ATOM 2532 C C . ARG A 1 343 ? 15.514 -1.812 -8.913 1.00 97.44 343 ARG A C 1
ATOM 2534 O O . ARG A 1 343 ? 16.201 -2.062 -7.922 1.00 97.44 343 ARG A O 1
ATOM 2541 N N . PHE A 1 344 ? 14.294 -1.279 -8.860 1.00 97.75 344 PHE A N 1
ATOM 2542 C CA . PHE A 1 344 ? 13.629 -0.929 -7.609 1.00 97.75 344 PHE A CA 1
ATOM 2543 C C . PHE A 1 344 ? 13.601 -2.131 -6.657 1.00 97.75 344 PHE A C 1
ATOM 2545 O O . PHE A 1 344 ? 14.146 -2.071 -5.557 1.00 97.75 344 PHE A O 1
ATOM 2552 N N . LEU A 1 345 ? 13.069 -3.269 -7.110 1.00 97.62 345 LEU A N 1
ATOM 2553 C CA . LEU A 1 345 ? 12.951 -4.479 -6.292 1.00 97.62 345 LEU A CA 1
ATOM 2554 C C . LEU A 1 345 ? 14.321 -5.036 -5.864 1.00 97.62 345 LEU A C 1
ATOM 2556 O O . LEU A 1 345 ? 14.521 -5.379 -4.696 1.00 97.62 345 LEU A O 1
ATOM 2560 N N . ALA A 1 346 ? 15.301 -5.088 -6.771 1.00 97.12 346 ALA A N 1
ATOM 2561 C CA . ALA A 1 346 ? 16.646 -5.564 -6.453 1.00 97.12 346 ALA A CA 1
ATOM 2562 C C . ALA A 1 346 ? 17.366 -4.665 -5.431 1.00 97.12 346 ALA A C 1
ATOM 2564 O O . ALA A 1 346 ? 18.070 -5.168 -4.546 1.00 97.12 346 ALA A O 1
ATOM 2565 N N . VAL A 1 347 ? 17.184 -3.344 -5.512 1.00 96.19 347 VAL A N 1
ATOM 2566 C CA . VAL A 1 347 ? 17.724 -2.381 -4.541 1.00 96.19 347 VAL A CA 1
ATOM 2567 C C . VAL A 1 347 ? 17.008 -2.508 -3.199 1.00 96.19 347 VAL A C 1
ATOM 2569 O O . VAL A 1 347 ? 17.675 -2.656 -2.175 1.00 96.19 347 VAL A O 1
ATOM 2572 N N . GLU A 1 348 ? 15.677 -2.551 -3.189 1.00 96.25 348 GLU A N 1
ATOM 2573 C CA . GLU A 1 348 ? 14.857 -2.658 -1.976 1.00 96.25 348 GLU A CA 1
ATOM 2574 C C . GLU A 1 348 ? 14.940 -4.029 -1.283 1.00 96.25 348 GLU A C 1
ATOM 2576 O O . GLU A 1 348 ? 14.553 -4.164 -0.124 1.00 96.25 348 GLU A O 1
ATOM 2581 N N . SER A 1 349 ? 15.501 -5.053 -1.930 1.00 96.56 349 SER A N 1
ATOM 2582 C CA . SER A 1 349 ? 15.795 -6.332 -1.279 1.00 96.56 349 SER A CA 1
ATOM 2583 C C . SER A 1 349 ? 16.794 -6.164 -0.125 1.00 96.56 349 SER A C 1
ATOM 2585 O O . SER A 1 349 ? 17.911 -5.674 -0.315 1.00 96.56 349 SER A O 1
ATOM 2587 N N . CYS A 1 350 ? 16.425 -6.637 1.071 1.00 94.44 350 CYS A N 1
ATOM 2588 C CA . CYS A 1 350 ? 17.272 -6.579 2.269 1.00 94.44 350 CYS A CA 1
ATOM 2589 C C . CYS A 1 350 ? 18.476 -7.532 2.233 1.00 94.44 350 CYS A C 1
ATOM 2591 O O . CYS A 1 350 ? 19.400 -7.388 3.029 1.00 94.44 350 CYS A O 1
ATOM 2593 N N . GLY A 1 351 ? 18.469 -8.539 1.355 1.00 93.69 351 GLY A N 1
ATOM 2594 C CA . GLY A 1 351 ? 19.550 -9.522 1.254 1.00 93.69 351 GLY A CA 1
ATOM 2595 C C . GLY A 1 351 ? 19.644 -10.547 2.386 1.00 93.69 351 GLY A C 1
ATOM 2596 O O . GLY A 1 351 ? 20.657 -11.230 2.488 1.00 93.69 351 GLY A O 1
ATOM 2597 N N . GLN A 1 352 ? 18.588 -10.740 3.187 1.00 90.69 352 GLN A N 1
ATOM 2598 C CA . GLN A 1 352 ? 18.484 -11.920 4.064 1.00 90.69 352 GLN A CA 1
ATOM 2599 C C . GLN A 1 352 ? 18.434 -13.244 3.280 1.00 90.69 352 GLN A C 1
ATOM 2601 O O . GLN A 1 352 ? 18.764 -14.295 3.827 1.00 90.69 352 GLN A O 1
ATOM 2606 N N . CYS A 1 353 ? 17.979 -13.196 2.024 1.00 92.69 353 CYS A N 1
ATOM 2607 C CA . CYS A 1 353 ? 17.994 -14.320 1.094 1.00 92.69 353 CYS A CA 1
ATOM 2608 C C . CYS A 1 353 ? 18.975 -13.964 -0.021 1.00 92.69 353 CYS A C 1
ATOM 2610 O O . CYS A 1 353 ? 18.700 -13.050 -0.802 1.00 92.69 353 CYS A O 1
ATOM 2612 N N . GLU A 1 354 ? 20.099 -14.672 -0.100 1.00 93.38 354 GLU A N 1
ATOM 2613 C CA . GLU A 1 354 ? 21.116 -14.398 -1.118 1.00 93.38 354 GLU A CA 1
ATOM 2614 C C . GLU A 1 354 ? 20.559 -14.471 -2.552 1.00 93.38 354 GLU A C 1
ATOM 2616 O O . GLU A 1 354 ? 20.801 -13.515 -3.287 1.00 93.38 354 GLU A O 1
ATOM 2621 N N . PRO A 1 355 ? 19.742 -15.475 -2.952 1.00 96.56 355 PRO A N 1
ATOM 2622 C CA . PRO A 1 355 ? 19.170 -15.505 -4.301 1.00 96.56 355 PRO A CA 1
ATOM 2623 C C . PRO A 1 355 ? 18.332 -14.266 -4.626 1.00 96.56 355 PRO A C 1
ATOM 2625 O O . PRO A 1 355 ? 18.545 -13.644 -5.658 1.00 96.56 355 PRO A O 1
ATOM 2628 N N . CYS A 1 356 ? 17.458 -13.829 -3.713 1.00 96.81 356 CYS A N 1
ATOM 2629 C CA . CYS A 1 356 ? 16.631 -12.632 -3.903 1.00 96.81 356 CYS A CA 1
ATOM 2630 C C . CYS A 1 356 ? 17.476 -11.391 -4.238 1.00 96.81 356 CYS A C 1
ATOM 2632 O O . CYS A 1 356 ? 17.136 -10.629 -5.141 1.00 96.81 356 CYS A O 1
ATOM 2634 N N . LYS A 1 357 ? 18.599 -11.200 -3.535 1.00 96.62 357 LYS A N 1
ATOM 2635 C CA . LYS A 1 357 ? 19.471 -10.038 -3.740 1.00 96.62 357 LYS A CA 1
ATOM 2636 C C . LYS A 1 357 ? 20.398 -10.206 -4.938 1.00 96.62 357 LYS A C 1
ATOM 2638 O O . LYS A 1 357 ? 20.398 -9.365 -5.831 1.00 96.62 357 LYS A O 1
ATOM 2643 N N . ALA A 1 358 ? 21.180 -11.280 -4.966 1.00 97.31 358 ALA A N 1
ATOM 2644 C CA . ALA A 1 358 ? 22.199 -11.498 -5.985 1.00 97.31 358 ALA A CA 1
ATOM 2645 C C . ALA A 1 358 ? 21.584 -11.744 -7.369 1.00 97.31 358 ALA A C 1
ATOM 2647 O O . ALA A 1 358 ? 22.033 -11.154 -8.352 1.00 97.31 358 ALA A O 1
ATOM 2648 N N . ASP A 1 359 ? 20.536 -12.570 -7.458 1.00 98.31 359 ASP A N 1
ATOM 2649 C CA . ASP A 1 359 ? 19.876 -12.841 -8.736 1.00 98.31 359 ASP A CA 1
ATOM 2650 C C . ASP A 1 359 ? 19.062 -11.629 -9.201 1.00 98.31 359 ASP A C 1
ATOM 2652 O O . ASP A 1 359 ? 19.105 -11.305 -10.385 1.00 98.31 359 ASP A O 1
ATOM 2656 N N . GLY A 1 360 ? 18.399 -10.907 -8.286 1.00 98.06 360 GLY A N 1
ATOM 2657 C CA . GLY A 1 360 ? 17.704 -9.653 -8.600 1.00 98.06 360 GLY A CA 1
ATOM 2658 C C . GLY A 1 360 ? 18.638 -8.597 -9.202 1.00 98.06 360 GLY A C 1
ATOM 2659 O O . GLY A 1 360 ? 18.341 -8.033 -10.254 1.00 98.06 360 GLY A O 1
ATOM 2660 N N . LEU A 1 361 ? 19.815 -8.387 -8.598 1.00 98.00 361 LEU A N 1
ATOM 2661 C CA . LEU A 1 361 ? 20.831 -7.471 -9.132 1.00 98.00 361 LEU A CA 1
ATOM 2662 C C . LEU A 1 361 ? 21.389 -7.944 -10.480 1.00 98.00 361 LEU A C 1
ATOM 2664 O O . LEU A 1 361 ? 21.586 -7.130 -11.381 1.00 98.00 361 LEU A O 1
ATOM 2668 N N . ALA A 1 362 ? 21.611 -9.251 -10.648 1.00 98.38 362 ALA A N 1
ATOM 2669 C CA . ALA A 1 362 ? 22.071 -9.811 -11.916 1.00 98.38 362 ALA A CA 1
ATOM 2670 C C . ALA A 1 362 ? 21.040 -9.627 -13.044 1.00 98.38 362 ALA A C 1
ATOM 2672 O O . ALA A 1 362 ? 21.430 -9.310 -14.169 1.00 98.38 362 ALA A O 1
ATOM 2673 N N . ILE A 1 363 ? 19.747 -9.795 -12.741 1.00 98.56 363 ILE A N 1
ATOM 2674 C CA . ILE A 1 363 ? 18.638 -9.528 -13.667 1.00 98.56 363 ILE A CA 1
ATOM 2675 C C . ILE A 1 363 ? 18.617 -8.043 -14.036 1.00 98.56 363 ILE A C 1
ATOM 2677 O O . ILE A 1 363 ? 18.664 -7.722 -15.220 1.00 98.56 363 ILE A O 1
ATOM 2681 N N . SER A 1 364 ? 18.633 -7.144 -13.046 1.00 97.88 364 SER A N 1
ATOM 2682 C CA . SER A 1 364 ? 18.626 -5.693 -13.277 1.00 97.88 364 SER A CA 1
ATOM 2683 C C . SER A 1 364 ? 19.799 -5.251 -14.154 1.00 97.88 364 SER A C 1
ATOM 2685 O O . SER A 1 364 ? 19.603 -4.531 -15.123 1.00 97.88 364 SER A O 1
ATOM 2687 N N . ALA A 1 365 ? 21.015 -5.729 -13.875 1.00 97.56 365 ALA A N 1
ATOM 2688 C CA . ALA A 1 365 ? 22.194 -5.375 -14.661 1.00 97.56 365 ALA A CA 1
ATOM 2689 C C . ALA A 1 365 ? 22.147 -5.928 -16.098 1.00 97.56 365 ALA A C 1
ATOM 2691 O O . ALA A 1 365 ? 22.698 -5.320 -17.013 1.00 97.56 365 ALA A O 1
ATOM 2692 N N . ALA A 1 366 ? 21.536 -7.097 -16.308 1.00 97.75 366 ALA A N 1
ATOM 2693 C CA . ALA A 1 366 ? 21.330 -7.655 -17.644 1.00 97.75 366 ALA A CA 1
ATOM 2694 C C . ALA A 1 366 ? 20.286 -6.860 -18.436 1.00 97.75 366 ALA A C 1
ATOM 2696 O O . ALA A 1 366 ? 20.524 -6.548 -19.601 1.00 97.75 366 ALA A O 1
ATOM 2697 N N . LEU A 1 367 ? 19.179 -6.485 -17.790 1.00 96.62 367 LEU A N 1
ATOM 2698 C CA . LEU A 1 367 ? 18.165 -5.604 -18.366 1.00 96.62 367 LEU A CA 1
ATOM 2699 C C . LEU A 1 367 ? 18.755 -4.245 -18.740 1.00 96.62 367 LEU A C 1
ATOM 2701 O O . LEU A 1 367 ? 18.471 -3.763 -19.827 1.00 96.62 367 LEU A O 1
ATOM 2705 N N . GLU A 1 368 ? 19.633 -3.681 -17.910 1.00 95.50 368 GLU A N 1
ATOM 2706 C CA . GLU A 1 368 ? 20.331 -2.428 -18.213 1.00 95.50 368 GLU A CA 1
ATOM 2707 C C . GLU A 1 368 ? 21.216 -2.542 -19.460 1.00 95.50 368 GLU A C 1
ATOM 2709 O O . GLU A 1 368 ? 21.143 -1.699 -20.351 1.00 95.50 368 GLU A O 1
ATOM 2714 N N . ARG A 1 369 ? 22.014 -3.616 -19.578 1.00 94.44 369 ARG A N 1
ATOM 2715 C CA . ARG A 1 369 ? 22.829 -3.856 -20.784 1.00 94.44 369 ARG A CA 1
ATOM 2716 C C . ARG A 1 369 ? 21.966 -3.958 -22.033 1.00 94.44 369 ARG A C 1
ATOM 2718 O O . ARG A 1 369 ? 22.291 -3.348 -23.048 1.00 94.44 369 ARG A O 1
ATOM 2725 N N . ILE A 1 370 ? 20.857 -4.696 -21.952 1.00 93.31 370 ILE A N 1
ATOM 2726 C CA . ILE A 1 370 ? 19.886 -4.758 -23.046 1.00 93.31 370 ILE A CA 1
ATOM 2727 C C . ILE A 1 370 ? 19.365 -3.346 -23.319 1.00 93.31 370 ILE A C 1
ATOM 2729 O O . ILE A 1 370 ? 19.478 -2.897 -24.450 1.00 93.31 370 ILE A O 1
ATOM 2733 N N . ARG A 1 371 ? 18.908 -2.602 -22.305 1.00 91.56 371 ARG A N 1
ATOM 2734 C CA . ARG A 1 371 ? 18.361 -1.244 -22.437 1.00 91.56 371 ARG A CA 1
ATOM 2735 C C . ARG A 1 371 ? 19.310 -0.295 -23.177 1.00 91.56 371 ARG A C 1
ATOM 2737 O O . ARG A 1 371 ? 18.870 0.436 -24.063 1.00 91.56 371 ARG A O 1
ATOM 2744 N N . VAL A 1 372 ? 20.609 -0.329 -22.893 1.00 90.56 372 VAL A N 1
ATOM 2745 C CA . VAL A 1 372 ? 21.573 0.577 -23.543 1.00 90.56 372 VAL A CA 1
ATOM 2746 C C . VAL A 1 372 ? 22.098 0.096 -24.901 1.00 90.56 372 VAL A C 1
ATOM 2748 O O . VAL A 1 372 ? 22.839 0.821 -25.556 1.00 90.56 372 VAL A O 1
ATOM 2751 N N . GLY A 1 373 ? 21.676 -1.085 -25.365 1.00 87.94 373 GLY A N 1
ATOM 2752 C CA . GLY A 1 373 ? 22.082 -1.649 -26.658 1.00 87.94 373 GLY A CA 1
ATOM 2753 C C . GLY A 1 373 ? 23.359 -2.498 -26.619 1.00 87.94 373 GLY A C 1
ATOM 2754 O O . GLY A 1 373 ? 23.816 -2.934 -27.672 1.00 87.94 373 GLY A O 1
ATOM 2755 N N . ASP A 1 374 ? 23.890 -2.779 -25.425 1.00 88.75 374 ASP A N 1
ATOM 2756 C CA . ASP A 1 374 ? 25.072 -3.626 -25.189 1.00 88.75 374 ASP A CA 1
ATOM 2757 C C . ASP A 1 374 ? 24.705 -5.082 -24.825 1.00 88.75 374 ASP A C 1
ATOM 2759 O O . ASP A 1 374 ? 25.568 -5.899 -24.491 1.00 88.75 374 ASP A O 1
ATOM 2763 N N . GLY A 1 375 ? 23.411 -5.412 -24.832 1.00 87.81 375 GLY A N 1
ATOM 2764 C CA . GLY A 1 375 ? 22.893 -6.734 -24.489 1.00 87.81 375 GLY A CA 1
ATOM 2765 C C . GLY A 1 375 ? 23.100 -7.785 -25.582 1.00 87.81 375 GLY A C 1
ATOM 2766 O O . GLY A 1 375 ? 23.289 -7.487 -26.759 1.00 87.81 375 GLY A O 1
ATOM 2767 N N . SER A 1 376 ? 23.033 -9.052 -25.181 1.00 89.50 376 SER A N 1
ATOM 2768 C CA . SER A 1 376 ? 23.186 -10.220 -26.049 1.00 89.50 376 SER A CA 1
ATOM 2769 C C . SER A 1 376 ? 22.222 -11.348 -25.665 1.00 89.50 376 SER A C 1
ATOM 2771 O O . SER A 1 376 ? 21.653 -11.351 -24.573 1.00 89.50 376 SER A O 1
ATOM 2773 N N . ASP A 1 377 ? 22.126 -12.395 -26.491 1.00 91.00 377 ASP A N 1
ATOM 2774 C CA . ASP A 1 377 ? 21.371 -13.618 -26.156 1.00 91.00 377 ASP A CA 1
ATOM 2775 C C . ASP A 1 377 ? 21.809 -14.252 -24.824 1.00 91.00 377 ASP A C 1
ATOM 2777 O O . ASP A 1 377 ? 21.031 -14.935 -24.152 1.00 91.00 377 ASP A O 1
ATOM 2781 N N . ARG A 1 378 ? 23.061 -14.018 -24.402 1.00 94.31 378 ARG A N 1
ATOM 2782 C CA . ARG A 1 378 ? 23.562 -14.481 -23.101 1.00 94.31 378 ARG A CA 1
ATOM 2783 C C . ARG A 1 378 ? 22.901 -13.750 -21.939 1.00 94.31 378 ARG A C 1
ATOM 2785 O O . ARG A 1 378 ? 22.707 -14.366 -20.894 1.00 94.31 378 ARG A O 1
ATOM 2792 N N . ASP A 1 379 ? 22.556 -12.478 -22.108 1.00 96.06 379 ASP A N 1
ATOM 2793 C CA . ASP A 1 379 ? 21.861 -11.681 -21.099 1.00 96.06 379 ASP A CA 1
ATOM 2794 C C . ASP A 1 379 ? 20.419 -12.161 -20.936 1.00 96.06 379 ASP A C 1
ATOM 2796 O O . ASP A 1 379 ? 19.977 -12.383 -19.812 1.00 96.06 379 ASP A O 1
ATOM 2800 N N . LEU A 1 380 ? 19.725 -12.459 -22.039 1.00 94.81 380 LEU A N 1
ATOM 2801 C CA . LEU A 1 380 ? 18.390 -13.069 -21.995 1.00 94.81 380 LEU A CA 1
ATOM 2802 C C . LEU A 1 380 ? 18.411 -14.463 -21.356 1.00 94.81 380 LEU A C 1
ATOM 2804 O O . LEU A 1 380 ? 17.569 -14.782 -20.514 1.00 94.81 380 LEU A O 1
ATOM 2808 N N . ALA A 1 381 ? 19.395 -15.297 -21.702 1.00 96.19 381 ALA A N 1
ATOM 2809 C CA . ALA A 1 381 ? 19.571 -16.603 -21.069 1.00 96.19 381 ALA A CA 1
ATOM 2810 C C . ALA A 1 381 ? 19.887 -16.482 -19.566 1.00 96.19 381 ALA A C 1
ATOM 2812 O O . ALA A 1 381 ? 19.409 -17.289 -18.764 1.00 96.19 381 ALA A O 1
ATOM 2813 N N . LEU A 1 382 ? 20.672 -15.471 -19.171 1.00 98.06 382 LEU A N 1
ATOM 2814 C CA . LEU A 1 382 ? 20.952 -15.166 -17.770 1.00 98.06 382 LEU A CA 1
ATOM 2815 C C . LEU A 1 382 ? 19.676 -14.759 -17.035 1.00 98.06 382 LEU A C 1
ATOM 2817 O O . LEU A 1 382 ? 19.420 -15.321 -15.973 1.00 98.06 382 LEU A O 1
ATOM 2821 N N . ILE A 1 383 ? 18.885 -13.833 -17.586 1.00 98.25 383 ILE A N 1
ATOM 2822 C CA . ILE A 1 383 ? 17.635 -13.373 -16.970 1.00 98.25 383 ILE A CA 1
ATOM 2823 C C . ILE A 1 383 ? 16.717 -14.569 -16.717 1.00 98.25 383 ILE A C 1
ATOM 2825 O O . ILE A 1 383 ? 16.369 -14.817 -15.567 1.00 98.25 383 ILE A O 1
ATOM 2829 N N . ASN A 1 384 ? 16.427 -15.380 -17.740 1.00 97.38 384 ASN A N 1
ATOM 2830 C CA . ASN A 1 384 ? 15.568 -16.562 -17.600 1.00 97.38 384 ASN A CA 1
ATOM 2831 C C . ASN A 1 384 ? 16.066 -17.523 -16.511 1.00 97.38 384 ASN A C 1
ATOM 2833 O O . ASN A 1 384 ? 15.313 -17.913 -15.623 1.00 97.38 384 ASN A O 1
ATOM 2837 N N . LYS A 1 385 ? 17.367 -17.838 -16.506 1.00 97.81 385 LYS A N 1
ATOM 2838 C CA . LYS A 1 385 ? 17.959 -18.704 -15.478 1.00 97.81 385 LYS A CA 1
ATOM 2839 C C . LYS A 1 385 ? 17.825 -18.121 -14.068 1.00 97.81 385 LYS A C 1
ATOM 2841 O O . LYS A 1 385 ? 17.679 -18.875 -13.111 1.00 97.81 385 LYS A O 1
ATOM 2846 N N . ARG A 1 386 ? 17.947 -16.802 -13.921 1.00 98.38 386 ARG A N 1
ATOM 2847 C CA . ARG A 1 386 ? 17.899 -16.114 -12.624 1.00 98.38 386 ARG A CA 1
ATOM 2848 C C . ARG A 1 386 ? 16.471 -15.940 -12.121 1.00 98.38 386 ARG A C 1
ATOM 2850 O O . ARG A 1 386 ? 16.258 -16.022 -10.915 1.00 98.38 386 ARG A O 1
ATOM 2857 N N . LEU A 1 387 ? 15.493 -15.810 -13.016 1.00 97.88 387 LEU A N 1
ATOM 2858 C CA . LEU A 1 387 ? 14.075 -15.856 -12.658 1.00 97.88 387 LEU A CA 1
ATOM 2859 C C . LEU A 1 387 ? 13.701 -17.197 -12.002 1.00 97.88 387 LEU A C 1
ATOM 2861 O O . LEU A 1 387 ? 12.926 -17.201 -11.051 1.00 97.88 387 LEU A O 1
ATOM 2865 N N . ASP A 1 388 ? 14.309 -18.318 -12.402 1.00 95.81 388 ASP A N 1
ATOM 2866 C CA . ASP A 1 388 ? 14.086 -19.628 -11.758 1.00 95.81 388 ASP A CA 1
ATOM 2867 C C . ASP A 1 388 ? 14.697 -19.747 -10.350 1.00 95.81 388 ASP A C 1
ATOM 2869 O O . ASP A 1 388 ? 14.314 -20.617 -9.557 1.00 95.81 388 ASP A O 1
ATOM 2873 N N . THR A 1 389 ? 15.705 -18.930 -10.033 1.00 97.50 389 THR A N 1
ATOM 2874 C CA . THR A 1 389 ? 16.479 -19.059 -8.791 1.00 97.50 389 THR A CA 1
ATOM 2875 C C . THR A 1 389 ? 16.193 -17.969 -7.769 1.00 97.50 389 THR A C 1
ATOM 2877 O O . THR A 1 389 ? 16.311 -18.254 -6.578 1.00 97.50 389 THR A O 1
ATOM 2880 N N . VAL A 1 390 ? 15.728 -16.790 -8.193 1.00 97.69 390 VAL A N 1
ATOM 2881 C CA . VAL A 1 390 ? 15.514 -15.618 -7.324 1.00 97.69 390 VAL A CA 1
ATOM 2882 C C . VAL A 1 390 ? 14.567 -15.896 -6.149 1.00 97.69 390 VAL A C 1
ATOM 2884 O O . VAL A 1 390 ? 14.754 -15.356 -5.061 1.00 97.69 390 VAL A O 1
ATOM 2887 N N . ILE A 1 391 ? 13.598 -16.802 -6.327 1.00 96.25 391 ILE A N 1
ATOM 2888 C CA . ILE A 1 391 ? 12.613 -17.186 -5.301 1.00 96.25 391 ILE A CA 1
ATOM 2889 C C . ILE A 1 391 ? 13.106 -18.259 -4.318 1.00 96.25 391 ILE A C 1
ATOM 2891 O O . ILE A 1 391 ? 12.405 -18.601 -3.362 1.00 96.25 391 ILE A O 1
ATOM 2895 N N . ARG A 1 392 ? 14.291 -18.846 -4.530 1.00 94.12 392 ARG A N 1
ATOM 2896 C CA . ARG A 1 392 ? 14.774 -19.955 -3.695 1.00 94.12 392 ARG A CA 1
ATOM 2897 C C . ARG A 1 392 ? 15.059 -19.475 -2.277 1.00 94.12 392 ARG A C 1
ATOM 2899 O O . ARG A 1 392 ? 15.899 -18.608 -2.058 1.00 94.12 392 ARG A O 1
ATOM 2906 N N . GLY A 1 393 ? 14.372 -20.082 -1.309 1.00 88.00 393 GLY A N 1
ATOM 2907 C CA . GLY A 1 393 ? 14.491 -19.700 0.099 1.00 88.00 393 GLY A CA 1
ATOM 2908 C C . GLY A 1 393 ? 13.926 -18.310 0.401 1.00 88.00 393 GLY A C 1
ATOM 2909 O O . GLY A 1 393 ? 14.341 -17.702 1.384 1.00 88.00 393 GLY A O 1
ATOM 2910 N N . ALA A 1 394 ? 13.019 -17.795 -0.441 1.00 90.31 394 ALA A N 1
ATOM 2911 C CA . ALA A 1 394 ? 12.378 -16.504 -0.233 1.00 90.31 394 ALA A CA 1
ATOM 2912 C C . ALA A 1 394 ? 11.695 -16.441 1.141 1.00 90.31 394 ALA A C 1
ATOM 2914 O O . ALA A 1 394 ? 10.830 -17.257 1.458 1.00 90.31 394 ALA A O 1
ATOM 2915 N N . ARG A 1 395 ? 12.092 -15.452 1.949 1.00 89.12 395 ARG A N 1
ATOM 2916 C CA . ARG A 1 395 ? 11.521 -15.186 3.280 1.00 89.12 395 ARG A CA 1
ATOM 2917 C C . ARG A 1 395 ? 10.319 -14.244 3.234 1.00 89.12 395 ARG A C 1
ATOM 2919 O O . ARG A 1 395 ? 9.521 -14.253 4.156 1.00 89.12 395 ARG A O 1
ATOM 2926 N N . CYS A 1 396 ? 10.187 -13.458 2.169 1.00 91.56 396 CYS A N 1
ATOM 2927 C CA . CYS A 1 396 ? 9.060 -12.559 1.932 1.00 91.56 396 CYS A CA 1
ATOM 2928 C C . CYS A 1 396 ? 8.658 -12.574 0.453 1.00 91.56 396 CYS A C 1
ATOM 2930 O O . CYS A 1 396 ? 9.321 -13.194 -0.387 1.00 91.56 396 CYS A O 1
ATOM 2932 N N . PHE A 1 397 ? 7.578 -11.867 0.125 1.00 92.00 397 PHE A N 1
ATOM 2933 C CA . PHE A 1 397 ? 7.014 -11.876 -1.220 1.00 92.00 397 PHE A CA 1
ATOM 2934 C C . PHE A 1 397 ? 7.867 -11.135 -2.265 1.00 92.00 397 PHE A C 1
ATOM 2936 O O . PHE A 1 397 ? 7.715 -11.409 -3.450 1.00 92.00 397 PHE A O 1
ATOM 2943 N N . LEU A 1 398 ? 8.815 -10.277 -1.858 1.00 95.25 398 LEU A N 1
ATOM 2944 C CA . LEU A 1 398 ? 9.629 -9.456 -2.772 1.00 95.25 398 LEU A CA 1
ATOM 2945 C C . LEU A 1 398 ? 10.333 -10.272 -3.864 1.00 95.25 398 LEU A C 1
ATOM 2947 O O . LEU A 1 398 ? 10.338 -9.890 -5.031 1.00 95.25 398 LEU A O 1
ATOM 2951 N N . ALA A 1 399 ? 10.868 -11.444 -3.518 1.00 95.50 399 ALA A N 1
ATOM 2952 C CA . ALA A 1 399 ? 11.507 -12.318 -4.500 1.00 95.50 399 ALA A CA 1
ATOM 2953 C C . ALA A 1 399 ? 10.527 -12.801 -5.588 1.00 95.50 399 ALA A C 1
ATOM 2955 O O . ALA A 1 399 ? 10.890 -12.904 -6.759 1.00 95.50 399 ALA A O 1
ATOM 2956 N N . TYR A 1 400 ? 9.274 -13.074 -5.207 1.00 95.50 400 TYR A N 1
ATOM 2957 C CA . TYR A 1 400 ? 8.215 -13.445 -6.146 1.00 95.50 400 TYR A CA 1
ATOM 2958 C C . TYR A 1 400 ? 7.760 -12.250 -6.983 1.00 95.50 400 TYR A C 1
ATOM 2960 O O . TYR A 1 400 ? 7.446 -12.440 -8.153 1.00 95.50 400 TYR A O 1
ATOM 2968 N N . GLN A 1 401 ? 7.761 -11.035 -6.424 1.00 95.81 401 GLN A N 1
ATOM 2969 C CA . GLN A 1 401 ? 7.501 -9.809 -7.186 1.00 95.81 401 GLN A CA 1
ATOM 2970 C C . GLN A 1 401 ? 8.532 -9.678 -8.312 1.00 95.81 401 GLN A C 1
ATOM 2972 O O . GLN A 1 401 ? 8.148 -9.630 -9.475 1.00 95.81 401 GLN A O 1
ATOM 2977 N N . GLN A 1 402 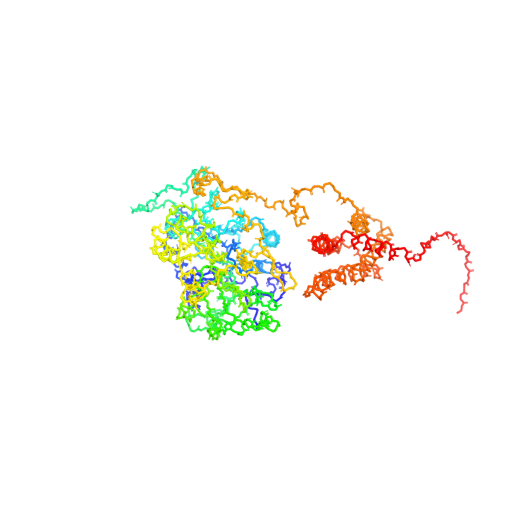? 9.827 -9.766 -7.979 1.00 97.44 402 GLN A N 1
ATOM 2978 C CA . GLN A 1 402 ? 10.935 -9.704 -8.941 1.00 97.44 402 GLN A CA 1
ATOM 2979 C C . GLN A 1 402 ? 10.794 -10.749 -10.053 1.00 97.44 402 GLN A C 1
ATOM 2981 O O . GLN A 1 402 ? 10.973 -10.438 -11.227 1.00 97.44 402 GLN A O 1
ATOM 2986 N N . GLN A 1 403 ? 10.468 -11.994 -9.691 1.00 97.81 403 GLN A N 1
ATOM 2987 C CA . GLN A 1 403 ? 10.260 -13.057 -10.669 1.00 97.81 403 GLN A CA 1
ATOM 2988 C C . GLN A 1 403 ? 9.082 -12.741 -11.598 1.00 97.81 403 GLN A C 1
ATOM 2990 O O . GLN A 1 403 ? 9.213 -12.793 -12.818 1.00 97.81 403 GLN A O 1
ATOM 2995 N N . ARG A 1 404 ? 7.916 -12.448 -11.020 1.00 96.94 404 ARG A N 1
ATOM 2996 C CA . ARG A 1 404 ? 6.652 -12.388 -11.757 1.00 96.94 404 ARG A CA 1
ATOM 2997 C C . ARG A 1 404 ? 6.545 -11.145 -12.633 1.00 96.94 404 ARG A C 1
ATOM 2999 O O . ARG A 1 404 ? 6.035 -11.250 -13.745 1.00 96.94 404 ARG A O 1
ATOM 3006 N N . THR A 1 405 ? 7.020 -9.991 -12.170 1.00 96.75 405 THR A N 1
ATOM 3007 C CA . THR A 1 405 ? 6.931 -8.746 -12.947 1.00 96.75 405 THR A CA 1
ATOM 3008 C C . THR A 1 405 ? 7.872 -8.765 -14.142 1.00 96.75 405 THR A C 1
ATOM 3010 O O . THR A 1 405 ? 7.430 -8.525 -15.265 1.00 96.75 405 THR A O 1
ATOM 3013 N N . VAL A 1 406 ? 9.130 -9.167 -13.946 1.00 97.69 406 VAL A N 1
ATOM 3014 C CA . VAL A 1 406 ? 10.099 -9.284 -15.043 1.00 97.69 406 VAL A CA 1
ATOM 3015 C C . VAL A 1 406 ? 9.688 -10.377 -16.031 1.00 97.69 406 VAL A C 1
ATOM 3017 O O . VAL A 1 406 ? 9.729 -10.135 -17.235 1.00 97.69 406 VAL A O 1
ATOM 3020 N N . ALA A 1 407 ? 9.230 -11.544 -15.557 1.00 97.56 407 ALA A N 1
ATOM 3021 C CA . ALA A 1 407 ? 8.715 -12.593 -16.441 1.00 97.56 407 ALA A CA 1
ATOM 3022 C C . ALA A 1 407 ? 7.550 -12.082 -17.302 1.00 97.56 407 ALA A C 1
ATOM 3024 O O . ALA A 1 407 ? 7.564 -12.261 -18.516 1.00 97.56 407 ALA A O 1
ATOM 3025 N N . SER A 1 408 ? 6.597 -11.358 -16.704 1.00 97.69 408 SER A N 1
ATOM 3026 C CA . SER A 1 408 ? 5.471 -10.800 -17.460 1.00 97.69 408 SER A CA 1
ATOM 3027 C C . SER A 1 408 ? 5.901 -9.776 -18.513 1.00 97.69 408 SER A C 1
ATOM 3029 O O . SER A 1 408 ? 5.343 -9.761 -19.605 1.00 97.69 408 SER A O 1
ATOM 3031 N N . ALA A 1 409 ? 6.927 -8.961 -18.241 1.00 96.75 409 ALA A N 1
ATOM 3032 C CA . ALA A 1 409 ? 7.457 -8.030 -19.234 1.00 96.75 409 ALA A CA 1
ATOM 3033 C C . ALA A 1 409 ? 8.075 -8.772 -20.431 1.00 96.75 409 ALA A C 1
ATOM 3035 O O . ALA A 1 409 ? 7.825 -8.400 -21.576 1.00 96.75 409 ALA A O 1
ATOM 3036 N N . LEU A 1 410 ? 8.837 -9.843 -20.174 1.00 96.00 410 LEU A N 1
ATOM 3037 C CA . LEU A 1 410 ? 9.424 -10.689 -21.220 1.00 96.00 410 LEU A CA 1
ATOM 3038 C C . LEU A 1 410 ? 8.353 -11.396 -22.058 1.00 96.00 410 LEU A C 1
ATOM 3040 O O . LEU A 1 410 ? 8.492 -11.487 -23.275 1.00 96.00 410 LEU A O 1
ATOM 3044 N N . GLU A 1 411 ? 7.293 -11.890 -21.417 1.00 95.81 411 GLU A N 1
ATOM 3045 C CA . GLU A 1 411 ? 6.175 -12.556 -22.091 1.00 95.81 411 GLU A CA 1
ATOM 3046 C C . GLU A 1 411 ? 5.369 -11.587 -22.965 1.00 95.81 411 GLU A C 1
ATOM 3048 O O . GLU A 1 411 ? 5.017 -11.930 -24.093 1.00 95.81 411 GLU A O 1
ATOM 3053 N N . LEU A 1 412 ? 5.094 -10.376 -22.470 1.00 95.44 412 LEU A N 1
ATOM 3054 C CA . LEU A 1 412 ? 4.289 -9.377 -23.180 1.00 95.44 412 LEU A CA 1
ATOM 3055 C C . LEU A 1 412 ? 5.056 -8.672 -24.301 1.00 95.44 412 LEU A C 1
ATOM 3057 O O . LEU A 1 412 ? 4.473 -8.362 -25.338 1.00 95.44 412 LEU A O 1
ATOM 3061 N N . PHE A 1 413 ? 6.349 -8.409 -24.101 1.00 94.31 413 PHE A N 1
ATOM 3062 C CA . PHE A 1 413 ? 7.139 -7.549 -24.985 1.00 94.31 413 PHE A CA 1
ATOM 3063 C C . PHE A 1 413 ? 8.392 -8.233 -25.536 1.00 94.31 413 PHE A C 1
ATOM 3065 O O . PHE A 1 413 ? 9.363 -7.552 -25.851 1.00 94.31 413 PHE A O 1
ATOM 3072 N N . GLY A 1 414 ? 8.389 -9.563 -25.672 1.00 91.12 414 GLY A N 1
ATOM 3073 C CA . GLY A 1 414 ? 9.559 -10.363 -26.067 1.00 91.12 414 GLY A CA 1
ATOM 3074 C C . GLY A 1 414 ? 10.324 -9.838 -27.291 1.00 91.12 414 GLY A C 1
ATOM 3075 O O . GLY A 1 414 ? 11.556 -9.823 -27.281 1.00 91.12 414 GLY A O 1
ATOM 3076 N N . ASP A 1 415 ? 9.619 -9.316 -28.297 1.00 89.19 415 ASP A N 1
ATOM 3077 C CA . ASP A 1 415 ? 10.236 -8.719 -29.489 1.00 89.19 415 ASP A CA 1
ATOM 3078 C C . ASP A 1 415 ? 11.122 -7.506 -29.158 1.00 89.19 415 ASP A C 1
ATOM 3080 O O . ASP A 1 415 ? 12.186 -7.351 -29.757 1.00 89.19 415 ASP A O 1
ATOM 3084 N N . ALA A 1 416 ? 10.739 -6.681 -28.174 1.00 88.06 416 ALA A N 1
ATOM 3085 C CA . ALA A 1 416 ? 11.517 -5.521 -27.728 1.00 88.06 416 ALA A CA 1
ATOM 3086 C C . ALA A 1 416 ? 12.839 -5.922 -27.047 1.00 88.06 416 ALA A C 1
ATOM 3088 O O . ALA A 1 416 ? 13.810 -5.163 -27.068 1.00 88.06 416 ALA A O 1
ATOM 3089 N N . PHE A 1 417 ? 12.890 -7.128 -26.471 1.00 88.56 417 PHE A N 1
ATOM 3090 C CA . PHE A 1 417 ? 14.091 -7.695 -25.857 1.00 88.56 417 PHE A CA 1
ATOM 3091 C C . PHE A 1 417 ? 15.008 -8.384 -26.876 1.00 88.56 417 PHE A C 1
ATOM 3093 O O . PHE A 1 417 ? 16.225 -8.355 -26.710 1.00 88.56 417 PHE A O 1
ATOM 3100 N N . GLN A 1 418 ? 14.441 -9.010 -27.914 1.00 81.25 418 GLN A N 1
ATOM 3101 C CA . GLN A 1 418 ? 15.188 -9.769 -28.926 1.00 81.25 418 GLN A CA 1
ATOM 3102 C C . GLN A 1 418 ? 15.710 -8.894 -30.071 1.00 81.25 418 GLN A C 1
ATOM 3104 O O . GLN A 1 418 ? 16.839 -9.069 -30.522 1.00 81.25 418 GLN A O 1
ATOM 3109 N N . ASN A 1 419 ? 14.899 -7.948 -30.547 1.00 73.25 419 ASN A N 1
ATOM 3110 C CA . ASN A 1 419 ? 15.161 -7.178 -31.763 1.00 73.25 419 ASN A CA 1
ATOM 3111 C C . ASN A 1 419 ? 15.542 -5.731 -31.447 1.00 73.25 419 ASN A C 1
ATOM 3113 O O . ASN A 1 419 ? 14.999 -4.792 -32.032 1.00 73.25 419 ASN A O 1
ATOM 3117 N N . ARG A 1 420 ? 16.475 -5.536 -30.510 1.00 72.94 420 ARG A N 1
ATOM 3118 C CA . ARG A 1 420 ? 16.939 -4.193 -30.166 1.00 72.94 420 ARG A CA 1
ATOM 3119 C C . ARG A 1 420 ? 17.953 -3.709 -31.210 1.00 72.94 420 ARG A C 1
ATOM 3121 O O . ARG A 1 420 ? 18.984 -4.361 -31.387 1.00 72.94 420 ARG A O 1
ATOM 3128 N N . PRO A 1 421 ? 17.707 -2.591 -31.913 1.00 59.66 421 PRO A N 1
ATOM 3129 C CA . PRO A 1 421 ? 18.739 -1.990 -32.744 1.00 59.66 421 PRO A CA 1
ATOM 3130 C C . PRO A 1 421 ? 19.916 -1.604 -31.839 1.00 59.66 421 PRO A C 1
ATOM 3132 O O . PRO A 1 421 ? 19.704 -0.995 -30.790 1.00 59.66 421 PRO A O 1
ATOM 3135 N N . GLY A 1 422 ? 21.150 -1.942 -32.226 1.00 58.16 422 GLY A N 1
ATOM 3136 C CA . GLY A 1 422 ? 22.331 -1.354 -31.583 1.00 58.16 422 GLY A CA 1
ATOM 3137 C C . GLY A 1 422 ? 22.247 0.172 -31.671 1.00 58.16 422 GLY A C 1
ATOM 3138 O O . GLY A 1 422 ? 21.628 0.675 -32.608 1.00 58.16 422 GLY A O 1
ATOM 3139 N N . ALA A 1 423 ? 22.817 0.894 -30.700 1.00 54.16 423 ALA A N 1
ATOM 3140 C CA . ALA A 1 423 ? 22.710 2.351 -30.593 1.00 54.16 423 ALA A CA 1
ATOM 3141 C C . ALA A 1 423 ? 23.124 3.060 -31.901 1.00 54.16 423 ALA A C 1
ATOM 3143 O O . ALA A 1 423 ? 24.294 3.362 -32.123 1.00 54.16 423 ALA A O 1
ATOM 3144 N N . ALA A 1 424 ? 22.157 3.305 -32.784 1.00 49.38 424 ALA A N 1
ATOM 3145 C CA . ALA A 1 424 ? 22.320 4.064 -34.010 1.00 49.38 424 ALA A CA 1
ATOM 3146 C C . ALA A 1 424 ? 21.773 5.473 -33.750 1.00 49.38 424 ALA A C 1
ATOM 3148 O O . ALA A 1 424 ? 20.571 5.663 -33.580 1.00 49.38 424 ALA A O 1
ATOM 3149 N N . ASP A 1 425 ? 22.696 6.429 -33.650 1.00 52.78 425 ASP A N 1
ATOM 3150 C CA . ASP A 1 425 ? 22.545 7.892 -33.706 1.00 52.78 425 ASP A CA 1
ATOM 3151 C C . ASP A 1 425 ? 21.576 8.612 -32.734 1.00 52.78 425 ASP A C 1
ATOM 3153 O O . ASP A 1 425 ? 21.506 9.839 -32.775 1.00 52.78 425 ASP A O 1
ATOM 3157 N N . GLY A 1 426 ? 20.892 7.917 -31.812 1.00 57.72 426 GLY A N 1
ATOM 3158 C CA . GLY A 1 426 ? 19.908 8.522 -30.885 1.00 57.72 426 GLY A CA 1
ATOM 3159 C C . GLY A 1 426 ? 20.172 8.394 -29.376 1.00 57.72 426 GLY A C 1
ATOM 3160 O O . GLY A 1 426 ? 19.421 8.964 -28.589 1.00 57.72 426 GLY A O 1
ATOM 3161 N N . GLY A 1 427 ? 21.221 7.675 -28.957 1.00 65.38 427 GLY A N 1
ATOM 3162 C CA . GLY A 1 427 ? 21.453 7.337 -27.542 1.00 65.38 427 GLY A CA 1
ATOM 3163 C C . GLY A 1 427 ? 20.465 6.290 -26.988 1.00 65.38 427 GLY A C 1
ATOM 3164 O O . GLY A 1 427 ? 19.513 5.914 -27.674 1.00 65.38 427 GLY A O 1
ATOM 3165 N N . PRO A 1 428 ? 20.700 5.754 -25.776 1.00 70.31 428 PRO A N 1
ATOM 3166 C CA . PRO A 1 428 ? 19.772 4.816 -25.149 1.00 70.31 428 PRO A CA 1
ATOM 3167 C C . PRO A 1 428 ? 18.454 5.523 -24.787 1.00 70.31 428 PRO A C 1
ATOM 3169 O O . PRO A 1 428 ? 18.485 6.710 -24.447 1.00 70.31 428 PRO A O 1
ATOM 3172 N N . PRO A 1 429 ? 17.298 4.829 -24.817 1.00 75.38 429 PRO A N 1
ATOM 3173 C CA . PRO A 1 429 ? 16.047 5.428 -24.370 1.00 75.38 429 PRO A CA 1
ATOM 3174 C C . PRO A 1 429 ? 16.157 5.848 -22.899 1.00 75.38 429 PRO A C 1
ATOM 3176 O O . PRO A 1 429 ? 16.933 5.242 -22.149 1.00 75.38 429 PRO A O 1
ATOM 3179 N N . PRO A 1 430 ? 15.392 6.865 -22.464 1.00 79.25 430 PRO A N 1
ATOM 3180 C CA . PRO A 1 430 ? 15.343 7.230 -21.057 1.00 79.25 430 PRO A CA 1
ATOM 3181 C C . PRO A 1 430 ? 14.942 6.013 -20.213 1.00 79.25 430 PRO A C 1
ATOM 3183 O O . PRO A 1 430 ? 14.181 5.145 -20.654 1.00 79.25 430 PRO A O 1
ATOM 3186 N N . ASP A 1 431 ? 15.519 5.924 -19.019 1.00 82.31 431 ASP A N 1
ATOM 3187 C CA . ASP A 1 431 ? 15.118 4.908 -18.050 1.00 82.31 431 ASP A CA 1
ATOM 3188 C C . ASP A 1 431 ? 13.745 5.265 -17.466 1.00 82.31 431 ASP A C 1
ATOM 3190 O O . ASP A 1 431 ? 13.387 6.443 -17.388 1.00 82.31 431 ASP A O 1
ATOM 3194 N N . GLU A 1 432 ? 12.979 4.256 -17.062 1.00 90.31 432 GLU A N 1
ATOM 3195 C CA . GLU A 1 432 ? 11.660 4.461 -16.462 1.00 90.31 432 GLU A CA 1
ATOM 3196 C C . GLU A 1 432 ? 11.814 4.507 -14.939 1.00 90.31 432 GLU A C 1
ATOM 3198 O O . GLU A 1 432 ? 12.157 3.505 -14.304 1.00 90.31 432 GLU A O 1
ATOM 3203 N N . LEU A 1 433 ? 11.590 5.679 -14.333 1.00 90.06 433 LEU A N 1
ATOM 3204 C CA . LEU A 1 433 ? 11.734 5.828 -12.888 1.00 90.06 433 LEU A CA 1
ATOM 3205 C C . LEU A 1 433 ? 10.560 5.165 -12.167 1.00 90.06 433 LEU A C 1
ATOM 3207 O O . LEU A 1 433 ? 9.443 5.677 -12.131 1.00 90.06 433 LEU A O 1
ATOM 3211 N N . ILE A 1 434 ? 10.859 4.059 -11.499 1.00 95.00 434 ILE A N 1
ATOM 3212 C CA . ILE A 1 434 ? 9.934 3.374 -10.609 1.00 95.00 434 ILE A CA 1
ATOM 3213 C C . ILE A 1 434 ? 10.315 3.696 -9.168 1.00 95.00 434 ILE A C 1
ATOM 3215 O O . ILE A 1 434 ? 11.323 3.212 -8.660 1.00 95.00 434 ILE A O 1
ATOM 3219 N N . ALA A 1 435 ? 9.506 4.531 -8.517 1.00 92.62 435 ALA A N 1
ATOM 3220 C CA . ALA A 1 435 ? 9.766 5.011 -7.165 1.00 92.62 435 ALA A CA 1
ATOM 3221 C C . ALA A 1 435 ? 8.463 5.235 -6.370 1.00 92.62 435 ALA A C 1
ATOM 3223 O O . ALA A 1 435 ? 7.386 5.375 -6.963 1.00 92.62 435 ALA A O 1
ATOM 3224 N N . PRO A 1 436 ? 8.532 5.279 -5.026 1.00 91.38 436 PRO A N 1
ATOM 3225 C CA . PRO A 1 436 ? 7.388 5.609 -4.184 1.00 91.38 436 PRO A CA 1
ATOM 3226 C C . PRO A 1 436 ? 6.837 7.009 -4.480 1.00 91.38 436 PRO A C 1
ATOM 3228 O O . PRO A 1 436 ? 7.584 7.929 -4.820 1.00 91.38 436 PRO A O 1
ATOM 3231 N N . VAL A 1 437 ? 5.526 7.184 -4.303 1.00 88.19 437 VAL A N 1
ATOM 3232 C CA . VAL A 1 437 ? 4.876 8.497 -4.413 1.00 88.19 437 VAL A CA 1
ATOM 3233 C C . VAL A 1 437 ? 5.096 9.277 -3.115 1.00 88.19 437 VAL A C 1
ATOM 3235 O O . VAL A 1 437 ? 4.679 8.855 -2.035 1.00 88.19 437 VAL A O 1
ATOM 3238 N N . VAL A 1 438 ? 5.734 10.440 -3.219 1.00 82.19 438 VAL A N 1
ATOM 3239 C CA . VAL A 1 438 ? 5.923 11.398 -2.125 1.00 82.19 438 VAL A CA 1
ATOM 3240 C C . VAL A 1 438 ? 4.654 12.202 -1.893 1.00 82.19 4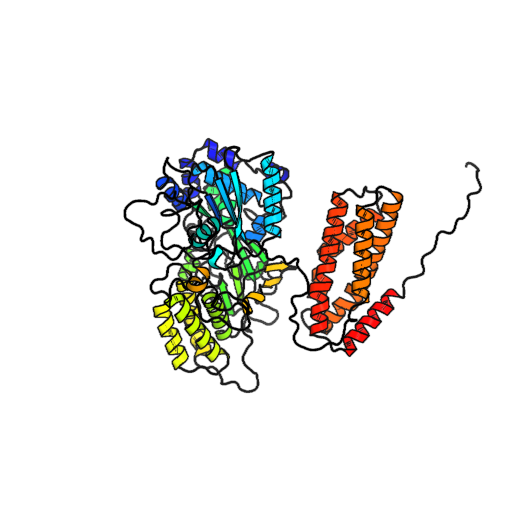38 VAL A C 1
ATOM 3242 O O . VAL A 1 438 ? 4.245 12.322 -0.744 1.00 82.19 438 VAL A O 1
ATOM 3245 N N . ASP A 1 439 ? 4.008 12.720 -2.935 1.00 82.00 439 ASP A N 1
ATOM 3246 C CA . ASP A 1 439 ? 2.719 13.412 -2.818 1.00 82.00 439 ASP A CA 1
ATOM 3247 C C . ASP A 1 439 ? 1.945 13.423 -4.143 1.00 82.00 439 ASP A C 1
ATOM 3249 O O . ASP A 1 439 ? 2.501 13.065 -5.181 1.00 82.00 439 ASP A O 1
ATOM 3253 N N . ILE A 1 440 ? 0.678 13.842 -4.119 1.00 78.25 440 ILE A N 1
ATOM 3254 C CA . ILE A 1 440 ? -0.088 14.183 -5.323 1.00 78.25 440 ILE A CA 1
ATOM 3255 C C . ILE A 1 440 ? -0.544 15.640 -5.217 1.00 78.25 440 ILE A C 1
ATOM 3257 O O . ILE A 1 440 ? -1.454 15.960 -4.458 1.00 78.25 440 ILE A O 1
ATOM 3261 N N . LEU A 1 441 ? 0.086 16.513 -6.002 1.00 69.88 441 LEU A N 1
ATOM 3262 C CA . LEU A 1 441 ? -0.137 17.959 -6.021 1.00 69.88 441 LEU A CA 1
ATOM 3263 C C . LEU A 1 441 ? -0.674 18.365 -7.393 1.00 69.88 441 LEU A C 1
ATOM 3265 O O . LEU A 1 441 ? -0.116 17.959 -8.410 1.00 69.88 441 LEU A O 1
ATOM 3269 N N . GLY A 1 442 ? -1.770 19.128 -7.445 1.00 57.88 442 GLY A N 1
ATOM 3270 C CA . GLY A 1 442 ? -2.314 19.638 -8.713 1.00 57.88 442 GLY A CA 1
ATOM 3271 C C . GLY A 1 442 ? -2.602 18.548 -9.756 1.00 57.88 442 GLY A C 1
ATOM 3272 O O . GLY A 1 442 ? -2.348 18.737 -10.940 1.00 57.88 442 GLY A O 1
ATOM 3273 N N . ASN A 1 443 ? -3.090 17.378 -9.328 1.00 76.00 443 ASN A N 1
ATOM 3274 C CA . ASN A 1 443 ? -3.278 16.193 -10.177 1.00 76.00 443 ASN A CA 1
ATOM 3275 C C . ASN A 1 443 ? -1.983 15.626 -10.792 1.00 76.00 443 ASN A C 1
ATOM 3277 O O . ASN A 1 443 ? -2.017 14.999 -11.853 1.00 76.00 443 ASN A O 1
ATOM 3281 N N . ARG A 1 444 ? -0.830 15.816 -10.151 1.00 77.81 444 ARG A N 1
ATOM 3282 C CA . ARG A 1 444 ? 0.446 15.201 -10.531 1.00 77.81 444 ARG A CA 1
ATOM 3283 C C . ARG A 1 444 ? 1.082 14.538 -9.325 1.00 77.81 444 ARG A C 1
ATOM 3285 O O . ARG A 1 444 ? 1.018 15.040 -8.215 1.00 77.81 444 ARG A O 1
ATOM 3292 N N . ALA A 1 445 ? 1.703 13.393 -9.560 1.00 80.69 445 ALA A N 1
ATOM 3293 C CA . ALA A 1 445 ? 2.359 12.614 -8.522 1.00 80.69 445 ALA A CA 1
ATOM 3294 C C . ALA A 1 445 ? 3.822 13.042 -8.470 1.00 80.69 445 ALA A C 1
ATOM 3296 O O . ALA A 1 445 ? 4.498 13.032 -9.498 1.00 80.69 445 ALA A O 1
ATOM 3297 N N . VAL A 1 446 ? 4.290 13.402 -7.285 1.00 81.06 446 VAL A N 1
ATOM 3298 C CA . VAL A 1 446 ? 5.695 13.666 -6.993 1.00 81.06 446 VAL A CA 1
ATOM 3299 C C . VAL A 1 446 ? 6.318 12.345 -6.574 1.00 81.06 446 VAL A C 1
ATOM 3301 O O . VAL A 1 446 ? 5.850 11.725 -5.620 1.00 81.06 446 VAL A O 1
ATOM 3304 N N . LEU A 1 447 ? 7.341 11.892 -7.291 1.00 83.44 447 LEU A N 1
ATOM 3305 C CA . LEU A 1 447 ? 8.050 10.652 -6.984 1.00 83.44 447 LEU A CA 1
ATOM 3306 C C . LEU A 1 447 ? 9.279 10.926 -6.114 1.00 83.44 447 LEU A C 1
ATOM 3308 O O . LEU A 1 447 ? 9.855 12.014 -6.153 1.00 83.44 447 LEU A O 1
ATOM 3312 N N . ASP A 1 448 ? 9.694 9.927 -5.340 1.00 80.38 448 ASP A N 1
ATOM 3313 C CA . ASP A 1 448 ? 10.942 9.989 -4.583 1.00 80.38 448 ASP A CA 1
ATOM 3314 C C . ASP A 1 448 ? 12.152 9.837 -5.519 1.00 80.38 448 ASP A C 1
ATOM 3316 O O . ASP A 1 448 ? 12.638 8.736 -5.780 1.00 80.38 448 ASP A O 1
ATOM 3320 N N . ASN A 1 449 ? 12.654 10.963 -6.026 1.00 77.88 449 ASN A N 1
ATOM 3321 C CA . ASN A 1 449 ? 13.814 10.993 -6.920 1.00 77.88 449 ASN A CA 1
ATOM 3322 C C . ASN A 1 449 ? 15.112 10.515 -6.243 1.00 77.88 449 ASN A C 1
ATOM 3324 O O . ASN A 1 449 ? 16.050 10.110 -6.933 1.00 77.88 449 ASN A O 1
ATOM 3328 N N . GLU A 1 450 ? 15.189 10.514 -4.908 1.00 77.12 450 GLU A N 1
ATOM 3329 C CA . GLU A 1 450 ? 16.349 9.978 -4.186 1.00 77.12 450 GLU A CA 1
ATOM 3330 C C . GLU A 1 450 ? 16.450 8.461 -4.344 1.00 77.12 450 GLU A C 1
ATOM 3332 O O . GLU A 1 450 ? 17.555 7.911 -4.312 1.00 77.12 450 GLU A O 1
ATOM 3337 N N . ASN A 1 451 ? 15.321 7.783 -4.584 1.00 84.94 451 ASN A N 1
ATOM 3338 C CA . ASN A 1 451 ? 15.288 6.347 -4.832 1.00 84.94 451 ASN A CA 1
ATOM 3339 C C . ASN A 1 451 ? 16.167 5.956 -6.031 1.00 84.94 451 ASN A C 1
ATOM 3341 O O . ASN A 1 451 ? 16.873 4.949 -5.976 1.00 84.94 451 ASN A O 1
ATOM 3345 N N . ALA A 1 452 ? 16.239 6.809 -7.059 1.00 83.69 452 ALA A N 1
ATOM 3346 C CA . ALA A 1 452 ? 17.116 6.593 -8.208 1.00 83.69 452 ALA A CA 1
ATOM 3347 C C . ALA A 1 452 ? 18.598 6.485 -7.802 1.00 83.69 452 ALA A C 1
ATOM 3349 O O . ALA A 1 452 ? 19.350 5.727 -8.417 1.00 83.69 452 ALA A O 1
ATOM 3350 N N . ARG A 1 453 ? 19.008 7.191 -6.738 1.00 86.12 453 ARG A N 1
ATOM 3351 C CA . ARG A 1 453 ? 20.380 7.208 -6.197 1.00 86.12 453 ARG A CA 1
ATOM 3352 C C . ARG A 1 453 ? 20.623 6.160 -5.112 1.00 86.12 453 ARG A C 1
ATOM 3354 O O . ARG A 1 453 ? 21.762 6.004 -4.669 1.00 86.12 453 ARG A O 1
ATOM 3361 N N . LYS A 1 454 ? 19.583 5.445 -4.678 1.00 89.81 454 LYS A N 1
ATOM 3362 C CA . LYS A 1 454 ? 19.701 4.398 -3.666 1.00 89.81 454 LYS A CA 1
ATOM 3363 C C . LYS A 1 454 ? 20.514 3.224 -4.214 1.00 89.81 454 LYS A C 1
ATOM 3365 O O . LYS A 1 454 ? 20.262 2.707 -5.310 1.00 89.81 454 LYS A O 1
ATOM 3370 N N . GLN A 1 455 ? 21.509 2.819 -3.439 1.00 93.62 455 GLN A N 1
ATOM 3371 C CA . GLN A 1 455 ? 22.420 1.726 -3.751 1.00 93.62 455 GLN A CA 1
ATOM 3372 C C . GLN A 1 455 ? 21.888 0.392 -3.203 1.00 93.62 455 GLN A C 1
ATOM 3374 O O . GLN A 1 455 ? 21.071 0.384 -2.275 1.00 93.62 455 GLN A O 1
ATOM 3379 N N . PRO A 1 456 ? 22.326 -0.761 -3.744 1.00 94.69 456 PRO A N 1
ATOM 3380 C CA . PRO A 1 456 ? 21.895 -2.073 -3.265 1.00 94.69 456 PRO A CA 1
ATOM 3381 C C . PRO A 1 456 ? 22.181 -2.350 -1.783 1.00 94.69 456 PRO A C 1
ATOM 3383 O O . PRO A 1 456 ? 21.456 -3.134 -1.175 1.00 94.69 456 PRO A O 1
ATOM 3386 N N . ASP A 1 457 ? 23.166 -1.703 -1.174 1.00 92.12 457 ASP A N 1
ATOM 3387 C CA . ASP A 1 457 ? 23.404 -1.751 0.271 1.00 92.12 457 ASP A CA 1
ATOM 3388 C C . ASP A 1 457 ? 22.502 -0.817 1.101 1.00 92.12 457 ASP A C 1
ATOM 3390 O O . ASP A 1 457 ? 22.674 -0.727 2.312 1.00 92.12 457 ASP A O 1
ATOM 3394 N N . TRP A 1 458 ? 21.526 -0.155 0.470 1.00 90.88 458 TRP A N 1
ATOM 3395 C CA . TRP A 1 458 ? 20.640 0.880 1.027 1.00 90.88 458 TRP A CA 1
ATOM 3396 C C . TRP A 1 458 ? 21.326 2.189 1.427 1.00 90.88 458 TRP A C 1
ATOM 3398 O O . TRP A 1 458 ? 20.721 3.024 2.106 1.00 90.88 458 TRP A O 1
ATOM 3408 N N . THR A 1 459 ? 22.555 2.419 0.974 1.00 88.75 459 THR A N 1
ATOM 3409 C CA . THR A 1 459 ? 23.182 3.737 1.070 1.00 88.75 459 THR A CA 1
ATOM 3410 C C . THR A 1 459 ? 22.760 4.639 -0.095 1.00 88.75 459 THR A C 1
ATOM 3412 O O . THR A 1 459 ? 22.144 4.202 -1.063 1.00 88.75 459 THR A O 1
ATOM 3415 N N . TYR A 1 460 ? 23.087 5.927 0.006 1.00 85.38 460 TYR A N 1
ATOM 3416 C CA . TYR A 1 460 ? 22.847 6.937 -1.039 1.00 85.38 460 TYR A CA 1
ATOM 3417 C C . TYR A 1 460 ? 24.163 7.537 -1.555 1.00 85.38 460 TYR A C 1
ATOM 3419 O O . TYR A 1 460 ? 24.188 8.628 -2.125 1.00 85.38 460 TYR A O 1
ATOM 3427 N N . GLY A 1 461 ? 25.278 6.854 -1.279 1.00 78.44 461 GLY A N 1
ATOM 3428 C CA . GLY A 1 461 ? 26.594 7.256 -1.754 1.00 78.44 461 GLY A CA 1
ATOM 3429 C C . GLY A 1 461 ? 26.749 7.036 -3.263 1.00 78.44 461 GLY A C 1
ATOM 3430 O O . GLY A 1 461 ? 25.935 6.352 -3.887 1.00 78.44 461 GLY A O 1
ATOM 3431 N N . PRO A 1 462 ? 27.825 7.573 -3.861 1.00 79.19 462 PRO A N 1
ATOM 3432 C CA . PRO A 1 462 ? 28.119 7.368 -5.280 1.00 79.19 462 PRO A CA 1
ATOM 3433 C C . PRO A 1 462 ? 28.454 5.905 -5.616 1.00 79.19 462 PRO A C 1
ATOM 3435 O O . PRO A 1 462 ? 28.417 5.521 -6.780 1.00 79.19 462 PRO A O 1
ATOM 3438 N N . THR A 1 463 ? 28.797 5.093 -4.612 1.00 82.38 463 THR A N 1
ATOM 3439 C CA . THR A 1 463 ? 29.202 3.694 -4.767 1.00 82.38 463 THR A CA 1
ATOM 3440 C C . THR A 1 463 ? 28.589 2.833 -3.673 1.00 82.38 463 THR A C 1
ATOM 3442 O O . THR A 1 463 ? 28.654 3.201 -2.501 1.00 82.38 463 THR A O 1
ATOM 3445 N N . ASP A 1 464 ? 28.072 1.671 -4.062 1.00 87.94 464 ASP A N 1
ATOM 3446 C CA . ASP A 1 464 ? 27.695 0.585 -3.156 1.00 87.94 464 ASP A CA 1
ATOM 3447 C C . ASP A 1 464 ? 28.937 0.013 -2.444 1.00 87.94 464 ASP A C 1
ATOM 3449 O O . ASP A 1 464 ? 29.989 -0.177 -3.061 1.00 87.94 464 ASP A O 1
ATOM 3453 N N . SER A 1 465 ? 28.822 -0.281 -1.150 1.00 87.31 465 SER A N 1
ATOM 3454 C CA . SER A 1 465 ? 29.844 -0.984 -0.364 1.00 87.31 465 SER A CA 1
ATOM 3455 C C . SER A 1 465 ? 30.073 -2.436 -0.804 1.00 87.31 465 SER A C 1
ATOM 3457 O O . SER A 1 465 ? 31.089 -3.033 -0.439 1.00 87.31 465 SER A O 1
ATOM 3459 N N . GLY A 1 466 ? 29.141 -3.017 -1.566 1.00 86.75 466 GLY A N 1
ATOM 3460 C CA . GLY A 1 466 ? 29.181 -4.406 -2.026 1.00 86.75 466 GLY A CA 1
ATOM 3461 C C . GLY A 1 466 ? 28.714 -5.419 -0.977 1.00 86.75 466 GLY A C 1
ATOM 3462 O O . GLY A 1 466 ? 28.751 -6.625 -1.226 1.00 86.75 466 GLY A O 1
ATOM 3463 N N . ALA A 1 467 ? 28.267 -4.953 0.190 1.00 89.88 467 ALA A N 1
ATOM 3464 C CA . ALA A 1 467 ? 27.675 -5.784 1.228 1.00 89.88 467 ALA A CA 1
ATOM 3465 C C . ALA A 1 467 ? 26.146 -5.664 1.216 1.00 89.88 467 ALA A C 1
ATOM 3467 O O . ALA A 1 467 ? 25.578 -4.624 0.907 1.00 89.88 467 ALA A O 1
ATOM 3468 N N . PHE A 1 468 ? 25.445 -6.739 1.574 1.00 92.69 468 PHE A N 1
ATOM 3469 C CA . PHE A 1 468 ? 23.983 -6.702 1.620 1.00 92.69 468 PHE A CA 1
ATOM 3470 C C . PHE A 1 468 ? 23.476 -5.974 2.872 1.00 92.69 468 PHE A C 1
ATOM 3472 O O . PHE A 1 468 ? 24.109 -6.091 3.928 1.00 92.69 468 PHE A O 1
ATOM 3479 N N . PRO A 1 469 ? 22.299 -5.319 2.819 1.00 91.62 469 PRO A N 1
ATOM 3480 C CA . PRO A 1 469 ? 21.741 -4.608 3.971 1.00 91.62 469 PRO A CA 1
ATOM 3481 C C . PRO A 1 469 ? 21.643 -5.478 5.231 1.00 91.62 469 PRO A C 1
ATOM 3483 O O . PRO A 1 469 ? 22.017 -5.042 6.317 1.00 91.62 469 PRO A O 1
ATOM 3486 N N . ALA A 1 470 ? 21.224 -6.740 5.098 1.00 89.56 470 ALA A N 1
ATOM 3487 C CA . ALA A 1 470 ? 21.140 -7.685 6.211 1.00 89.56 470 ALA A CA 1
ATOM 3488 C C . ALA A 1 470 ? 22.497 -7.964 6.880 1.00 89.56 470 ALA A C 1
ATOM 3490 O O . ALA A 1 470 ? 22.550 -8.168 8.092 1.00 89.56 470 ALA A O 1
ATOM 3491 N N . ALA A 1 471 ? 23.594 -7.951 6.117 1.00 87.00 471 ALA A N 1
ATOM 3492 C CA . ALA A 1 471 ? 24.941 -8.125 6.653 1.00 87.00 471 ALA A CA 1
ATOM 3493 C C . ALA A 1 471 ? 25.472 -6.833 7.298 1.00 87.00 471 ALA A C 1
ATOM 3495 O O . ALA A 1 471 ? 26.131 -6.893 8.334 1.00 87.00 471 ALA A O 1
ATOM 3496 N N . LEU A 1 472 ? 25.160 -5.674 6.712 1.00 86.12 472 LEU A N 1
ATOM 3497 C CA . LEU A 1 472 ? 25.607 -4.363 7.192 1.00 86.12 472 LEU A CA 1
ATOM 3498 C C . LEU A 1 472 ? 24.877 -3.899 8.453 1.00 86.12 472 LEU A C 1
ATOM 3500 O O . LEU A 1 472 ? 25.499 -3.389 9.383 1.00 86.12 472 LEU A O 1
ATOM 3504 N N . TYR A 1 473 ? 23.556 -4.066 8.483 1.00 84.69 473 TYR A N 1
ATOM 3505 C CA . TYR A 1 473 ? 22.688 -3.499 9.514 1.00 84.69 473 TYR A CA 1
ATOM 3506 C C . TYR A 1 473 ? 22.063 -4.548 10.431 1.00 84.69 473 TYR A C 1
ATOM 3508 O O . TYR A 1 473 ? 21.337 -4.179 11.346 1.00 84.69 473 TYR A O 1
ATOM 3516 N N . GLY A 1 474 ? 22.344 -5.842 10.231 1.00 75.12 474 GLY A N 1
ATOM 3517 C CA . GLY A 1 474 ? 21.702 -6.946 10.959 1.00 75.12 474 GLY A CA 1
ATOM 3518 C C . GLY A 1 474 ? 21.741 -6.835 12.485 1.00 75.12 474 GLY A C 1
ATOM 3519 O O . GLY A 1 474 ? 20.831 -7.332 13.143 1.00 75.12 474 GLY A O 1
ATOM 3520 N N . ASN A 1 475 ? 22.749 -6.145 13.032 1.00 68.81 475 ASN A N 1
ATOM 3521 C CA . ASN A 1 475 ? 22.919 -5.940 14.472 1.00 68.81 475 ASN A CA 1
ATOM 3522 C C . ASN A 1 475 ? 22.744 -4.481 14.925 1.00 68.81 475 ASN A C 1
ATOM 3524 O O . ASN A 1 475 ? 23.100 -4.139 16.056 1.00 68.81 475 ASN A O 1
ATOM 3528 N N . SER A 1 476 ? 22.233 -3.623 14.046 1.00 75.12 476 SER A N 1
ATOM 3529 C CA . SER A 1 476 ? 22.017 -2.205 14.314 1.00 75.12 476 SER A CA 1
ATOM 3530 C C . SER A 1 476 ? 20.527 -1.952 14.537 1.00 75.12 476 SER A C 1
ATOM 3532 O O . SER A 1 476 ? 19.715 -2.483 13.777 1.00 75.12 476 SER A O 1
ATOM 3534 N N . PRO A 1 477 ? 20.138 -1.135 15.531 1.00 73.81 477 PRO A N 1
ATOM 3535 C CA . PRO A 1 477 ? 18.751 -0.704 15.657 1.00 73.81 477 PRO A CA 1
ATOM 3536 C C . PRO A 1 477 ? 18.315 0.032 14.389 1.00 73.81 477 PRO A C 1
ATOM 3538 O O . PRO A 1 477 ? 19.151 0.509 13.608 1.00 73.81 477 PRO A O 1
ATOM 3541 N N . VAL A 1 478 ? 17.006 0.127 14.175 1.00 77.75 478 VAL A N 1
ATOM 3542 C CA . VAL A 1 478 ? 16.487 0.941 13.080 1.00 77.75 478 VAL A CA 1
ATOM 3543 C C . VAL A 1 478 ? 16.834 2.400 13.330 1.00 77.75 478 VAL A C 1
ATOM 3545 O O . VAL A 1 478 ? 16.363 3.041 14.268 1.00 77.75 478 VAL A O 1
ATOM 3548 N N . THR A 1 479 ? 17.703 2.941 12.484 1.00 62.91 479 THR A N 1
ATOM 3549 C CA . THR A 1 479 ? 17.971 4.371 12.497 1.00 62.91 479 THR A CA 1
ATOM 3550 C C . THR A 1 479 ? 16.810 5.047 11.794 1.00 62.91 479 THR A C 1
ATOM 3552 O O . THR A 1 479 ? 16.808 5.182 10.569 1.00 62.91 479 THR A O 1
ATOM 3555 N N . ILE A 1 480 ? 15.829 5.490 12.575 1.00 59.94 480 ILE A N 1
ATOM 3556 C CA . ILE A 1 480 ? 14.864 6.480 12.115 1.00 59.94 480 ILE A CA 1
ATOM 3557 C C . ILE A 1 480 ? 15.665 7.764 11.996 1.00 59.94 480 ILE A C 1
ATOM 3559 O O . ILE A 1 480 ? 15.839 8.514 12.955 1.00 59.94 480 ILE A O 1
ATOM 3563 N N . ARG A 1 481 ? 16.234 7.996 10.815 1.00 43.09 481 ARG A N 1
ATOM 3564 C CA . ARG A 1 481 ? 16.572 9.362 10.468 1.00 43.09 481 ARG A CA 1
ATOM 3565 C C . ARG A 1 481 ? 15.209 10.020 10.339 1.00 43.09 481 ARG A C 1
ATOM 3567 O O . ARG A 1 481 ? 14.471 9.613 9.440 1.00 43.09 481 ARG A O 1
ATOM 3574 N N . PRO A 1 482 ? 14.819 10.970 11.211 1.00 32.62 482 PRO A N 1
ATOM 3575 C CA . PRO A 1 482 ? 13.805 11.895 10.760 1.00 32.62 482 PRO A CA 1
ATOM 3576 C C . PRO A 1 482 ? 14.322 12.352 9.402 1.00 32.62 482 PRO A C 1
ATOM 3578 O O . PRO A 1 482 ? 15.488 12.752 9.285 1.00 32.62 482 PRO A O 1
ATOM 3581 N N . HIS A 1 483 ? 13.514 12.222 8.357 1.00 32.06 483 HIS A N 1
ATOM 3582 C CA . HIS A 1 483 ? 13.702 13.124 7.245 1.00 32.06 483 HIS A CA 1
ATOM 3583 C C . HIS A 1 483 ? 13.448 14.506 7.851 1.00 32.06 483 HIS A C 1
ATOM 3585 O O . HIS A 1 483 ? 12.340 15.024 7.842 1.00 32.06 483 HIS A O 1
ATOM 3591 N N . ALA A 1 484 ? 14.482 15.068 8.483 1.00 28.06 484 ALA A N 1
ATOM 3592 C CA . ALA A 1 484 ? 14.604 16.469 8.797 1.00 28.06 484 ALA A CA 1
ATOM 3593 C C . ALA A 1 484 ? 14.843 17.131 7.450 1.00 28.06 484 ALA A C 1
ATOM 3595 O O . ALA A 1 484 ? 15.943 17.538 7.094 1.00 28.06 484 ALA A O 1
ATOM 3596 N N . ARG A 1 485 ? 13.800 17.108 6.640 1.00 33.94 485 ARG A N 1
ATOM 3597 C CA . ARG A 1 485 ? 13.649 18.004 5.536 1.00 33.94 485 ARG A CA 1
ATOM 3598 C C . ARG A 1 485 ? 12.284 18.629 5.771 1.00 33.94 485 ARG A C 1
ATOM 3600 O O . ARG A 1 485 ? 11.269 17.960 5.587 1.00 33.94 485 ARG A O 1
ATOM 3607 N N . PRO A 1 486 ? 12.246 19.917 6.145 1.00 27.64 486 PRO A N 1
ATOM 3608 C CA . PRO A 1 486 ? 11.288 20.793 5.488 1.00 27.64 486 PRO A CA 1
ATOM 3609 C C . PRO A 1 486 ? 11.318 20.459 3.988 1.00 27.64 486 PRO A C 1
ATOM 3611 O O . PRO A 1 486 ? 12.348 19.999 3.482 1.00 27.64 486 PRO A O 1
ATOM 3614 N N . LEU A 1 487 ? 10.231 20.663 3.253 1.00 31.47 487 LEU A N 1
ATOM 3615 C CA . LEU A 1 487 ? 10.395 20.894 1.819 1.00 31.47 487 LEU A CA 1
ATOM 3616 C C . LEU A 1 487 ? 11.346 22.104 1.728 1.00 31.47 487 LEU A C 1
ATOM 3618 O O . LEU A 1 487 ? 10.925 23.225 1.960 1.00 31.47 487 LEU A O 1
ATOM 3622 N N . HIS A 1 488 ? 12.649 21.839 1.614 1.00 27.67 488 HIS A N 1
ATOM 3623 C CA . HIS A 1 488 ? 13.740 22.804 1.709 1.00 27.67 488 HIS A CA 1
ATOM 3624 C C . HIS A 1 488 ? 14.564 22.658 0.424 1.00 27.67 488 HIS A C 1
ATOM 3626 O O . HIS A 1 488 ? 14.793 21.523 -0.018 1.00 27.67 488 HIS A O 1
ATOM 3632 N N . PRO A 1 489 ? 15.029 23.765 -0.175 1.00 33.09 489 PRO A N 1
ATOM 3633 C CA . PRO A 1 489 ? 15.398 23.838 -1.588 1.00 33.09 489 PRO A CA 1
ATOM 3634 C C . PRO A 1 489 ? 16.822 23.358 -1.886 1.00 33.09 489 PRO A C 1
ATOM 3636 O O . PRO A 1 489 ? 17.224 23.296 -3.044 1.00 33.09 489 PRO A O 1
ATOM 3639 N N . ASP A 1 490 ? 17.586 22.951 -0.876 1.00 30.31 490 ASP A N 1
ATOM 3640 C CA . ASP A 1 490 ? 19.040 22.782 -0.993 1.00 30.31 490 ASP A CA 1
ATOM 3641 C C . ASP A 1 490 ? 19.493 21.357 -1.363 1.00 30.31 490 ASP A C 1
ATOM 3643 O O . ASP A 1 490 ? 20.566 20.900 -0.975 1.00 30.31 490 ASP A O 1
ATOM 3647 N N . ALA A 1 491 ? 18.691 20.611 -2.127 1.00 26.38 491 ALA A N 1
ATOM 3648 C CA . ALA A 1 491 ? 19.073 19.287 -2.638 1.00 26.38 491 ALA A CA 1
ATOM 3649 C C . ALA A 1 491 ? 19.539 19.307 -4.104 1.00 26.38 491 ALA A C 1
ATOM 3651 O O . ALA A 1 491 ? 19.393 18.311 -4.812 1.00 26.38 491 ALA A O 1
ATOM 3652 N N . VAL A 1 492 ? 20.128 20.419 -4.546 1.00 28.23 492 VAL A N 1
ATOM 3653 C CA . VAL A 1 492 ? 20.980 20.463 -5.740 1.00 28.23 492 VAL A CA 1
ATOM 3654 C C . VAL A 1 492 ? 22.420 20.300 -5.259 1.00 28.23 492 VAL A C 1
ATOM 3656 O O . VAL A 1 492 ? 22.927 21.118 -4.501 1.00 28.23 492 VAL A O 1
ATOM 3659 N N . SER A 1 493 ? 23.064 19.193 -5.626 1.00 25.88 493 SER A N 1
ATOM 3660 C CA . SER A 1 493 ? 24.441 18.894 -5.232 1.00 25.88 493 SER A CA 1
ATOM 3661 C C . SER A 1 493 ? 25.427 19.929 -5.780 1.00 25.88 493 SER A C 1
ATOM 3663 O O . SER A 1 493 ? 25.481 20.131 -6.995 1.00 25.88 493 SER A O 1
ATOM 3665 N N . ASP A 1 494 ? 26.266 20.481 -4.901 1.00 28.72 494 ASP A N 1
ATOM 3666 C CA . ASP A 1 494 ? 27.482 21.211 -5.258 1.00 28.72 494 ASP A CA 1
ATOM 3667 C C . ASP A 1 494 ? 28.416 20.323 -6.092 1.00 28.72 494 ASP A C 1
ATOM 3669 O O . ASP A 1 494 ? 29.010 19.353 -5.612 1.00 28.72 494 ASP A O 1
ATOM 3673 N N . GLY A 1 495 ? 28.540 20.684 -7.365 1.00 23.44 495 GLY A N 1
ATOM 3674 C CA . GLY A 1 495 ? 29.361 20.013 -8.361 1.00 23.44 495 GLY A CA 1
ATOM 3675 C C . GLY A 1 495 ? 29.778 20.985 -9.457 1.00 23.44 495 GLY A C 1
ATOM 3676 O O . GLY A 1 495 ? 29.372 20.828 -10.600 1.00 23.44 495 GLY A O 1
ATOM 3677 N N . HIS A 1 496 ? 30.627 21.941 -9.066 1.00 24.02 496 HIS A N 1
ATOM 3678 C CA . HIS A 1 496 ? 31.398 22.909 -9.861 1.00 24.02 496 HIS A CA 1
ATOM 3679 C C . HIS A 1 496 ? 30.873 24.349 -10.030 1.00 24.02 496 HIS A C 1
ATOM 3681 O O . HIS A 1 496 ? 29.837 24.622 -10.621 1.00 24.02 496 HIS A O 1
ATOM 3687 N N . SER A 1 497 ? 31.777 25.241 -9.597 1.00 25.44 497 SER A N 1
ATOM 3688 C CA . SER A 1 497 ? 31.984 26.661 -9.907 1.00 25.44 497 SER A CA 1
ATOM 3689 C C . SER A 1 497 ? 30.962 27.672 -9.392 1.00 25.44 497 SER A C 1
ATOM 3691 O O . SER A 1 497 ? 29.983 27.989 -10.053 1.00 25.44 497 SER A O 1
ATOM 3693 N N . ASP A 1 498 ? 31.298 28.255 -8.240 1.00 32.56 498 ASP A N 1
ATOM 3694 C CA . ASP A 1 498 ? 31.554 29.695 -8.082 1.00 32.56 498 ASP A CA 1
ATOM 3695 C C . ASP A 1 498 ? 31.227 30.517 -9.349 1.00 32.56 498 ASP A C 1
ATOM 3697 O O . ASP A 1 498 ? 32.058 30.598 -10.253 1.00 32.56 498 ASP A O 1
ATOM 3701 N N . LEU A 1 499 ? 29.985 31.015 -9.443 1.00 34.16 499 LEU A N 1
ATOM 3702 C CA . LEU A 1 499 ? 29.491 32.182 -10.199 1.00 34.16 499 LEU A CA 1
ATOM 3703 C C . LEU A 1 499 ? 27.942 32.168 -10.176 1.00 34.16 499 LEU A C 1
ATOM 3705 O O . LEU A 1 499 ? 27.342 31.314 -10.821 1.00 34.16 499 LEU A O 1
ATOM 3709 N N . ARG A 1 500 ? 27.339 33.170 -9.500 1.00 40.16 500 ARG A N 1
ATOM 3710 C CA . ARG A 1 500 ? 25.922 33.646 -9.525 1.00 40.16 500 ARG A CA 1
ATOM 3711 C C . ARG A 1 500 ? 25.141 33.516 -8.211 1.00 40.16 500 ARG A C 1
ATOM 3713 O O . ARG A 1 500 ? 24.239 32.705 -8.055 1.00 40.16 500 ARG A O 1
ATOM 3720 N N . THR A 1 501 ? 25.425 34.412 -7.273 1.00 44.03 501 THR A N 1
ATOM 3721 C CA . THR A 1 501 ? 24.626 34.635 -6.054 1.00 44.03 501 THR A CA 1
ATOM 3722 C C . THR A 1 501 ? 23.540 35.715 -6.215 1.00 44.03 501 THR A C 1
ATOM 3724 O O . THR A 1 501 ? 23.047 36.220 -5.209 1.00 44.03 501 THR A O 1
ATOM 3727 N N . GLN A 1 502 ? 23.137 36.088 -7.441 1.00 53.53 502 GLN A N 1
ATOM 3728 C CA . GLN A 1 502 ? 22.212 37.219 -7.667 1.00 53.53 502 GLN A CA 1
ATOM 3729 C C . GLN A 1 502 ? 20.849 36.859 -8.296 1.00 53.53 502 GLN A C 1
ATOM 3731 O O . GLN A 1 502 ? 19.879 37.535 -7.970 1.00 53.53 502 GLN A O 1
ATOM 3736 N N . ASP A 1 503 ? 20.717 35.755 -9.039 1.00 64.94 503 ASP A N 1
ATOM 3737 C CA . ASP A 1 503 ? 19.497 35.421 -9.802 1.00 64.94 503 ASP A CA 1
ATOM 3738 C C . ASP A 1 503 ? 18.237 35.269 -8.921 1.00 64.94 503 ASP A C 1
ATOM 3740 O O . ASP A 1 503 ? 18.262 34.485 -7.961 1.00 64.94 503 ASP A O 1
ATOM 3744 N N . PHE A 1 504 ? 17.128 35.930 -9.279 1.00 79.12 504 PHE A N 1
ATOM 3745 C CA . PHE A 1 504 ? 15.839 36.019 -8.565 1.00 79.12 504 PHE A CA 1
ATOM 3746 C C . PHE A 1 504 ? 15.885 36.850 -7.272 1.00 79.12 504 PHE A C 1
ATOM 3748 O O . PHE A 1 504 ? 15.209 36.553 -6.280 1.00 79.12 504 PHE A O 1
ATOM 3755 N N . ALA A 1 505 ? 16.705 37.906 -7.239 1.00 79.88 505 ALA A N 1
ATOM 3756 C CA . ALA A 1 505 ? 16.821 38.798 -6.077 1.00 79.88 505 ALA A CA 1
ATOM 3757 C C . ALA A 1 505 ? 15.493 39.473 -5.679 1.00 79.88 505 ALA A C 1
ATOM 3759 O O . ALA A 1 505 ? 15.232 39.633 -4.485 1.00 79.88 505 ALA A O 1
ATOM 3760 N N . GLN A 1 506 ? 14.655 39.828 -6.657 1.00 82.06 506 GLN A N 1
ATOM 3761 C CA . GLN A 1 506 ? 13.387 40.537 -6.437 1.00 82.06 506 GLN A CA 1
ATOM 3762 C C . GLN A 1 506 ? 12.333 39.663 -5.744 1.00 82.06 506 GLN A C 1
ATOM 3764 O O . GLN A 1 506 ? 11.707 40.094 -4.781 1.00 82.06 506 GLN A O 1
ATOM 3769 N N . VAL A 1 507 ? 12.209 38.401 -6.161 1.00 82.12 507 VAL A N 1
ATOM 3770 C CA . VAL A 1 507 ? 11.298 37.415 -5.552 1.00 82.12 507 VAL A CA 1
ATOM 3771 C C . VAL A 1 507 ? 11.673 37.163 -4.091 1.00 82.12 507 VAL A C 1
ATOM 3773 O O . VAL A 1 507 ? 10.844 37.293 -3.195 1.00 82.12 507 VAL A O 1
ATOM 3776 N N . ARG A 1 508 ? 12.963 36.919 -3.826 1.00 82.81 508 ARG A N 1
ATOM 3777 C CA . ARG A 1 508 ? 13.471 36.701 -2.460 1.00 82.81 508 ARG A CA 1
ATOM 3778 C C . ARG A 1 508 ? 13.345 37.930 -1.562 1.00 82.81 508 ARG A C 1
ATOM 3780 O O . ARG A 1 508 ? 13.311 37.791 -0.344 1.00 82.81 508 ARG A O 1
ATOM 3787 N N . MET A 1 509 ? 13.342 39.135 -2.130 1.00 85.25 509 MET A N 1
ATOM 3788 C CA . MET A 1 509 ? 13.071 40.360 -1.375 1.00 85.25 509 MET A CA 1
ATOM 3789 C C . MET A 1 509 ? 11.615 40.399 -0.911 1.00 85.25 509 MET A C 1
ATOM 3791 O O . MET A 1 509 ? 11.379 40.651 0.263 1.00 85.25 509 MET A O 1
ATOM 3795 N N . ILE A 1 510 ? 10.670 40.079 -1.796 1.00 83.62 510 ILE A N 1
ATOM 3796 C CA . ILE A 1 510 ? 9.241 40.056 -1.467 1.00 83.62 510 ILE A CA 1
ATOM 3797 C C . ILE A 1 510 ? 8.915 38.956 -0.453 1.00 83.62 510 ILE A C 1
ATOM 3799 O O . ILE A 1 510 ? 8.169 39.218 0.481 1.00 83.62 510 ILE A O 1
ATOM 3803 N N . HIS A 1 511 ? 9.517 37.767 -0.562 1.00 86.81 511 HIS A N 1
ATOM 3804 C CA . HIS A 1 511 ? 9.330 36.701 0.435 1.00 86.81 511 HIS A CA 1
ATOM 3805 C C . HIS A 1 511 ? 9.743 37.152 1.844 1.00 86.81 511 HIS A C 1
ATOM 3807 O O . HIS A 1 511 ? 8.984 36.978 2.791 1.00 86.81 511 HIS A O 1
ATOM 3813 N N . ARG A 1 512 ? 10.893 37.833 1.973 1.00 84.62 512 ARG A N 1
ATOM 3814 C CA . ARG A 1 512 ? 11.316 38.415 3.259 1.00 84.62 512 ARG A CA 1
ATOM 3815 C C . ARG A 1 512 ? 10.350 39.485 3.765 1.00 84.62 512 ARG A C 1
ATOM 3817 O O . ARG A 1 512 ? 10.073 39.526 4.956 1.00 84.62 512 ARG A O 1
ATOM 3824 N N . GLU A 1 513 ? 9.835 40.340 2.880 1.00 85.69 513 GLU A N 1
ATOM 3825 C CA . GLU A 1 513 ? 8.835 41.350 3.254 1.00 85.69 513 GLU A CA 1
ATOM 3826 C C . GLU A 1 513 ? 7.534 40.698 3.767 1.00 85.69 513 GLU A C 1
ATOM 3828 O O . GLU A 1 513 ? 6.967 41.173 4.750 1.00 85.69 513 GLU A O 1
ATOM 3833 N N . LEU A 1 514 ? 7.083 39.597 3.151 1.00 84.81 514 LEU A N 1
ATOM 3834 C CA . LEU A 1 514 ? 5.917 38.825 3.602 1.00 84.81 514 LEU A CA 1
ATOM 3835 C C . LEU A 1 514 ? 6.148 38.192 4.980 1.00 84.81 514 LEU A C 1
ATOM 3837 O O . LEU A 1 514 ? 5.281 38.303 5.850 1.00 84.81 514 LEU A O 1
ATOM 3841 N N . ASP A 1 515 ? 7.317 37.588 5.202 1.00 81.75 515 ASP A N 1
ATOM 3842 C CA . ASP A 1 515 ? 7.687 37.000 6.493 1.00 81.75 515 ASP A CA 1
ATOM 3843 C C . ASP A 1 515 ? 7.715 38.048 7.610 1.00 81.75 515 ASP A C 1
ATOM 3845 O O . ASP A 1 515 ? 7.061 37.876 8.639 1.00 81.75 515 ASP A O 1
ATOM 3849 N N . GLU A 1 516 ? 8.377 39.185 7.381 1.00 85.94 516 GLU A N 1
ATOM 3850 C CA . GLU A 1 516 ? 8.448 40.283 8.352 1.00 85.94 516 GLU A CA 1
ATOM 3851 C C . GLU A 1 516 ? 7.060 40.853 8.695 1.00 85.94 516 GLU A C 1
ATOM 3853 O O . GLU A 1 516 ? 6.799 41.245 9.837 1.00 85.94 516 GLU A O 1
ATOM 3858 N N . LEU A 1 517 ? 6.149 40.923 7.720 1.00 85.12 517 LEU A N 1
ATOM 3859 C CA . LEU A 1 517 ? 4.783 41.404 7.937 1.00 85.12 517 LEU A CA 1
ATOM 3860 C C . LEU A 1 517 ? 3.935 40.404 8.728 1.00 85.12 517 LEU A C 1
ATOM 3862 O O . LEU A 1 517 ? 3.160 40.827 9.589 1.00 85.12 517 LEU A O 1
ATOM 3866 N N . LEU A 1 518 ? 4.109 39.104 8.487 1.00 82.38 518 LEU A N 1
ATOM 3867 C CA . LEU A 1 518 ? 3.435 38.045 9.238 1.00 82.38 518 LEU A CA 1
ATOM 3868 C C . LEU A 1 518 ? 3.935 37.974 10.682 1.00 82.38 518 LEU A C 1
ATOM 3870 O O . LEU A 1 518 ? 3.120 37.994 11.600 1.00 82.38 518 LEU A O 1
ATOM 3874 N N . GLU A 1 519 ? 5.249 38.026 10.906 1.00 83.00 519 GLU A N 1
ATOM 3875 C CA . GLU A 1 519 ? 5.811 38.093 12.260 1.00 83.00 519 GLU A CA 1
ATOM 3876 C C . GLU A 1 519 ? 5.304 39.329 13.018 1.00 83.00 519 GLU A C 1
ATOM 3878 O O . GLU A 1 519 ? 4.983 39.267 14.207 1.00 83.00 519 GLU A O 1
ATOM 3883 N N . ARG A 1 520 ? 5.190 40.479 12.342 1.00 83.50 520 ARG A N 1
ATOM 3884 C CA . ARG A 1 520 ? 4.613 41.692 12.942 1.00 83.50 520 ARG A CA 1
ATOM 3885 C C . ARG A 1 520 ? 3.136 41.526 13.297 1.00 83.50 520 ARG A C 1
ATOM 3887 O O . ARG A 1 520 ? 2.713 42.081 14.310 1.00 83.50 520 ARG A O 1
ATOM 3894 N N . LEU A 1 521 ? 2.366 40.805 12.483 1.00 82.38 521 LEU A N 1
ATOM 3895 C CA . LEU A 1 521 ? 0.952 40.518 12.733 1.00 82.38 521 LEU A CA 1
ATOM 3896 C C . LEU A 1 521 ? 0.750 39.573 13.915 1.00 82.38 521 LEU A C 1
ATOM 3898 O O . LEU A 1 521 ? -0.131 39.809 14.734 1.00 82.38 521 LEU A O 1
ATOM 3902 N N . GLU A 1 522 ? 1.586 38.549 14.040 1.00 80.50 522 GLU A N 1
ATOM 3903 C CA . GLU A 1 522 ? 1.510 37.575 15.133 1.00 80.50 522 GLU A CA 1
ATOM 3904 C C . GLU A 1 522 ? 1.917 38.172 16.485 1.00 80.50 522 GLU A C 1
ATOM 3906 O O . GLU A 1 522 ? 1.404 37.776 17.531 1.00 80.50 522 GLU A O 1
ATOM 3911 N N . ASN A 1 523 ? 2.827 39.150 16.473 1.00 81.25 523 ASN A N 1
ATOM 3912 C CA . ASN A 1 523 ? 3.389 39.739 17.688 1.00 81.25 523 ASN A CA 1
ATOM 3913 C C . ASN A 1 523 ? 2.713 41.049 18.132 1.00 81.25 523 ASN A C 1
ATOM 3915 O O . ASN A 1 523 ? 3.030 41.564 19.210 1.00 81.25 523 ASN A O 1
ATOM 3919 N N . THR A 1 524 ? 1.808 41.624 17.333 1.00 80.25 524 THR A N 1
ATOM 3920 C CA . THR A 1 524 ? 1.122 42.873 17.693 1.00 80.25 524 THR A CA 1
ATOM 3921 C C . THR A 1 524 ? -0.147 42.608 18.499 1.00 80.25 524 THR A C 1
ATOM 3923 O O . THR A 1 524 ? -0.990 41.798 18.133 1.00 80.25 524 THR A O 1
ATOM 3926 N N . THR A 1 525 ? -0.318 43.339 19.599 1.00 75.94 525 THR A N 1
ATOM 3927 C CA . THR A 1 525 ? -1.563 43.359 20.389 1.00 75.94 525 THR A CA 1
ATOM 3928 C C . THR A 1 525 ? -2.377 44.634 20.159 1.00 75.94 525 THR A C 1
ATOM 3930 O O . THR A 1 525 ? -3.467 44.780 20.710 1.00 75.94 525 THR A O 1
ATOM 3933 N N . ASP A 1 526 ? -1.848 45.557 19.346 1.00 83.00 526 ASP A N 1
ATOM 3934 C CA . ASP A 1 526 ? -2.482 46.821 18.986 1.00 83.00 526 ASP A CA 1
ATOM 3935 C C . ASP A 1 526 ? -3.310 46.671 17.691 1.00 83.00 526 ASP A C 1
ATOM 3937 O O . ASP A 1 526 ? -2.732 46.372 16.637 1.00 83.00 526 ASP A O 1
ATOM 3941 N N . PRO A 1 527 ? -4.640 46.890 17.734 1.00 75.88 527 PRO A N 1
ATOM 3942 C CA . PRO A 1 527 ? -5.523 46.701 16.581 1.00 75.88 527 PRO A CA 1
ATOM 3943 C C . PRO A 1 527 ? -5.209 47.602 15.380 1.00 75.88 527 PRO A C 1
ATOM 3945 O O . PRO A 1 527 ? -5.348 47.169 14.235 1.00 75.88 527 PRO A O 1
ATOM 3948 N N . ASP A 1 528 ? -4.766 48.841 15.614 1.00 76.94 528 ASP A N 1
ATOM 3949 C CA . ASP A 1 528 ? -4.430 49.775 14.532 1.00 76.94 528 ASP A CA 1
ATOM 3950 C C . ASP A 1 528 ? -3.141 49.344 13.814 1.00 76.94 528 ASP A C 1
ATOM 3952 O O . ASP A 1 528 ? -3.068 49.359 12.581 1.00 76.94 528 ASP A O 1
ATOM 3956 N N . SER A 1 529 ? -2.150 48.870 14.572 1.00 80.50 529 SER A N 1
ATOM 3957 C CA . SER A 1 529 ? -0.919 48.281 14.034 1.00 80.50 529 SER A CA 1
ATOM 3958 C C . SER A 1 529 ? -1.170 46.960 13.300 1.00 80.50 529 SER A C 1
ATOM 3960 O O . SER A 1 529 ? -0.567 46.734 12.249 1.00 80.50 529 SER A O 1
ATOM 3962 N N . ALA A 1 530 ? -2.087 46.117 13.793 1.00 79.75 530 ALA A N 1
ATOM 3963 C CA . ALA A 1 530 ? -2.509 44.891 13.109 1.00 79.75 530 ALA A CA 1
ATOM 3964 C C . ALA A 1 530 ? -3.168 45.207 11.760 1.00 79.75 530 ALA A C 1
ATOM 3966 O O . ALA A 1 530 ? -2.811 44.640 10.730 1.00 79.75 530 ALA A O 1
ATOM 3967 N N . LYS A 1 531 ? -4.071 46.191 11.736 1.00 78.38 531 LYS A N 1
ATOM 3968 C CA . LYS A 1 531 ? -4.728 46.638 10.505 1.00 78.38 531 LYS A CA 1
ATOM 3969 C C . LYS A 1 531 ? -3.737 47.204 9.485 1.00 78.38 531 LYS A C 1
ATOM 3971 O O . LYS A 1 531 ? -3.852 46.923 8.290 1.00 78.38 531 LYS A O 1
ATOM 3976 N N . ALA A 1 532 ? -2.762 47.991 9.940 1.00 81.88 532 ALA A N 1
ATOM 3977 C CA . ALA A 1 532 ? -1.709 48.517 9.076 1.00 81.88 532 ALA A CA 1
ATOM 3978 C C . ALA A 1 532 ? -0.853 47.388 8.476 1.00 81.88 532 ALA A C 1
ATOM 3980 O O . ALA A 1 532 ? -0.587 47.401 7.277 1.00 81.88 532 ALA A O 1
ATOM 3981 N N . ALA A 1 533 ? -0.484 46.387 9.281 1.00 83.12 533 ALA A N 1
ATOM 3982 C CA . ALA A 1 533 ? 0.295 45.246 8.814 1.00 83.12 533 ALA A CA 1
ATOM 3983 C C . ALA A 1 533 ? -0.493 44.339 7.849 1.00 83.12 533 ALA A C 1
ATOM 3985 O O . ALA A 1 533 ? 0.072 43.925 6.845 1.00 83.12 533 ALA A O 1
ATOM 3986 N N . LEU A 1 534 ? -1.800 44.121 8.062 1.00 81.56 534 LEU A N 1
ATOM 3987 C CA . LEU A 1 534 ? -2.669 43.417 7.102 1.00 81.56 534 LEU A CA 1
ATOM 3988 C C . LEU A 1 534 ? -2.758 44.155 5.760 1.00 81.56 534 LEU A C 1
ATOM 3990 O O . LEU A 1 534 ? -2.704 43.533 4.706 1.00 81.56 534 LEU A O 1
ATOM 3994 N N . THR A 1 535 ? -2.857 45.487 5.794 1.00 81.88 535 THR A N 1
ATOM 3995 C CA . THR A 1 535 ? -2.900 46.319 4.578 1.00 81.88 535 THR A CA 1
ATOM 3996 C C . THR A 1 535 ? -1.581 46.254 3.800 1.00 81.88 535 THR A C 1
ATOM 3998 O O . THR A 1 535 ? -1.574 46.234 2.570 1.00 81.88 535 THR A O 1
ATOM 4001 N N . ASP A 1 536 ? -0.450 46.242 4.507 1.00 83.50 536 ASP A N 1
ATOM 4002 C CA . ASP A 1 536 ? 0.865 46.095 3.883 1.00 83.50 536 ASP A CA 1
ATOM 4003 C C . ASP A 1 536 ? 1.100 44.665 3.374 1.00 83.50 536 ASP A C 1
ATOM 4005 O O . ASP A 1 536 ? 1.737 44.499 2.332 1.00 83.50 536 ASP A O 1
ATOM 4009 N N . LEU A 1 537 ? 0.552 43.651 4.051 1.00 84.06 537 LEU A N 1
ATOM 4010 C CA . LEU A 1 537 ? 0.616 42.252 3.632 1.00 84.06 537 LEU A CA 1
ATOM 4011 C C . LEU A 1 537 ? -0.172 42.025 2.337 1.00 84.06 537 LEU A C 1
ATOM 4013 O O . LEU A 1 537 ? 0.394 41.499 1.386 1.00 84.06 537 LEU A O 1
ATOM 4017 N N . ASP A 1 538 ? -1.417 42.503 2.262 1.00 79.56 538 ASP A N 1
ATOM 4018 C CA . ASP A 1 538 ? -2.266 42.458 1.057 1.00 79.56 538 ASP A CA 1
ATOM 4019 C C . ASP A 1 538 ? -1.558 43.096 -0.152 1.00 79.56 538 ASP A C 1
ATOM 4021 O O . ASP A 1 538 ? -1.437 42.491 -1.217 1.00 79.56 538 ASP A O 1
ATOM 4025 N N . ARG A 1 539 ? -0.961 44.282 0.036 1.00 81.44 539 ARG A N 1
ATOM 4026 C CA . ARG A 1 539 ? -0.184 44.950 -1.023 1.00 81.44 539 ARG A CA 1
ATOM 4027 C C . ARG A 1 539 ? 1.052 44.150 -1.442 1.00 81.44 539 ARG A C 1
ATOM 4029 O O . ARG A 1 539 ? 1.403 44.126 -2.619 1.00 81.44 539 ARG A O 1
ATOM 4036 N N . THR A 1 540 ? 1.750 43.548 -0.484 1.00 84.25 540 THR A N 1
ATOM 4037 C CA . THR A 1 540 ? 2.967 42.771 -0.759 1.00 84.25 540 THR A CA 1
ATOM 4038 C C . THR A 1 540 ? 2.639 41.471 -1.492 1.00 84.25 540 THR A C 1
ATOM 4040 O O . THR A 1 540 ? 3.367 41.112 -2.414 1.00 84.25 540 THR A O 1
ATOM 4043 N N . LEU A 1 541 ? 1.516 40.827 -1.161 1.00 79.44 541 LEU A N 1
ATOM 4044 C CA . LEU A 1 541 ? 1.001 39.667 -1.889 1.00 79.44 541 LEU A CA 1
ATOM 4045 C C . LEU A 1 541 ? 0.620 40.027 -3.326 1.00 79.44 541 LEU A C 1
ATOM 4047 O O . LEU A 1 541 ? 1.048 39.340 -4.243 1.00 79.44 541 LEU A O 1
ATOM 4051 N N . GLN A 1 542 ? -0.052 41.159 -3.556 1.00 78.06 542 GLN A N 1
ATOM 4052 C CA . GLN A 1 542 ? -0.356 41.602 -4.923 1.00 78.06 542 GLN A CA 1
ATOM 4053 C C . GLN A 1 542 ? 0.917 41.832 -5.758 1.00 78.06 542 GLN A C 1
ATOM 4055 O O . GLN A 1 542 ? 0.991 41.425 -6.913 1.00 78.06 542 GLN A O 1
ATOM 4060 N N . ARG A 1 543 ? 1.957 42.441 -5.170 1.00 82.56 543 ARG A N 1
ATOM 4061 C CA . ARG A 1 543 ? 3.260 42.621 -5.842 1.00 82.56 543 ARG A CA 1
ATOM 4062 C C . ARG A 1 543 ? 3.935 41.290 -6.167 1.00 82.56 543 ARG A C 1
ATOM 4064 O O . ARG A 1 543 ? 4.655 41.194 -7.160 1.00 82.56 543 ARG A O 1
ATOM 4071 N N . HIS A 1 544 ? 3.757 40.296 -5.302 1.00 85.31 544 HIS A N 1
ATOM 4072 C CA . HIS A 1 544 ? 4.256 38.944 -5.520 1.00 85.31 544 HIS A CA 1
ATOM 4073 C C . HIS A 1 544 ? 3.527 38.273 -6.687 1.00 85.31 544 HIS A C 1
ATOM 4075 O O . HIS A 1 544 ? 4.187 37.823 -7.625 1.00 85.31 544 HIS A O 1
ATOM 4081 N N . HIS A 1 545 ? 2.195 38.341 -6.675 1.00 76.69 545 HIS A N 1
ATOM 4082 C CA . HIS A 1 545 ? 1.300 37.847 -7.716 1.00 76.69 545 HIS A CA 1
ATOM 4083 C C . HIS A 1 545 ? 1.632 38.428 -9.099 1.00 76.69 545 HIS A C 1
ATOM 4085 O O . HIS A 1 545 ? 1.794 37.699 -10.075 1.00 76.69 545 HIS A O 1
ATOM 4091 N N . ASP A 1 546 ? 1.838 39.744 -9.191 1.00 76.75 546 ASP A N 1
ATOM 4092 C CA . ASP A 1 546 ? 2.170 40.398 -10.461 1.00 76.75 546 ASP A CA 1
ATOM 4093 C C . ASP A 1 546 ? 3.483 39.860 -11.068 1.00 76.75 546 ASP A C 1
ATOM 4095 O O . ASP A 1 546 ? 3.635 39.787 -12.290 1.00 76.75 546 ASP A O 1
ATOM 4099 N N . ILE A 1 547 ? 4.448 39.458 -10.234 1.00 81.62 547 ILE A N 1
ATOM 4100 C CA . ILE A 1 547 ? 5.691 38.833 -10.702 1.00 81.62 547 ILE A CA 1
ATOM 4101 C C . ILE A 1 547 ? 5.459 37.383 -11.116 1.00 81.62 547 ILE A C 1
ATOM 4103 O O . ILE A 1 547 ? 5.954 36.960 -12.166 1.00 81.62 547 ILE A O 1
ATOM 4107 N N . THR A 1 548 ? 4.763 36.597 -10.301 1.00 75.31 548 THR A N 1
ATOM 4108 C CA . THR A 1 548 ? 4.550 35.177 -10.585 1.00 75.31 548 THR A CA 1
ATOM 4109 C C . THR A 1 548 ? 3.716 35.001 -11.854 1.00 75.31 548 THR A C 1
ATOM 4111 O O . THR A 1 548 ? 4.190 34.363 -12.799 1.00 75.31 548 THR A O 1
ATOM 4114 N N . ASP A 1 549 ? 2.571 35.672 -11.955 1.00 72.56 549 ASP A N 1
ATOM 4115 C CA . ASP A 1 549 ? 1.586 35.469 -13.022 1.00 72.56 549 ASP A CA 1
ATOM 4116 C C . ASP A 1 549 ? 1.949 36.136 -14.347 1.00 72.56 549 ASP A C 1
ATOM 4118 O O . ASP A 1 549 ? 1.661 35.600 -15.422 1.00 72.56 549 ASP A O 1
ATOM 4122 N N . HIS A 1 550 ? 2.602 37.299 -14.317 1.00 75.88 550 HIS A N 1
ATOM 4123 C CA . HIS A 1 550 ? 2.910 38.034 -15.547 1.00 75.88 550 HIS A CA 1
ATOM 4124 C C . HIS A 1 550 ? 4.343 37.850 -16.035 1.00 75.88 550 HIS A C 1
ATOM 4126 O O . HIS A 1 550 ? 4.634 38.155 -17.197 1.00 75.88 550 HIS A O 1
ATOM 4132 N N . ILE A 1 551 ? 5.239 37.330 -15.191 1.00 81.56 551 ILE A N 1
ATOM 4133 C CA . ILE A 1 551 ? 6.660 37.220 -15.524 1.00 81.56 551 ILE A CA 1
ATOM 4134 C C . ILE A 1 551 ? 7.150 35.782 -15.385 1.00 81.56 551 ILE A C 1
ATOM 4136 O O . ILE A 1 551 ? 7.612 35.214 -16.380 1.00 81.56 551 ILE A O 1
ATOM 4140 N N . LEU A 1 552 ? 7.051 35.173 -14.203 1.00 80.56 552 LEU A N 1
ATOM 4141 C CA . LEU A 1 552 ? 7.665 33.867 -13.949 1.00 80.56 552 LEU A CA 1
ATOM 4142 C C . LEU A 1 552 ? 6.934 32.730 -14.659 1.00 80.56 552 LEU A C 1
ATOM 4144 O O . LEU A 1 552 ? 7.565 32.026 -15.450 1.00 80.56 552 LEU A O 1
ATOM 4148 N N . TYR A 1 553 ? 5.627 32.568 -14.449 1.00 74.56 553 TYR A N 1
ATOM 4149 C CA . TYR A 1 553 ? 4.861 31.486 -15.067 1.00 74.56 553 TYR A CA 1
ATOM 4150 C C . TYR A 1 553 ? 4.877 31.560 -16.595 1.00 74.56 553 TYR A C 1
ATOM 4152 O O . TYR A 1 553 ? 5.274 30.568 -17.202 1.00 74.56 553 TYR A O 1
ATOM 4160 N N . PRO A 1 554 ? 4.628 32.713 -17.253 1.00 73.94 554 PRO A N 1
ATOM 4161 C CA . PRO A 1 554 ? 4.732 32.799 -18.710 1.00 73.94 554 PRO A CA 1
ATOM 4162 C C . PRO A 1 554 ? 6.137 32.480 -19.232 1.00 73.94 554 PRO A C 1
ATOM 4164 O O . PRO A 1 554 ? 6.301 31.999 -20.356 1.00 73.94 554 PRO A O 1
ATOM 4167 N N . THR A 1 555 ? 7.175 32.758 -18.438 1.00 76.75 555 THR A N 1
ATOM 4168 C CA . THR A 1 555 ? 8.553 32.410 -18.794 1.00 76.75 555 THR A CA 1
ATOM 4169 C C . THR A 1 555 ? 8.807 30.915 -18.645 1.00 76.75 555 THR A C 1
ATOM 4171 O O . THR A 1 555 ? 9.396 30.331 -19.554 1.00 76.75 555 THR A O 1
ATOM 4174 N N . VAL A 1 556 ? 8.290 30.273 -17.591 1.00 67.06 556 VAL A N 1
ATOM 4175 C CA . VAL A 1 556 ? 8.282 28.806 -17.455 1.00 67.06 556 VAL A CA 1
ATOM 4176 C C . VAL A 1 556 ? 7.595 28.173 -18.661 1.00 67.06 556 VAL A C 1
ATOM 4178 O O . VAL A 1 556 ? 8.141 27.248 -19.262 1.00 67.06 556 VAL A O 1
ATOM 4181 N N . SER A 1 557 ? 6.456 28.725 -19.084 1.00 62.62 557 SER A N 1
ATOM 4182 C CA . SER A 1 557 ? 5.694 28.216 -20.223 1.00 62.62 557 SER A CA 1
ATOM 4183 C C . SER A 1 557 ? 6.452 28.230 -21.536 1.00 62.62 557 SER A C 1
ATOM 4185 O O . SER A 1 557 ? 6.285 27.328 -22.358 1.00 62.62 557 SER A O 1
ATOM 4187 N N . ARG A 1 558 ? 7.297 29.243 -21.734 1.00 73.69 558 ARG A N 1
ATOM 4188 C CA . ARG A 1 558 ? 8.161 29.343 -22.912 1.00 73.69 558 ARG A CA 1
ATOM 4189 C C . ARG A 1 558 ? 9.393 28.451 -22.801 1.00 73.69 558 ARG A C 1
ATOM 4191 O O . ARG A 1 558 ? 9.770 27.837 -23.795 1.00 73.69 558 ARG A O 1
ATOM 4198 N N . ALA A 1 559 ? 10.013 28.398 -21.622 1.00 66.56 559 ALA A N 1
ATOM 4199 C CA . ALA A 1 559 ? 11.249 27.657 -21.383 1.00 66.56 559 ALA A CA 1
ATOM 4200 C C . ALA A 1 559 ? 11.037 26.136 -21.407 1.00 66.56 559 ALA A C 1
ATOM 4202 O O . ALA A 1 559 ? 11.923 25.398 -21.831 1.00 66.56 559 ALA A O 1
ATOM 4203 N N . VAL A 1 560 ? 9.856 25.667 -20.989 1.00 63.59 560 VAL A N 1
ATOM 4204 C CA . VAL A 1 560 ? 9.510 24.241 -20.942 1.00 63.59 560 VAL A CA 1
ATOM 4205 C C . VAL A 1 560 ? 8.149 24.003 -21.613 1.00 63.59 560 VAL A C 1
ATOM 4207 O O . VAL A 1 560 ? 7.105 24.003 -20.951 1.00 63.59 560 VAL A O 1
ATOM 4210 N N . PRO A 1 561 ? 8.129 23.794 -22.945 1.00 49.09 561 PRO A N 1
ATOM 4211 C CA . PRO A 1 561 ? 6.894 23.589 -23.695 1.00 49.09 561 PRO A CA 1
ATOM 4212 C C . PRO A 1 561 ? 6.118 22.365 -23.182 1.00 49.09 561 PRO A C 1
ATOM 4214 O O . PRO A 1 561 ? 6.639 21.252 -23.171 1.00 49.09 561 PRO A O 1
ATOM 4217 N N . GLY A 1 562 ? 4.864 22.569 -22.768 1.00 51.53 562 GLY A N 1
ATOM 4218 C CA . GLY A 1 562 ? 3.995 21.533 -22.186 1.00 51.53 562 GLY A CA 1
ATOM 4219 C C . GLY A 1 562 ? 3.875 21.561 -20.657 1.00 51.53 562 GLY A C 1
ATOM 4220 O O . GLY A 1 562 ? 2.976 20.919 -20.131 1.00 51.53 562 GLY A O 1
ATOM 4221 N N . LEU A 1 563 ? 4.720 22.333 -19.963 1.00 47.41 563 LEU A N 1
ATOM 4222 C CA . LEU A 1 563 ? 4.617 22.629 -18.521 1.00 47.41 563 LEU A CA 1
ATOM 4223 C C . LEU A 1 563 ? 4.040 24.025 -18.244 1.00 47.41 563 LEU A C 1
ATOM 4225 O O . LEU A 1 563 ? 3.788 24.399 -17.104 1.00 47.41 563 LEU A O 1
ATOM 4229 N N . GLY A 1 564 ? 3.848 24.806 -19.301 1.00 38.97 564 GLY A N 1
ATOM 4230 C CA . GLY A 1 564 ? 3.495 26.210 -19.219 1.00 38.97 564 GLY A CA 1
ATOM 4231 C C . GLY A 1 564 ? 2.091 26.548 -18.784 1.00 38.97 564 GLY A C 1
ATOM 4232 O O . GLY A 1 564 ? 1.912 27.537 -18.083 1.00 38.97 564 GLY A O 1
ATOM 4233 N N . ASP A 1 565 ? 1.131 25.731 -19.190 1.00 41.16 565 ASP A N 1
ATOM 4234 C CA . ASP A 1 565 ? -0.241 25.844 -18.707 1.00 41.16 565 ASP A CA 1
ATOM 4235 C C . ASP A 1 565 ? -0.375 25.199 -17.311 1.00 41.16 565 ASP A C 1
ATOM 4237 O O . ASP A 1 565 ? -1.288 25.543 -16.572 1.00 41.16 565 ASP A O 1
ATOM 4241 N N . ASP A 1 566 ? 0.568 24.325 -16.918 1.00 41.16 566 ASP A N 1
ATOM 4242 C CA . ASP A 1 566 ? 0.595 23.622 -15.626 1.00 41.16 566 ASP A CA 1
ATOM 4243 C C . ASP A 1 566 ? 1.247 24.471 -14.507 1.00 41.16 566 ASP A C 1
ATOM 4245 O O . ASP A 1 566 ? 0.806 24.397 -13.366 1.00 41.16 566 ASP A O 1
ATOM 4249 N N . ALA A 1 567 ? 2.254 25.309 -14.801 1.00 40.41 567 ALA A N 1
ATOM 4250 C CA . ALA A 1 567 ? 2.938 26.137 -13.795 1.00 40.41 567 ALA A CA 1
ATOM 4251 C C . ALA A 1 567 ? 2.096 27.325 -13.289 1.00 40.41 567 ALA A C 1
ATOM 4253 O O . ALA A 1 567 ? 2.198 27.681 -12.120 1.00 40.41 567 ALA A O 1
ATOM 4254 N N . ALA A 1 568 ? 1.244 27.903 -14.145 1.00 38.88 568 ALA A N 1
ATOM 4255 C CA . ALA A 1 568 ? 0.284 28.936 -13.742 1.00 38.88 568 ALA A CA 1
ATOM 4256 C C . ALA A 1 568 ? -0.875 28.352 -12.904 1.00 38.88 568 ALA A C 1
ATOM 4258 O O . ALA A 1 568 ? -1.373 28.996 -11.989 1.00 38.88 568 ALA A O 1
ATOM 4259 N N . TRP A 1 569 ? -1.261 27.096 -13.165 1.00 38.22 569 TRP A N 1
ATOM 4260 C CA . TRP A 1 569 ? -2.383 26.424 -12.495 1.00 38.22 569 TRP A CA 1
ATOM 4261 C C . TRP A 1 569 ? -2.019 25.784 -11.145 1.00 38.22 569 TRP A C 1
ATOM 4263 O O . TRP A 1 569 ? -2.901 25.492 -10.336 1.00 38.22 569 TRP A O 1
ATOM 4273 N N . THR A 1 570 ? -0.729 25.543 -10.870 1.00 42.09 570 THR A N 1
ATOM 4274 C CA . THR A 1 570 ? -0.272 24.874 -9.639 1.00 42.09 570 THR A CA 1
ATOM 4275 C C . THR A 1 570 ? -0.398 25.711 -8.361 1.00 42.09 570 THR A C 1
ATOM 4277 O O . THR A 1 570 ? -0.359 25.124 -7.279 1.00 42.09 570 THR A O 1
ATOM 4280 N N . SER A 1 571 ? -0.601 27.033 -8.449 1.00 41.78 571 SER A N 1
ATOM 4281 C CA . SER A 1 571 ? -0.815 27.918 -7.286 1.00 41.78 571 SER A CA 1
ATOM 4282 C C . SER A 1 571 ? -2.232 28.483 -7.144 1.00 41.78 571 SER A C 1
ATOM 4284 O O . SER A 1 571 ? -2.534 29.046 -6.094 1.00 41.78 571 SER A O 1
ATOM 4286 N N . GLU A 1 572 ? -3.113 28.301 -8.135 1.00 42.03 572 GLU A N 1
ATOM 4287 C CA . GLU A 1 572 ? -4.434 28.960 -8.212 1.00 42.03 572 GLU A CA 1
ATOM 4288 C C . GLU A 1 572 ? -5.397 28.620 -7.053 1.00 42.03 572 GLU A C 1
ATOM 4290 O O . GLU A 1 572 ? -6.415 29.269 -6.916 1.00 42.03 572 GLU A O 1
ATOM 4295 N N . HIS A 1 573 ? -5.135 27.639 -6.181 1.00 43.09 573 HIS A N 1
ATOM 4296 C CA . HIS A 1 573 ? -6.070 27.334 -5.078 1.00 43.09 573 HIS A CA 1
ATOM 4297 C C . HIS A 1 573 ? -5.552 27.747 -3.692 1.00 43.09 573 HIS A C 1
ATOM 4299 O O . HIS A 1 573 ? -6.292 28.370 -2.940 1.00 43.09 573 HIS A O 1
ATOM 4305 N N . ALA A 1 574 ? -4.286 27.478 -3.354 1.00 40.97 574 ALA A N 1
ATOM 4306 C CA . ALA A 1 574 ? -3.736 27.837 -2.039 1.00 40.97 574 ALA A CA 1
ATOM 4307 C C . ALA A 1 574 ? -3.348 29.327 -1.939 1.00 40.97 574 ALA A C 1
ATOM 4309 O O . ALA A 1 574 ? -3.619 29.966 -0.922 1.00 40.97 574 ALA A O 1
ATOM 4310 N N . ALA A 1 575 ? -2.779 29.900 -3.010 1.00 48.75 575 ALA A N 1
ATOM 4311 C CA . ALA A 1 575 ? -2.405 31.315 -3.056 1.00 48.75 575 ALA A CA 1
ATOM 4312 C C . ALA A 1 575 ? -3.643 32.214 -3.148 1.00 48.75 575 ALA A C 1
ATOM 4314 O O . ALA A 1 575 ? -3.773 33.156 -2.374 1.00 48.75 575 ALA A O 1
ATOM 4315 N N . GLU A 1 576 ? -4.615 31.855 -3.994 1.00 54.12 576 GLU A N 1
ATOM 4316 C CA . GLU A 1 576 ? -5.874 32.595 -4.082 1.00 54.12 576 GLU A CA 1
ATOM 4317 C C . GLU A 1 576 ? -6.682 32.531 -2.778 1.00 54.12 576 GLU A C 1
ATOM 4319 O O . GLU A 1 576 ? -7.372 33.489 -2.448 1.00 54.12 576 GLU A O 1
ATOM 4324 N N . ASP A 1 577 ? -6.635 31.435 -2.012 1.00 50.81 577 ASP A N 1
ATOM 4325 C CA . ASP A 1 577 ? -7.338 31.350 -0.725 1.00 50.81 577 ASP A CA 1
ATOM 4326 C C . ASP A 1 577 ? -6.657 32.182 0.369 1.00 50.81 577 ASP A C 1
ATOM 4328 O O . ASP A 1 577 ? -7.357 32.844 1.145 1.00 50.81 577 ASP A O 1
ATOM 4332 N N . ALA A 1 578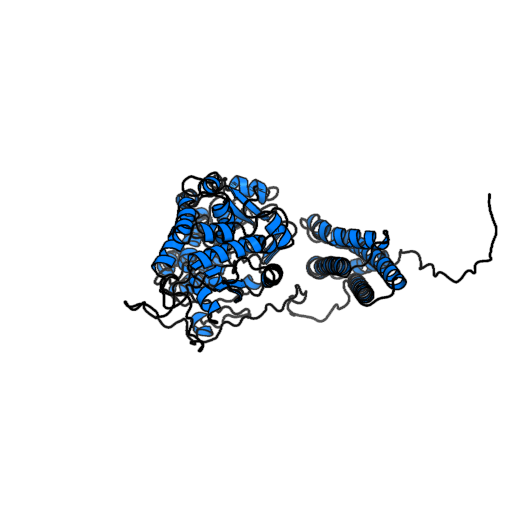 ? -5.320 32.223 0.390 1.00 52.06 578 ALA A N 1
ATOM 4333 C CA . ALA A 1 578 ? -4.539 33.092 1.269 1.00 52.06 578 ALA A CA 1
ATOM 4334 C C . ALA A 1 578 ? -4.710 34.576 0.907 1.00 52.06 578 ALA A C 1
ATOM 4336 O O . ALA A 1 578 ? -4.922 35.396 1.796 1.00 52.06 578 ALA A O 1
ATOM 4337 N N . GLU A 1 579 ? -4.722 34.921 -0.382 1.00 58.41 579 GLU A N 1
ATOM 4338 C CA . GLU A 1 579 ? -4.991 36.270 -0.892 1.00 58.41 579 GLU A CA 1
ATOM 4339 C C . GLU A 1 579 ? -6.444 36.686 -0.642 1.00 58.41 579 GLU A C 1
ATOM 4341 O O . GLU A 1 579 ? -6.699 37.759 -0.101 1.00 58.41 579 GLU A O 1
ATOM 4346 N N . ARG A 1 580 ? -7.429 35.821 -0.924 1.00 59.78 580 ARG A N 1
ATOM 4347 C CA . ARG A 1 580 ? -8.842 36.071 -0.589 1.00 59.78 580 ARG A CA 1
ATOM 4348 C C . ARG A 1 580 ? -9.036 36.223 0.916 1.00 59.78 580 ARG A C 1
ATOM 4350 O O . ARG A 1 580 ? -9.929 36.958 1.338 1.00 59.78 580 ARG A O 1
ATOM 4357 N N . LEU A 1 581 ? -8.272 35.520 1.750 1.00 58.00 581 LEU A N 1
ATOM 4358 C CA . LEU A 1 581 ? -8.301 35.682 3.204 1.00 58.00 581 LEU A CA 1
ATOM 4359 C C . LEU A 1 581 ? -7.617 36.986 3.642 1.00 58.00 581 LEU A C 1
ATOM 4361 O O . LEU A 1 581 ? -8.238 37.738 4.386 1.00 58.00 581 LEU A O 1
ATOM 4365 N N . ALA A 1 582 ? -6.424 37.304 3.131 1.00 59.38 582 ALA A N 1
ATOM 4366 C CA . ALA A 1 582 ? -5.706 38.557 3.381 1.00 59.38 582 ALA A CA 1
ATOM 4367 C C . ALA A 1 582 ? -6.563 39.772 3.001 1.00 59.38 582 ALA A C 1
ATOM 4369 O O . ALA A 1 582 ? -6.797 40.657 3.823 1.00 59.38 582 ALA A O 1
ATOM 4370 N N . HIS A 1 583 ? -7.134 39.748 1.796 1.00 62.94 583 HIS A N 1
ATOM 4371 C CA . HIS A 1 583 ? -8.001 40.788 1.264 1.00 62.94 583 HIS A CA 1
ATOM 4372 C C . HIS A 1 583 ? -9.295 40.924 2.075 1.00 62.94 583 HIS A C 1
ATOM 4374 O O . HIS A 1 583 ? -9.726 42.034 2.380 1.00 62.94 583 HIS A O 1
ATOM 4380 N N . ARG A 1 584 ? -9.919 39.812 2.498 1.00 59.19 584 ARG A N 1
ATOM 4381 C CA . ARG A 1 584 ? -11.102 39.850 3.382 1.00 59.19 584 ARG A CA 1
ATOM 4382 C C . ARG A 1 584 ? -10.770 40.380 4.774 1.00 59.19 584 ARG A C 1
ATOM 4384 O O . ARG A 1 584 ? -11.567 41.150 5.303 1.00 59.19 584 ARG A O 1
ATOM 4391 N N . LEU A 1 585 ? -9.633 40.009 5.357 1.00 59.97 585 LEU A N 1
ATOM 4392 C CA . LEU A 1 585 ? -9.177 40.513 6.657 1.00 59.97 585 LEU A CA 1
ATOM 4393 C C . LEU A 1 585 ? -8.781 41.999 6.584 1.00 59.97 585 LEU A C 1
ATOM 4395 O O . LEU A 1 585 ? -8.973 42.736 7.547 1.00 59.97 585 LEU A O 1
ATOM 4399 N N . ALA A 1 586 ? -8.288 42.465 5.434 1.00 58.75 586 ALA A N 1
ATOM 4400 C CA . ALA A 1 586 ? -7.975 43.872 5.191 1.00 58.75 586 ALA A CA 1
ATOM 4401 C C . ALA A 1 586 ? -9.227 44.725 4.883 1.00 58.75 586 ALA A C 1
ATOM 4403 O O . ALA A 1 586 ? -9.323 45.871 5.332 1.00 58.75 586 ALA A O 1
ATOM 4404 N N . ALA A 1 587 ? -10.199 44.180 4.139 1.00 54.00 587 ALA A N 1
ATOM 4405 C CA . ALA A 1 587 ? -11.397 44.889 3.673 1.00 54.00 587 ALA A CA 1
ATOM 4406 C C . ALA A 1 587 ? -12.600 44.803 4.631 1.00 54.00 587 ALA A C 1
ATOM 4408 O O . ALA A 1 587 ? -13.444 45.703 4.646 1.00 54.00 587 ALA A O 1
ATOM 4409 N N . SER A 1 588 ? -12.706 43.736 5.427 1.00 53.78 588 SER A N 1
ATOM 4410 C CA . SER A 1 588 ? -13.755 43.556 6.433 1.00 53.78 588 SER A CA 1
ATOM 4411 C C . SER A 1 588 ? -13.167 43.715 7.833 1.00 53.78 588 SER A C 1
ATOM 4413 O O . SER A 1 588 ? -12.086 43.221 8.118 1.00 53.78 588 SER A O 1
ATOM 4415 N N . HIS A 1 589 ? -13.871 44.413 8.727 1.00 52.78 589 HIS A N 1
ATOM 4416 C CA . HIS A 1 589 ? -13.489 44.587 10.137 1.00 52.78 589 HIS A CA 1
ATOM 4417 C C . HIS A 1 589 ? -13.626 43.276 10.953 1.00 52.78 589 HIS A C 1
ATOM 4419 O O . HIS A 1 589 ? -14.236 43.275 12.022 1.00 52.78 589 HIS A O 1
ATOM 4425 N N . GLN A 1 590 ? -13.151 42.145 10.426 1.00 52.38 590 GLN A N 1
ATOM 4426 C CA . GLN A 1 590 ? -13.081 40.869 11.135 1.00 52.38 590 GLN A CA 1
ATOM 4427 C C . GLN A 1 590 ? -11.834 40.823 12.027 1.00 52.38 590 GLN A C 1
ATOM 4429 O O . GLN A 1 590 ? -10.802 41.406 11.705 1.00 52.38 590 GLN A O 1
ATOM 4434 N N . ASP A 1 591 ? -11.962 40.154 13.171 1.00 58.69 591 ASP A N 1
ATOM 4435 C CA . ASP A 1 591 ? -10.899 40.021 14.168 1.00 58.69 591 ASP A CA 1
ATOM 4436 C C . ASP A 1 591 ? -9.781 39.101 13.625 1.00 58.69 591 ASP A C 1
ATOM 4438 O O . ASP A 1 591 ? -10.100 37.990 13.171 1.00 58.69 591 ASP A O 1
ATOM 4442 N N . PRO A 1 592 ? -8.495 39.515 13.629 1.00 62.97 592 PRO A N 1
ATOM 4443 C CA . PRO A 1 592 ? -7.360 38.649 13.309 1.00 62.97 592 PRO A CA 1
ATOM 4444 C C . PRO A 1 592 ? -7.158 37.628 14.436 1.00 62.97 592 PRO A C 1
ATOM 4446 O O . PRO A 1 592 ? -6.216 37.703 15.224 1.00 62.97 592 PRO A O 1
ATOM 4449 N N . SER A 1 593 ? -8.083 36.674 14.537 1.00 67.00 593 SER A N 1
ATOM 4450 C CA . SER A 1 593 ? -7.981 35.582 15.493 1.00 67.00 593 SER A CA 1
ATOM 4451 C C . SER A 1 593 ? -6.687 34.793 15.243 1.00 67.00 593 SER A C 1
ATOM 4453 O O . SER A 1 593 ? -6.244 34.683 14.094 1.00 67.00 593 SER A O 1
ATOM 4455 N N . PRO A 1 594 ? -6.092 34.185 16.285 1.00 67.00 594 PRO A N 1
ATOM 4456 C CA . PRO A 1 594 ? -4.920 33.323 16.125 1.00 67.00 594 PRO A CA 1
ATOM 4457 C C . PRO A 1 594 ? -5.118 32.210 15.082 1.00 67.00 594 PRO A C 1
ATOM 4459 O O . PRO A 1 594 ? -4.175 31.813 14.410 1.00 67.00 594 PRO A O 1
ATOM 4462 N N . GLU A 1 595 ? -6.356 31.742 14.913 1.00 62.41 595 GLU A N 1
ATOM 4463 C CA . GLU A 1 595 ? -6.743 30.755 13.902 1.00 62.41 595 GLU A CA 1
ATOM 4464 C C . GLU A 1 595 ? -6.667 31.321 12.473 1.00 62.41 595 GLU A C 1
ATOM 4466 O O . GLU A 1 595 ? -6.070 30.701 11.598 1.00 62.41 595 GLU A O 1
ATOM 4471 N N . ASN A 1 596 ? -7.189 32.531 12.241 1.00 63.66 596 ASN A N 1
ATOM 4472 C CA . ASN A 1 596 ? -7.113 33.189 10.933 1.00 63.66 596 ASN A CA 1
ATOM 4473 C C . ASN A 1 596 ? -5.670 33.547 10.552 1.00 63.66 596 ASN A C 1
ATOM 4475 O O . ASN A 1 596 ? -5.301 33.417 9.387 1.00 63.66 596 ASN A O 1
ATOM 4479 N N . LEU A 1 597 ? -4.853 33.972 11.523 1.00 70.50 597 LEU A N 1
ATOM 4480 C CA . LEU A 1 597 ? -3.432 34.255 11.303 1.00 70.50 597 LEU A CA 1
ATOM 4481 C C . LEU A 1 597 ? -2.640 32.982 10.975 1.00 70.50 597 LEU A C 1
ATOM 4483 O O . LEU A 1 597 ? -1.800 33.013 10.081 1.00 70.50 597 LEU A O 1
ATOM 4487 N N . ALA A 1 598 ? -2.956 31.854 11.620 1.00 65.69 598 ALA A N 1
ATOM 4488 C CA . ALA A 1 598 ? -2.329 30.569 11.315 1.00 65.69 598 ALA A CA 1
ATOM 4489 C C . ALA A 1 598 ? -2.655 30.080 9.893 1.00 65.69 598 ALA A C 1
ATOM 4491 O O . ALA A 1 598 ? -1.757 29.628 9.188 1.00 65.69 598 ALA A O 1
ATOM 4492 N N . ILE A 1 599 ? -3.910 30.222 9.447 1.00 60.84 599 ILE A N 1
ATOM 4493 C CA . ILE A 1 599 ? -4.323 29.880 8.073 1.00 60.84 599 ILE A CA 1
ATOM 4494 C C . ILE A 1 599 ? -3.614 30.782 7.054 1.00 60.84 599 ILE A C 1
ATOM 4496 O O . ILE A 1 599 ? -3.142 30.312 6.021 1.00 60.84 599 ILE A O 1
ATOM 4500 N N . LEU A 1 600 ? -3.519 32.080 7.353 1.00 68.12 600 LEU A N 1
ATOM 4501 C CA . LEU A 1 600 ? -2.849 33.063 6.505 1.00 68.12 600 LEU A CA 1
ATOM 4502 C C . LEU A 1 600 ? -1.349 32.760 6.358 1.00 68.12 600 LEU A C 1
ATOM 4504 O O . LEU A 1 600 ? -0.833 32.761 5.244 1.00 68.12 600 LEU A O 1
ATOM 4508 N N . ARG A 1 601 ? -0.666 32.458 7.469 1.00 77.75 601 ARG A N 1
ATOM 4509 C CA . ARG A 1 601 ? 0.741 32.034 7.495 1.00 77.75 601 ARG A CA 1
ATOM 4510 C C . ARG A 1 601 ? 0.943 30.750 6.689 1.00 77.75 601 ARG A C 1
ATOM 4512 O O . ARG A 1 601 ? 1.808 30.727 5.823 1.00 77.75 601 ARG A O 1
ATOM 4519 N N . GLU A 1 602 ? 0.120 29.724 6.921 1.00 62.19 602 GLU A N 1
ATOM 4520 C CA . GLU A 1 602 ? 0.224 28.435 6.218 1.00 62.19 602 GLU A CA 1
ATOM 4521 C C . GLU A 1 602 ? 0.075 28.608 4.698 1.00 62.19 602 GLU A C 1
ATOM 4523 O O . GLU A 1 602 ? 0.909 28.112 3.945 1.00 62.19 602 GLU A O 1
ATOM 4528 N N . GLY A 1 603 ? -0.916 29.377 4.236 1.00 61.81 603 GLY A N 1
ATOM 4529 C CA . GLY A 1 603 ? -1.119 29.613 2.804 1.00 61.81 603 GLY A CA 1
ATOM 4530 C C . GLY A 1 603 ? 0.003 30.422 2.138 1.00 61.81 603 GLY A C 1
ATOM 4531 O O . GLY A 1 603 ? 0.396 30.122 1.009 1.00 61.81 603 GLY A O 1
ATOM 4532 N N . ILE A 1 604 ? 0.561 31.418 2.834 1.00 73.94 604 ILE A N 1
ATOM 4533 C CA . ILE A 1 604 ? 1.675 32.228 2.314 1.00 73.94 604 ILE A CA 1
ATOM 4534 C C . ILE A 1 604 ? 2.970 31.408 2.270 1.00 73.94 604 ILE A C 1
ATOM 4536 O O . ILE A 1 604 ? 3.678 31.450 1.264 1.00 73.94 604 ILE A O 1
ATOM 4540 N N . ASP A 1 605 ? 3.240 30.603 3.299 1.00 71.00 605 ASP A N 1
ATOM 4541 C CA . ASP A 1 605 ? 4.402 29.710 3.341 1.00 71.00 605 ASP A CA 1
ATOM 4542 C C . ASP A 1 605 ? 4.344 28.648 2.235 1.00 71.00 605 ASP A C 1
ATOM 4544 O O . ASP A 1 605 ? 5.351 28.378 1.576 1.00 71.00 605 ASP A O 1
ATOM 4548 N N . GLU A 1 606 ? 3.166 28.073 1.972 1.00 58.88 606 GLU A N 1
ATOM 4549 C CA . GLU A 1 606 ? 2.965 27.134 0.863 1.00 58.88 606 GLU A CA 1
ATOM 4550 C C . GLU A 1 606 ? 3.210 27.792 -0.502 1.00 58.88 606 GLU A C 1
ATOM 4552 O O . GLU A 1 606 ? 3.847 27.192 -1.378 1.00 58.88 606 GLU A O 1
ATOM 4557 N N . HIS A 1 607 ? 2.758 29.035 -0.684 1.00 68.25 607 HIS A N 1
ATOM 4558 C CA . HIS A 1 607 ? 2.966 29.769 -1.928 1.00 68.25 607 HIS A CA 1
ATOM 4559 C C . HIS A 1 607 ? 4.441 30.133 -2.157 1.00 68.25 607 HIS A C 1
ATOM 4561 O O . HIS A 1 607 ? 4.984 29.879 -3.238 1.00 68.25 607 HIS A O 1
ATOM 4567 N N . ILE A 1 608 ? 5.121 30.650 -1.128 1.00 75.12 608 ILE A N 1
ATOM 4568 C CA . ILE A 1 608 ? 6.565 30.924 -1.156 1.00 75.12 608 ILE A CA 1
ATOM 4569 C C . ILE A 1 608 ? 7.330 29.638 -1.477 1.00 75.12 608 ILE A C 1
ATOM 4571 O O . ILE A 1 608 ? 8.183 29.622 -2.371 1.00 75.12 608 ILE A O 1
ATOM 4575 N N . ALA A 1 609 ? 6.983 28.533 -0.811 1.00 60.72 609 ALA A N 1
ATOM 4576 C CA . ALA A 1 609 ? 7.615 27.248 -1.051 1.00 60.72 609 ALA A CA 1
ATOM 4577 C C . ALA A 1 609 ? 7.442 26.796 -2.509 1.00 60.72 609 ALA A C 1
ATOM 4579 O O . ALA A 1 609 ? 8.416 26.361 -3.123 1.00 60.72 609 ALA A O 1
ATOM 4580 N N . HIS A 1 610 ? 6.258 26.953 -3.105 1.00 67.62 610 HIS A N 1
ATOM 4581 C CA . HIS A 1 610 ? 6.044 26.644 -4.519 1.00 67.62 610 HIS A CA 1
ATOM 4582 C C . HIS A 1 610 ? 6.989 27.440 -5.436 1.00 67.62 610 HIS A C 1
ATOM 4584 O O . HIS A 1 610 ? 7.704 26.857 -6.256 1.00 67.62 610 HIS A O 1
ATOM 4590 N N . VAL A 1 611 ? 7.062 28.761 -5.275 1.00 70.56 611 VAL A N 1
ATOM 4591 C CA . VAL A 1 611 ? 7.907 29.601 -6.137 1.00 70.56 611 VAL A CA 1
ATOM 4592 C C . VAL A 1 611 ? 9.392 29.268 -5.965 1.00 70.56 611 VAL A C 1
ATOM 4594 O O . VAL A 1 611 ? 10.106 29.082 -6.954 1.00 70.56 611 VAL A O 1
ATOM 4597 N N . GLU A 1 612 ? 9.872 29.133 -4.727 1.00 69.81 612 GLU A N 1
ATOM 4598 C CA . GLU A 1 612 ? 11.295 28.887 -4.463 1.00 69.81 612 GLU A CA 1
ATOM 4599 C C . GLU A 1 612 ? 11.758 27.473 -4.817 1.00 69.81 612 GLU A C 1
ATOM 4601 O O . GLU A 1 612 ? 12.901 27.296 -5.239 1.00 69.81 612 GLU A O 1
ATOM 4606 N N . HIS A 1 613 ? 10.895 26.469 -4.658 1.00 59.12 613 HIS A N 1
ATOM 4607 C CA . HIS A 1 613 ? 11.287 25.060 -4.770 1.00 59.12 613 HIS A CA 1
ATOM 4608 C C . HIS A 1 613 ? 10.880 24.422 -6.094 1.00 59.12 613 HIS A C 1
ATOM 4610 O O . HIS A 1 613 ? 11.409 23.369 -6.450 1.00 59.12 613 HIS A O 1
ATOM 4616 N N . PHE A 1 614 ? 9.955 25.039 -6.827 1.00 59.03 614 PHE A N 1
ATOM 4617 C CA . PHE A 1 614 ? 9.473 24.518 -8.099 1.00 59.03 614 PHE A CA 1
ATOM 4618 C C . PHE A 1 614 ? 9.779 25.476 -9.251 1.00 59.03 614 PHE A C 1
ATOM 4620 O O . PHE A 1 614 ? 10.499 25.105 -10.177 1.00 59.03 614 PHE A O 1
ATOM 4627 N N . VAL A 1 615 ? 9.314 26.724 -9.174 1.00 67.69 615 VAL A N 1
ATOM 4628 C CA . VAL A 1 615 ? 9.400 27.689 -10.286 1.00 67.69 615 VAL A CA 1
ATOM 4629 C C . VAL A 1 615 ? 10.841 28.134 -10.544 1.00 67.69 615 VAL A C 1
ATOM 4631 O O . VAL A 1 615 ? 11.343 28.022 -11.664 1.00 67.69 615 VAL A O 1
ATOM 4634 N N . VAL A 1 616 ? 11.538 28.605 -9.505 1.00 76.94 616 VAL A N 1
ATOM 4635 C CA . VAL A 1 616 ? 12.912 29.122 -9.617 1.00 76.94 616 VAL A CA 1
ATOM 4636 C C . VAL A 1 616 ? 13.907 28.051 -10.094 1.00 76.94 616 VAL A C 1
ATOM 4638 O O . VAL A 1 616 ? 14.654 28.325 -11.039 1.00 76.94 616 VAL A O 1
ATOM 4641 N N . PRO A 1 617 ? 13.941 26.826 -9.528 1.00 67.31 617 PRO A N 1
ATOM 4642 C CA . PRO A 1 617 ? 14.847 25.779 -9.996 1.00 67.31 617 PRO A CA 1
ATOM 4643 C C . PRO A 1 617 ? 14.559 25.365 -11.438 1.00 67.31 617 PRO A C 1
ATOM 4645 O O . PRO A 1 617 ? 15.485 25.132 -12.213 1.00 67.31 617 PRO A O 1
ATOM 4648 N N . LEU A 1 618 ? 13.283 25.318 -11.824 1.00 65.50 618 LEU A N 1
ATOM 4649 C CA . LEU A 1 618 ? 12.888 24.957 -13.178 1.00 65.50 618 LEU A CA 1
ATOM 4650 C C . LEU A 1 618 ? 13.378 25.990 -14.199 1.00 65.50 618 LEU A C 1
ATOM 4652 O O . LEU A 1 618 ? 13.958 25.600 -15.211 1.00 65.50 618 LEU A O 1
ATOM 4656 N N . LEU A 1 619 ? 13.251 27.286 -13.908 1.00 75.81 619 LEU A N 1
ATOM 4657 C CA . LEU A 1 619 ? 13.794 28.351 -14.757 1.00 75.81 619 LEU A CA 1
ATOM 4658 C C . LEU A 1 619 ? 15.324 28.331 -14.820 1.00 75.81 619 LEU A C 1
ATOM 4660 O O . LEU A 1 619 ? 15.883 28.423 -15.911 1.00 75.81 619 LEU A O 1
ATOM 4664 N N . ARG A 1 620 ? 16.012 28.140 -13.686 1.00 78.12 620 ARG A N 1
ATOM 4665 C CA . ARG A 1 620 ? 17.483 28.021 -13.655 1.00 78.12 620 ARG A CA 1
ATOM 4666 C C . ARG A 1 620 ? 18.005 26.876 -14.518 1.00 78.12 620 ARG A C 1
ATOM 4668 O O . ARG A 1 620 ? 19.057 27.009 -15.131 1.00 78.12 620 ARG A O 1
ATOM 4675 N N . ASN A 1 621 ? 17.274 25.766 -14.562 1.00 73.25 621 ASN A N 1
ATOM 4676 C CA . ASN A 1 621 ? 17.683 24.581 -15.309 1.00 73.25 621 ASN A CA 1
ATOM 4677 C C . ASN A 1 621 ? 17.437 24.695 -16.823 1.00 73.25 621 ASN A C 1
ATOM 4679 O O . ASN A 1 621 ? 18.037 23.933 -17.579 1.00 73.25 621 ASN A O 1
ATOM 4683 N N . HIS A 1 622 ? 16.568 25.610 -17.266 1.00 73.38 622 HIS A N 1
ATOM 4684 C CA . HIS A 1 622 ? 16.110 25.672 -18.662 1.00 73.38 622 HIS A CA 1
ATOM 4685 C C . HIS A 1 622 ? 16.412 26.995 -19.379 1.00 73.38 622 HIS A C 1
ATOM 4687 O O . HIS A 1 622 ? 16.292 27.045 -20.600 1.00 73.38 622 HIS A O 1
ATOM 4693 N N . LEU A 1 623 ? 16.817 28.048 -18.664 1.00 75.00 623 LEU A N 1
ATOM 4694 C CA . LEU A 1 623 ? 17.200 29.334 -19.250 1.00 75.00 623 LEU A CA 1
ATOM 4695 C C . LEU A 1 623 ? 18.717 29.518 -19.293 1.00 75.00 623 LEU A C 1
ATOM 4697 O O . LEU A 1 623 ? 19.444 29.111 -18.386 1.00 75.00 623 LEU A O 1
ATOM 4701 N N . ALA A 1 624 ? 19.202 30.196 -20.332 1.00 82.06 624 ALA A N 1
ATOM 4702 C CA . ALA A 1 624 ? 20.588 30.626 -20.389 1.00 82.06 624 ALA A CA 1
ATOM 4703 C C . ALA A 1 624 ? 20.858 31.757 -19.373 1.00 82.06 624 ALA A C 1
ATOM 4705 O O . ALA A 1 624 ? 19.978 32.569 -19.086 1.00 82.06 624 ALA A O 1
ATOM 4706 N N . PRO A 1 625 ? 22.106 31.904 -18.898 1.00 77.31 625 PRO A N 1
ATOM 4707 C CA . PRO A 1 625 ? 22.552 33.021 -18.065 1.00 77.31 625 PRO A CA 1
ATOM 4708 C C . PRO A 1 625 ? 22.028 34.416 -18.417 1.00 77.31 625 PRO A C 1
ATOM 4710 O O . PRO A 1 625 ? 21.544 35.138 -17.556 1.00 77.31 625 PRO A O 1
ATOM 4713 N N . THR A 1 626 ? 22.107 34.790 -19.692 1.00 77.31 626 THR A N 1
ATOM 4714 C CA . THR A 1 626 ? 21.676 36.105 -20.180 1.00 77.31 626 THR A CA 1
ATOM 4715 C C . THR A 1 626 ? 20.157 36.266 -20.154 1.00 77.31 626 THR A C 1
ATOM 4717 O O . THR A 1 626 ? 19.651 37.378 -20.097 1.00 77.31 626 THR A O 1
ATOM 4720 N N . GLU A 1 627 ? 19.410 35.162 -20.217 1.00 80.62 627 GLU A N 1
ATOM 4721 C CA . GLU A 1 627 ? 17.949 35.168 -20.107 1.00 80.62 627 GLU A CA 1
ATOM 4722 C C . GLU A 1 627 ? 17.508 35.296 -18.647 1.00 80.62 627 GLU A C 1
ATOM 4724 O O . GLU A 1 627 ? 16.523 35.978 -18.379 1.00 80.62 627 GLU A O 1
ATOM 4729 N N . LEU A 1 628 ? 18.262 34.713 -17.706 1.00 80.31 628 LEU A N 1
ATOM 4730 C CA . LEU A 1 628 ? 18.058 34.906 -16.267 1.00 80.31 628 LEU A CA 1
ATOM 4731 C C . LEU A 1 628 ? 18.323 36.359 -15.843 1.00 80.31 628 LEU A C 1
ATOM 4733 O O . LEU A 1 628 ? 17.536 36.918 -15.085 1.00 80.31 628 LEU A O 1
ATOM 4737 N N . GLU A 1 629 ? 19.365 36.998 -16.384 1.00 80.06 629 GLU A N 1
ATOM 4738 C CA . GLU A 1 629 ? 19.640 38.427 -16.153 1.00 80.06 629 GLU A CA 1
ATOM 4739 C C . GLU A 1 629 ? 18.496 39.318 -16.672 1.00 80.06 629 GLU A C 1
ATOM 4741 O O . GLU A 1 629 ? 17.984 40.164 -15.940 1.00 80.06 629 GLU A O 1
ATOM 4746 N N . HIS A 1 630 ? 18.015 39.083 -17.899 1.00 81.94 630 HIS A N 1
ATOM 4747 C CA . HIS A 1 630 ? 16.864 39.819 -18.438 1.00 81.94 630 HIS A CA 1
ATOM 4748 C C . HIS A 1 630 ? 15.567 39.570 -17.653 1.00 81.94 630 HIS A C 1
ATOM 4750 O O . HIS A 1 630 ? 14.716 40.458 -17.573 1.00 81.94 630 HIS A O 1
ATOM 4756 N N . LEU A 1 631 ? 15.395 38.369 -17.097 1.00 84.38 631 LEU A N 1
ATOM 4757 C CA . LEU A 1 631 ? 14.246 38.031 -16.264 1.00 84.38 631 LEU A CA 1
ATOM 4758 C C . LEU A 1 631 ? 14.272 38.809 -14.941 1.00 84.38 631 LEU A C 1
ATOM 4760 O O . LEU A 1 631 ? 13.247 39.357 -14.535 1.00 84.38 631 LEU A O 1
ATOM 4764 N N . ASP A 1 632 ? 15.440 38.917 -14.308 1.00 81.31 632 ASP A N 1
ATOM 4765 C CA . ASP A 1 632 ? 15.633 39.729 -13.104 1.00 81.31 632 ASP A CA 1
ATOM 4766 C C . ASP A 1 632 ? 15.385 41.222 -13.359 1.00 81.31 632 ASP A C 1
ATOM 4768 O O . ASP A 1 632 ? 14.694 41.871 -12.566 1.00 81.31 632 ASP A O 1
ATOM 4772 N N . ASP A 1 633 ? 15.855 41.756 -14.489 1.00 81.81 633 ASP A N 1
ATOM 4773 C CA . ASP A 1 633 ? 15.590 43.140 -14.902 1.00 81.81 633 ASP A CA 1
ATOM 4774 C C . ASP A 1 633 ? 14.095 43.393 -15.164 1.00 81.81 633 ASP A C 1
ATOM 4776 O O . ASP A 1 633 ? 13.560 44.452 -14.810 1.00 81.81 633 ASP A O 1
ATOM 4780 N N . ALA A 1 634 ? 13.390 42.418 -15.749 1.00 83.00 634 ALA A N 1
ATOM 4781 C CA . ALA A 1 634 ? 11.948 42.496 -15.975 1.00 83.00 634 ALA A CA 1
ATOM 4782 C C . ALA A 1 634 ? 11.171 42.545 -14.650 1.00 83.00 634 ALA A C 1
ATOM 4784 O O . ALA A 1 634 ? 10.285 43.388 -14.494 1.00 83.00 634 ALA A O 1
ATOM 4785 N N . MET A 1 635 ? 11.540 41.710 -13.672 1.00 87.19 635 MET A N 1
ATOM 4786 C CA . MET A 1 635 ? 10.942 41.737 -12.330 1.00 87.19 635 MET A CA 1
ATOM 4787 C C . MET A 1 635 ? 11.241 43.050 -11.597 1.00 87.19 635 MET A C 1
ATOM 4789 O O . MET A 1 635 ? 10.344 43.641 -10.999 1.00 87.19 635 MET A O 1
ATOM 4793 N N . ALA A 1 636 ? 12.476 43.555 -11.678 1.00 83.19 636 ALA A N 1
ATOM 4794 C CA . ALA A 1 636 ? 12.848 44.833 -11.070 1.00 83.19 636 ALA A CA 1
ATOM 4795 C C . ALA A 1 636 ? 12.072 46.008 -11.690 1.00 83.19 636 ALA A C 1
ATOM 4797 O O . ALA A 1 636 ? 11.630 46.914 -10.984 1.00 83.19 636 ALA A O 1
ATOM 4798 N N . THR A 1 637 ? 11.859 45.971 -13.007 1.00 81.94 637 THR A N 1
ATOM 4799 C CA . THR A 1 637 ? 11.072 46.976 -13.729 1.00 81.94 637 THR A CA 1
ATOM 4800 C C . THR A 1 637 ? 9.600 46.930 -13.329 1.00 81.94 637 THR A C 1
ATOM 4802 O O . THR A 1 637 ? 9.008 47.985 -13.105 1.00 81.94 637 THR A O 1
ATOM 4805 N N . ALA A 1 638 ? 9.013 45.737 -13.203 1.00 78.88 638 ALA A N 1
ATOM 4806 C CA . ALA A 1 638 ? 7.629 45.573 -12.765 1.00 78.88 638 ALA A CA 1
ATOM 4807 C C . ALA A 1 638 ? 7.402 46.145 -11.357 1.00 78.88 638 ALA A C 1
ATOM 4809 O O . ALA A 1 638 ? 6.455 46.897 -11.144 1.00 78.88 638 ALA A O 1
ATOM 4810 N N . LEU A 1 639 ? 8.337 45.912 -10.432 1.00 75.62 639 LEU A N 1
ATOM 4811 C CA . LEU A 1 639 ? 8.261 46.455 -9.071 1.00 75.62 639 LEU A CA 1
ATOM 4812 C C . LEU A 1 639 ? 8.488 47.967 -8.975 1.00 75.62 639 LEU A C 1
ATOM 4814 O O . LEU A 1 639 ? 8.094 48.578 -7.984 1.00 75.62 639 LEU A O 1
ATOM 4818 N N . ALA A 1 640 ? 9.115 48.587 -9.976 1.00 73.62 640 ALA A N 1
ATOM 4819 C CA . ALA A 1 640 ? 9.375 50.025 -9.995 1.00 73.62 640 ALA A CA 1
ATOM 4820 C C . ALA A 1 640 ? 8.171 50.877 -10.454 1.00 73.62 640 ALA A C 1
ATOM 4822 O O . ALA A 1 640 ? 8.223 52.100 -10.326 1.00 73.62 640 ALA A O 1
ATOM 4823 N N . HIS A 1 641 ? 7.104 50.269 -10.992 1.00 58.72 641 HIS A N 1
ATOM 4824 C CA . HIS A 1 641 ? 5.952 50.979 -11.576 1.00 58.72 641 HIS A CA 1
ATOM 4825 C C . HIS A 1 641 ? 4.777 51.242 -10.605 1.00 58.72 641 HIS A C 1
ATOM 4827 O O . HIS A 1 641 ? 3.714 51.679 -11.045 1.00 58.72 641 HIS A O 1
ATOM 4833 N N . ASP A 1 642 ? 4.964 51.061 -9.295 1.00 49.28 642 ASP A N 1
ATOM 4834 C CA . ASP A 1 642 ? 3.951 51.356 -8.266 1.00 49.28 642 ASP A CA 1
ATOM 4835 C C . ASP A 1 642 ? 3.995 52.856 -7.852 1.00 49.28 642 ASP A C 1
ATOM 4837 O O . ASP A 1 642 ? 5.087 53.395 -7.621 1.00 49.28 642 ASP A O 1
ATOM 4841 N N . PRO A 1 643 ? 2.869 53.602 -7.774 1.00 36.75 643 PRO A N 1
ATOM 4842 C CA . PRO A 1 643 ? 2.893 55.012 -7.379 1.00 36.75 643 PRO A CA 1
ATOM 4843 C C . PRO A 1 643 ? 3.333 55.198 -5.910 1.00 36.75 643 PRO A C 1
ATOM 4845 O O . PRO A 1 643 ? 3.100 54.341 -5.059 1.00 36.75 643 PRO A O 1
ATOM 4848 N N . PRO A 1 644 ? 3.972 56.334 -5.565 1.00 36.50 644 PRO A N 1
ATOM 4849 C CA . PRO A 1 644 ? 4.652 56.493 -4.283 1.00 36.50 644 PRO A CA 1
ATOM 4850 C C . PRO A 1 644 ? 3.692 56.501 -3.085 1.00 36.50 644 PRO A C 1
ATOM 4852 O O . PRO A 1 644 ? 2.592 57.051 -3.155 1.00 36.50 644 PRO A O 1
ATOM 4855 N N . ARG A 1 645 ? 4.182 55.982 -1.944 1.00 39.19 645 ARG A N 1
ATOM 4856 C CA . ARG A 1 645 ? 3.564 56.076 -0.608 1.00 39.19 645 ARG A CA 1
ATOM 4857 C C . ARG A 1 645 ? 3.031 57.492 -0.361 1.00 39.19 645 ARG A C 1
ATOM 4859 O O . ARG A 1 645 ? 3.813 58.407 -0.094 1.00 39.19 645 ARG A O 1
ATOM 4866 N N . THR A 1 646 ? 1.714 57.686 -0.358 1.00 29.95 646 THR A N 1
ATOM 4867 C CA . THR A 1 646 ? 1.132 58.888 0.246 1.00 29.95 646 THR A CA 1
ATOM 4868 C C . THR A 1 646 ? 1.317 58.787 1.753 1.00 29.95 646 THR A C 1
ATOM 4870 O O . THR A 1 646 ? 0.544 58.134 2.452 1.00 29.95 646 THR A O 1
ATOM 4873 N N . SER A 1 647 ? 2.371 59.422 2.257 1.00 32.62 647 SER A N 1
ATOM 4874 C CA . SER A 1 647 ? 2.504 59.731 3.671 1.00 32.62 647 SER A CA 1
ATOM 4875 C C . SER A 1 647 ? 1.330 60.625 4.075 1.00 32.62 647 SER A C 1
ATOM 4877 O O . SER A 1 647 ? 1.177 61.744 3.584 1.00 32.62 647 SER A O 1
ATOM 4879 N N . GLN A 1 648 ? 0.473 60.140 4.974 1.00 30.30 648 GLN A N 1
ATOM 4880 C CA . GLN A 1 648 ? -0.450 61.012 5.691 1.00 30.30 648 GLN A CA 1
ATOM 4881 C C . GLN A 1 648 ? 0.373 61.914 6.617 1.00 30.30 648 GLN A C 1
ATOM 4883 O O . GLN A 1 648 ? 0.664 61.593 7.766 1.00 30.30 648 GLN A O 1
ATOM 4888 N N . SER A 1 649 ? 0.785 63.057 6.074 1.00 31.58 649 SER A N 1
ATOM 4889 C CA . SER A 1 649 ? 1.170 64.228 6.844 1.00 31.58 649 SER A CA 1
ATOM 4890 C C . SER A 1 649 ? -0.100 64.859 7.415 1.00 31.58 649 SER A C 1
ATOM 4892 O O . SER A 1 649 ? -0.998 65.275 6.688 1.00 31.58 649 SER A O 1
ATOM 4894 N N . THR A 1 650 ? -0.156 64.872 8.744 1.00 39.34 650 THR A N 1
ATOM 4895 C CA . THR A 1 650 ? -0.916 65.766 9.625 1.00 39.34 650 THR A CA 1
ATOM 4896 C C . THR A 1 650 ? -1.637 66.933 8.931 1.00 39.34 650 THR A C 1
ATOM 4898 O O . THR A 1 650 ? -1.020 67.950 8.614 1.00 39.34 650 THR A O 1
ATOM 4901 N N . ALA A 1 651 ? -2.963 66.844 8.812 1.00 28.89 651 ALA A N 1
ATOM 4902 C CA . ALA A 1 651 ? -3.824 68.005 8.615 1.00 28.89 651 ALA A CA 1
ATOM 4903 C C . ALA A 1 651 ? -4.870 68.040 9.735 1.00 28.89 651 ALA A C 1
ATOM 4905 O O . ALA A 1 651 ? -5.704 67.151 9.884 1.00 28.89 651 ALA A O 1
ATOM 4906 N N . SER A 1 652 ? -4.754 69.070 10.563 1.00 30.00 652 SER A N 1
ATOM 4907 C CA . SER A 1 652 ? -5.600 69.386 11.704 1.00 30.00 652 SER A CA 1
ATOM 4908 C C . SER A 1 652 ? -7.055 69.642 11.310 1.00 30.00 652 SER A C 1
ATOM 4910 O O . SER A 1 652 ? -7.327 70.413 10.391 1.00 30.00 652 SER A O 1
ATOM 4912 N N . VAL A 1 653 ? -7.974 69.081 12.092 1.00 27.75 653 VAL A N 1
ATOM 4913 C CA . VAL A 1 653 ? -9.402 69.422 12.121 1.00 27.75 653 VAL A CA 1
ATOM 4914 C C . VAL A 1 653 ? -9.594 70.842 12.673 1.00 27.75 653 VAL A C 1
ATOM 4916 O O . VAL A 1 653 ? -9.098 71.126 13.766 1.00 27.75 653 VAL A O 1
ATOM 4919 N N . PRO A 1 654 ? -10.387 71.713 12.023 1.00 28.67 654 PRO A N 1
ATOM 4920 C CA . PRO A 1 654 ? -11.158 72.731 12.714 1.00 28.67 654 PRO A CA 1
ATOM 4921 C C . PRO A 1 654 ? -12.598 72.248 12.930 1.00 28.67 654 PRO A C 1
ATOM 4923 O O . PRO A 1 654 ? -13.217 71.621 12.074 1.00 28.67 654 PRO A O 1
ATOM 4926 N N . ALA A 1 655 ? -13.089 72.557 14.124 1.00 31.92 655 ALA A N 1
ATOM 4927 C CA . ALA A 1 655 ? -14.345 72.127 14.709 1.00 31.92 655 ALA A CA 1
ATOM 4928 C C . ALA A 1 655 ? -15.618 72.618 13.991 1.00 31.92 655 ALA A C 1
ATOM 4930 O O . ALA A 1 655 ? -15.630 73.674 13.366 1.00 31.92 655 ALA A O 1
ATOM 4931 N N . ASP A 1 656 ? -16.698 71.869 14.240 1.00 35.38 656 ASP A N 1
ATOM 4932 C CA . ASP A 1 656 ? -18.097 72.302 14.358 1.00 35.38 656 ASP A CA 1
ATOM 4933 C C . ASP A 1 656 ? -18.730 73.158 13.242 1.00 35.38 656 ASP A 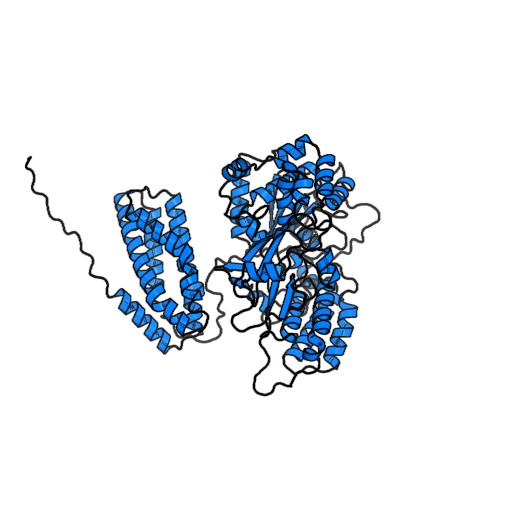C 1
ATOM 4935 O O . ASP A 1 656 ? -18.479 74.357 13.135 1.00 35.38 656 ASP A O 1
ATOM 4939 N N . ARG A 1 657 ? -19.785 72.619 12.600 1.00 31.44 657 ARG A N 1
ATOM 4940 C CA . ARG A 1 657 ? -21.186 73.043 12.860 1.00 31.44 657 ARG A CA 1
ATOM 4941 C C . ARG A 1 657 ? -22.228 72.368 11.948 1.00 31.44 657 ARG A C 1
ATOM 4943 O O . ARG A 1 657 ? -22.271 72.613 10.754 1.00 31.44 657 ARG A O 1
ATOM 4950 N N . LYS A 1 658 ? -23.147 71.665 12.624 1.00 31.44 658 LYS A N 1
ATOM 4951 C CA . LYS A 1 658 ? -24.625 71.680 12.521 1.00 31.44 658 LYS A CA 1
ATOM 4952 C C . LYS A 1 658 ? -25.345 71.478 11.170 1.00 31.44 658 LYS A C 1
ATOM 4954 O O . LYS A 1 658 ? -25.319 72.342 10.310 1.00 31.44 658 LYS A O 1
ATOM 4959 N N . VAL A 1 659 ? -26.193 70.438 11.185 1.00 35.72 659 VAL A N 1
ATOM 4960 C CA . VAL A 1 659 ? -27.652 70.432 10.902 1.00 35.72 659 VAL A CA 1
ATOM 4961 C C . VAL A 1 659 ? -28.131 71.234 9.685 1.00 35.72 659 VAL A C 1
ATOM 4963 O O . VAL A 1 659 ? -28.292 72.448 9.775 1.00 35.72 659 VAL A O 1
ATOM 4966 N N . THR A 1 660 ? -28.531 70.530 8.623 1.00 38.97 660 THR A N 1
ATOM 4967 C CA . THR A 1 660 ? -29.952 70.343 8.241 1.00 38.97 660 THR A CA 1
ATOM 4968 C C . THR A 1 660 ? -30.106 69.109 7.372 1.00 38.97 660 THR A C 1
ATOM 4970 O O . THR A 1 660 ? -29.144 68.816 6.630 1.00 38.97 660 THR A O 1
#

Sequence (660 aa):
MLNRVLDPSPCDSLDAYRSSGGGQAVAESTRIGPDATIDRILASGLRGRGGAGFPTGVKWRTVADAGTAAAPTPVVVNAAEGEPGTFKDRTLLRRNPYKVIEGAVVAALTLGSTEVVIATKASFTQSIRRLRRALAELEDDPFSPDVHIRLVFGPDAYLFGEETALLEVIEGRQPFPRIAPPFRRGLDPNEEQVQRNASRLHLAVDGGSDEPPALVDNVETLANVPAILTEGSDWFRSLGTADSPGTIICTVTGHTRRHGVAEYPMGTPLSEVIAELGGGARVGRHLLAAVSGVANPLLPADRFDIPLSYEAMASAGTSLGAGGFIIFDDTCDPVSIAHGISRFLAVESCGQCEPCKADGLAISAALERIRVGDGSDRDLALINKRLDTVIRGARCFLAYQQQRTVASALELFGDAFQNRPGAADGGPPPDELIAPVVDILGNRAVLDNENARKQPDWTYGPTDSGAFPAALYGNSPVTIRPHARPLHPDAVSDGHSDLRTQDFAQVRMIHRELDELLERLENTTDPDSAKAALTDLDRTLQRHHDITDHILYPTVSRAVPGLGDDAAWTSEHAAEDAERLAHRLAASHQDPSPENLAILREGIDEHIAHVEHFVVPLLRNHLAPTELEHLDDAMATALAHDPPRTSQSTASVPADRKVT

Foldseek 3Di:
DDPPLQHPAAQDAPVSCVVVPFLVLLVLCVVCDQVVLLVQQQLLQQFFLQFPRHRQSVLLVLQLVLFDPPDQAEEEELAAPFFFLDDALLSSLLRDVSLLVSLSSSSCRSSVHQEYEYEYALLSVSSVVSNVRHVVNCVVPPSDPSHDYDYQHAHSFSLCSPQQLVLCVVLQAGSDHDLDAQSQAPHDPPCPDSQLFPLPPPPPDPPGDPHRRYHYGYSSSSSVSSCSSPVTSVVQQVFADPNFTHKAWAWEAAQFPFTDIDIDTFFQFQQVVCCPHRVAGDPPWHWAWKALTLQWAIGGPVRRRFTRGQVRQVVSRIGNTSNRIHTDIPLDQLLLVLLQSLVLLLLSDQCSPVLLNVLSVLLNVLSVCLQFQNHDVVSVVSNVVSLVRNCVVDSDSSSVSNSSHNVNSCVSPVCSSVVPDRDDPDGGRDHDHRAHFSDQALRHTDGDPLSVQQDSCRDNDPDDPPDGVCVVRRRPGRPSPSPPDDLDAPPPDDDDDDDDPDFPVLLVVLLVLLVVLLVQLVPDPDPVSNLVSLVSNLVSLVLNCCLQQVFQLCLLCVLDPPCNVVSNSRLCPLSVVLSVLSCCVNVPVDDCPPVSSVSNVVSSVVVSSCCSRPRRVSCVVRDDPVVSVVSNVVSVVSVVPDDDDPDPDDDDDDDDDDDD

Secondary structure (DSSP, 8-state):
-B-SSS-SS----HHHHHHTTTTHHHHHHHHHHHHHHHHHHHHHT-B-TTTT--BHHHHHHHHHHH-BTTB---EEEEE---STT--HHHHHHHH-HHHHHHHHHHHHHHHT-SEEEEEEETT-HHHHHHHHHHHHHHHHS-S-TT-EEEEEEE-S-GGGGSHHHHHHHHTTS-S---SS-TTTS---TT--S--S-TTS-----SS--SSPP-EEEEHHHHHHHHHHHHH-HHHHHTSB-SSSBSEEEEEEEESBS--EEEEEETT-BHHHHIIIII-SBPTT--EEEEESSTTS--EEGGGTTSBSSHHHHHHTTS--TTSEEEEEETTS-HHHHHHHHHHHHHHH--SSSHHHHHHHHHHHHHHHHHHHT---HHHHHHHHHHHTTTTTT-SSTHHHHHHHHHHHHHHHHHHHHHSPPP--SS-SPPP-----EEEEETTEEEE-GGGGG--TTS--SSS--SS-HHHHHTTS----------S-S--S---S----S-TTHHHHHHHHHHHHHHHHHHH---HHHHHHHHHHHHHHHHHHHHHIIIIIHHHHHHHSTTTHHHHHHTSTTHHHHHHHHHHHHHHS-----HHHHHHHHHHHHHHHHHIIIIIHHHHHHHS-HHHHHHHHHHHHHHHTTSPP-------PPPP-----